Protein 7Y1U (pdb70)

Sequence (723 aa):
MIIYTYTDEAPALATYSLYPIIKHFLEKASIDITTADISLAGRILANFPEYLNEDQKVKDYLQILGELTKKSDANIIKLPNISASLPQLLDCIKELQDKGFKVPNYPNEPKDEKERLIKERYAKILGSAVNPVLREGNSIRRAAGAVKEYAKANPHSNGVWNKNTKTKVCYMDGGDFYSNEKSKIFENSTNLEVEFIPKNGDKKLLKELNIQAGEVVDATFMSAKKLDEFIAKSIDLAKDESLLYSVHLKATMMKVSDPVIFGHFVKGFFDEVFTEFQGELKALGVNPNNGLGDLFIKIENSKLKDKILAKFDEIYASRPSLSMVNSDKGITNLHVPSDVIIDASMPAMLRNSGRLWDKDAKEVEALAVIPDKSYAVVYEAMIKDLKENGTLDPSQIGSVTNIGLMAKKAEEYGSHDKTFIIESDGQIIVNDSNGEEIFRFEVEKGDIFRMTQTKSEPIKNWVKLAFDRAKLTGEKAIFWLDEKRAHDRNLIMLVKDELKKYDLKGFDYEILDPFSATLKTNQTIREGKNIISVTGNVLRDYLTDLYPILELGTSAKMLSIVPLLNGGGMFETGAGGSAPKHVEQLVSENHLRWDSLGEFMALIVSLEHLGTQNAKILAKALDKAVSRRFLKEDKSPKRRAGEPDNRNSHFYLAMYFADELTKTELGNIYSDLALNLKNNEAKINDELLSVQGKSVDLGGYYKFDDEKASLVMRPSKTLNDIIN

Nearest PDB structures (foldseek):
  7y1u-assembly1_A  TM=1.001E+00  e=0.000E+00  Campylobacter corcagiensis
  6g3u-assembly1_A  TM=9.901E-01  e=8.345E-85  Pseudomonas aeruginosa
  1itw-assembly4_D  TM=9.621E-01  e=1.851E-86  Azotobacter vinelandii
  3mbc-assembly2_B  TM=8.848E-01  e=7.321E-87  Corynebacterium glutamicum ATCC 13032
  6g3u-assembly2_B  TM=9.089E-01  e=3.929E-76  Pseudomonas aeruginosa

Solvent-accessible surface area: 29243 Å² total; per-residue (Å²): 108,0,20,1,0,39,1,4,6,0,0,0,0,0,7,32,9,0,32,26,5,7,58,23,1,0,109,88,2,101,7,97,2,64,58,3,30,0,2,0,0,0,9,0,0,15,48,0,46,110,74,17,98,142,139,26,88,26,132,61,55,32,95,74,2,8,88,36,1,109,117,98,90,5,8,0,0,6,0,12,15,10,20,2,6,31,16,31,0,51,84,0,5,121,28,0,58,107,76,37,29,154,4,18,105,32,19,82,155,43,175,60,97,124,39,115,85,17,62,84,92,0,37,155,6,23,0,19,15,0,21,12,48,0,22,18,0,0,0,24,10,56,12,20,57,40,2,17,104,31,4,72,79,64,72,43,80,7,22,109,10,61,151,126,9,138,0,67,17,14,56,2,131,29,11,0,10,34,55,27,14,113,24,94,37,8,140,110,78,33,68,0,70,0,42,7,52,14,167,120,60,111,145,120,105,42,54,100,12,108,0,85,54,17,1,0,0,7,0,2,26,1,10,8,127,102,0,64,107,6,2,52,108,0,2,80,48,0,106,118,85,94,8,1,1,0,3,2,12,24,2,8,6,14,65,42,2,14,26,17,6,8,1,34,1,0,110,20,0,0,70,77,0,23,98,114,18,131,47,46,5,168,87,43,39,20,68,28,32,12,1,0,16,16,2,57,125,55,2,109,129,20,207,51,65,101,143,0,59,61,37,4,97,94,6,73,83,64,49,9,47,6,5,22,52,41,28,141,155,36,48,4,6,0,22,38,5,11,64,22,44,4,17,55,19,0,0,53,0,1,68,40,18,0,88,17,88,18,128,98,52,144,83,43,34,0,0,0,0,9,6,23,28,4,25,0,22,0,0,59,0,0,6,103,14,3,47,97,80,19,36,0,63,8,38,110,5,4,9,5,8,1,0,0,0,3,0,70,92,0,7,13,14,7,0,30,85,9,10,45,76,4,126,39,60,10,32,0,12,0,21,16,83,135,49,103,94,36,9,128,10,115,5,56,149,20,1,1,0,12,3,3,21,0,45,28,95,1,4,78,32,0,0,99,21,0,19,62,40,2,86,134,56,56,22,46,0,0,0,2,4,9,96,159,13,17,2,9,112,24,1,18,120,33,0,109,87,17,3,178,146,55,105,66,177,63,9,65,68,57,47,40,38,4,54,38,0,0,52,58,0,0,102,13,2,59,133,38,124,73,0,0,0,0,0,12,4,8,7,3,11,15,2,3,7,0,2,1,18,4,2,8,18,52,4,12,24,1,14,2,30,0,45,7,53,81,45,3,2,0,7,10,2,4,8,24,48,10,28,64,120,34,0,105,26,0,58,65,66,3,0,0,51,7,19,0,1,1,3,1,8,4,1,16,26,0,0,96,67,62,35,61,134,32,0,116,26,0,2,139,2,0,72,103,0,4,32,97,0,10,164,77,42,57,9,19,76,165,174,38,56,53,56,1,0,2,3,1,0,0,25,2,0,17,10,5,0,48,24,0,54,142,44,162,13,9,147,80,0,50,108,7,10,114,61,0,127,106,36,62,83,120,0,20,84,34,4,58,75,26,21,58,116,81,26,92,6,20,28,70,25,54,11,54,95,136,80,0,36,138,16,2,46,35,1,148,23,14,41,91,31,6,128

Secondary structure (DSSP, 8-state):
-EEEEE-SHHHHHHHHHHHHHHHHHHHTTT--EEEEE-SHHHHHHHH-GGGS-GGG----HHHHHHHHTTSS--EEEE-----B-HHHHHHHHHHHHHTT--PPP--SS-SSHHHHHHHHHHHHHSBS-SHHHH--B-EEEE--HHHHHHHHHSPPP-----TT---EEE--SSSSHHHH-EEEE-SS--EEEEEEEESSS--EEEEEEE--TT-EEEEEEE-HHHHHHHHHHHHHHHHHTT-EEEE-B-TTTSTTHHHHHHHHHHHHHTTTHHHHTHHHHHHTT--GGG-HHHHHHHTSS-TTHHHHHHHHHHHHHHSPPBPEEETTTTEETTT-TTSSBHHHHHHHHHHTTTEEE-TT--EEEEEEE-S-HHHHHHHHHHHHHHHHH-S--TTT---EEEEE--TTT-GGGG-GGGEEE-SSSEEEEEE-SS--EEEEEEE-TT-EEEEEEE-HHHHHHHHHHHHHHHHHH--EEEEE--TTSHHHHHHHHHHHHHHTTS--SS--EEEE-HHHHHHHHHHHHHHT--EEEEE-HHHHHHHHHHHHHHHHSSGGGSEEEEEBTTS-EEEES-S----HHHHHHHHHHS------HHHHHHHHHHHHHH--HHHHHHHHHHHHHHHHHHHTT-S--SSTTS--HHHHHHHHHHHHHHHHHTSTTHHHHHHHHHHHHTTHHHHHHHHHHTTTS----S-SSS--HHHHHHHH---HHHHHHH-

Organism: NCBI:txid1448857

Foldseek 3Di:
DEEEECAAFQVNLLCLQQVLLVVLQCVLLVHDYYYAYPYLLLCQQCLAVVQADPVSHHPNSLVVLLVQLQDLAYFYAAEFHFLDAPVRNQVSCVQCVVVVSPGDHQDPDDPDVVNVVSNVSVVCSHFPNRCLSNQLFWKKWWFDPLLLVLCLVPPDFLAKAALPQPFAEAAFDPQFQQNFKAKDFAQAWWKKWKWWFFPDDDIGGLDIDTDHHGKMKMKGWGALVSLLVSLLVLFVVCVVVLAAEAEAAACRLLVAPQLLSLLSNQCNLLVVLCVVCVPVCVVLVHRLSFFVQVSLVSLVPDPCNVVSVVSVVVSCVVTRFFFALDLVVQHGSGHGVRSHHNLQNLSVCSSNSCFGQGNNRDTGRHHYYYHHVQCSLLSNLVNVVCHVPNAQTLSFFAMEIELEQRRNCFDSSVWNSFKDFRQAFTKMFMAIPVGDGPDMDRGGGRMIMTMGIDGLCSLLSSLVVQQVVCLVPLAAEEEQADCSGNSRVSSVVSSVVNCVVDDCVSHRYDYHHSNRVSNVCSVQGNNVHYHYYRYYNVCSLNVLQNRCCSNNVGQLSMWMWGQNPSGYIYTYSGSDHSPNVLSVCCQAWVARLDFSNSVLQSQLVSLVSVVPPSSPLLNVQLVQLSSVLSVVVVRADDDQLGGHSSLSSLSSQLSSLVSSCVDPSNVSSVCLNVLSVVCVPVQSCQSNVPTGHGAQQVGRSDGPSVRSSCSSVVGVSVVVSSD

InterPro domains:
  IPR004436 Isocitrate dehydrogenase NADP-dependent, monomeric [PF03971] (2-723)
  IPR004436 Isocitrate dehydrogenase NADP-dependent, monomeric [PIRSF009407] (2-723)
  IPR004436 Isocitrate dehydrogenase NADP-dependent, monomeric [PTHR36999] (2-723)
  IPR004436 Isocitrate dehydrogenase NADP-dependent, monomeric [TIGR00178] (2-722)

B-factor: mean 49.24, std 14.27, range [20.42, 147.21]

Radius of gyration: 25.69 Å; Cα contacts (8 Å, |Δi|>4): 1522; chains: 1; bounding box: 58×77×68 Å

Structure (mmCIF, N/CA/C/O backbone):
data_7Y1U
#
_entry.id   7Y1U
#
_cell.length_a   62.501
_cell.length_b   92.694
_cell.length_c   147.321
_cell.angle_alpha   90.000
_cell.angle_beta   90.000
_cell.angle_gamma   90.000
#
_symmetry.space_group_name_H-M   'P 21 21 21'
#
loop_
_entity.id
_entity.type
_entity.pdbx_description
1 polymer 'Isocitrate dehydrogenase [NADP]'
2 non-polymer 'NADP NICOTINAMIDE-ADENINE-DINUCLEOTIDE PHOSPHATE'
3 non-polymer 'MANGANESE (II) ION'
4 non-polymer 'SULFATE ION'
5 non-polymer 'TETRAETHYLENE GLYCOL'
6 non-polymer 1,2-ETHANEDIOL
7 water water
#
loop_
_atom_site.group_PDB
_atom_site.id
_atom_site.type_symbol
_atom_site.label_atom_id
_atom_site.label_alt_id
_atom_site.label_comp_id
_atom_site.label_asym_id
_atom_site.label_entity_id
_atom_site.label_seq_id
_atom_site.pdbx_PDB_ins_code
_atom_site.Cartn_x
_atom_site.Cartn_y
_atom_site.Cartn_z
_atom_site.occupancy
_atom_site.B_iso_or_equiv
_atom_site.auth_seq_id
_atom_site.auth_comp_id
_atom_site.auth_asym_id
_atom_site.auth_atom_id
_atom_site.pdbx_PDB_model_num
ATOM 1 N N . MET A 1 1 ? -2.817 28.862 -8.887 1.00 43.99 1 MET A N 1
ATOM 2 C CA . MET A 1 1 ? -2.941 28.305 -10.275 1.00 44.43 1 MET A CA 1
ATOM 3 C C . MET A 1 1 ? -3.918 27.112 -10.340 1.00 42.01 1 MET A C 1
ATOM 4 O O . MET A 1 1 ? -3.611 26.048 -9.777 1.00 49.06 1 MET A O 1
ATOM 9 N N . ILE A 1 2 ? -5.003 27.263 -11.100 1.00 37.91 2 ILE A N 1
ATOM 10 C CA . ILE A 1 2 ? -5.972 26.176 -11.422 1.00 40.09 2 ILE A CA 1
ATOM 11 C C . ILE A 1 2 ? -5.505 25.482 -12.707 1.00 35.41 2 ILE A C 1
ATOM 12 O O . ILE A 1 2 ? -5.305 26.172 -13.740 1.00 32.87 2 ILE A O 1
ATOM 17 N N . ILE A 1 3 ? -5.359 24.163 -12.672 1.00 36.07 3 ILE A N 1
ATOM 18 C CA . ILE A 1 3 ? -5.090 23.372 -13.911 1.00 38.93 3 ILE A CA 1
ATOM 19 C C . ILE A 1 3 ? -6.384 22.707 -14.381 1.00 35.01 3 ILE A C 1
ATOM 20 O O . ILE A 1 3 ? -7.043 22.061 -13.564 1.00 31.02 3 ILE A O 1
ATOM 25 N N . TYR A 1 4 ? -6.745 22.939 -15.644 1.00 34.53 4 TYR A N 1
ATOM 26 C CA . TYR A 1 4 ? -7.905 22.339 -16.354 1.00 33.53 4 TYR A CA 1
ATOM 27 C C . TYR A 1 4 ? -7.338 21.241 -17.271 1.00 35.81 4 TYR A C 1
ATOM 28 O O . TYR A 1 4 ? -6.408 21.534 -18.101 1.00 33.82 4 TYR A O 1
ATOM 37 N N . THR A 1 5 ? -7.797 19.996 -17.116 1.00 34.11 5 THR A N 1
ATOM 38 C CA . THR A 1 5 ? -7.263 18.827 -17.884 1.00 33.31 5 THR A CA 1
ATOM 39 C C . THR A 1 5 ? -7.932 18.776 -19.249 1.00 31.69 5 THR A C 1
ATOM 40 O O . THR A 1 5 ? -9.159 18.689 -19.287 1.00 32.76 5 THR A O 1
ATOM 44 N N . TYR A 1 6 ? -7.145 18.868 -20.317 1.00 34.90 6 TYR A N 1
ATOM 45 C CA . TYR A 1 6 ? -7.573 18.503 -21.697 1.00 36.87 6 TYR A CA 1
ATOM 46 C C . TYR A 1 6 ? -7.431 16.989 -21.819 1.00 29.47 6 TYR A C 1
ATOM 47 O O . TYR A 1 6 ? -6.344 16.487 -21.578 1.00 31.79 6 TYR A O 1
ATOM 56 N N . THR A 1 7 ? -8.502 16.291 -22.146 1.00 29.68 7 THR A N 1
ATOM 57 C CA . THR A 1 7 ? -8.561 14.798 -22.086 1.00 31.93 7 THR A CA 1
ATOM 58 C C . THR A 1 7 ? -8.969 14.253 -23.458 1.00 30.72 7 THR A C 1
ATOM 59 O O . THR A 1 7 ? -8.314 14.641 -24.451 1.00 32.94 7 THR A O 1
ATOM 63 N N . ASP A 1 8 ? -10.024 13.437 -23.530 1.00 30.53 8 ASP A N 1
ATOM 64 C CA . ASP A 1 8 ? -10.368 12.662 -24.755 1.00 34.12 8 ASP A CA 1
ATOM 65 C C . ASP A 1 8 ? -11.856 12.790 -25.107 1.00 31.59 8 ASP A C 1
ATOM 66 O O . ASP A 1 8 ? -12.597 13.234 -24.266 1.00 32.25 8 ASP A O 1
ATOM 71 N N . GLU A 1 9 ? -12.209 12.508 -26.367 1.00 31.98 9 GLU A N 1
ATOM 72 C CA . GLU A 1 9 ? -13.593 12.264 -26.843 1.00 32.89 9 GLU A CA 1
ATOM 73 C C . GLU A 1 9 ? -14.522 13.386 -26.363 1.00 32.15 9 GLU A C 1
ATOM 74 O O . GLU A 1 9 ? -14.164 14.569 -26.555 1.00 32.10 9 GLU A O 1
ATOM 80 N N . ALA A 1 10 ? -15.689 13.062 -25.812 1.00 29.73 10 ALA A N 1
ATOM 81 C CA . ALA A 1 10 ? -16.740 14.061 -25.493 1.00 33.96 10 ALA A CA 1
ATOM 82 C C . ALA A 1 10 ? -16.191 15.246 -24.669 1.00 36.05 10 ALA A C 1
ATOM 83 O O . ALA A 1 10 ? -16.335 16.388 -25.080 1.00 38.57 10 ALA A O 1
ATOM 85 N N . PRO A 1 11 ? -15.589 15.087 -23.459 1.00 39.77 11 PRO A N 1
ATOM 86 C CA . PRO A 1 11 ? -15.143 16.253 -22.692 1.00 36.29 11 PRO A CA 1
ATOM 87 C C . PRO A 1 11 ? -14.075 17.059 -23.430 1.00 35.71 11 PRO A C 1
ATOM 88 O O . PRO A 1 11 ? -14.030 18.263 -23.258 1.00 37.97 11 PRO A O 1
ATOM 92 N N . ALA A 1 12 ? -13.221 16.402 -24.213 1.00 36.45 12 ALA A N 1
ATOM 93 C CA . ALA A 1 12 ? -12.201 17.124 -25.012 1.00 37.74 12 ALA A CA 1
ATOM 94 C C . ALA A 1 12 ? -12.927 18.120 -25.937 1.00 36.09 12 ALA A C 1
ATOM 95 O O . ALA A 1 12 ? -12.537 19.266 -25.994 1.00 35.12 12 ALA A O 1
ATOM 97 N N . LEU A 1 13 ? -13.984 17.685 -26.607 1.00 37.98 13 LEU A N 1
ATOM 98 C CA . LEU A 1 13 ? -14.710 18.529 -27.582 1.00 43.98 13 LEU A CA 1
ATOM 99 C C . LEU A 1 13 ? -15.432 19.663 -26.833 1.00 38.77 13 LEU A C 1
ATOM 100 O O . LEU A 1 13 ? -15.205 20.813 -27.193 1.00 37.37 13 LEU A O 1
ATOM 105 N N . ALA A 1 14 ? -16.224 19.366 -25.804 1.00 37.42 14 ALA A N 1
ATOM 106 C CA . ALA A 1 14 ? -16.810 20.371 -24.875 1.00 37.38 14 ALA A CA 1
ATOM 107 C C . ALA A 1 14 ? -15.783 21.438 -24.490 1.00 37.53 14 ALA A C 1
ATOM 108 O O . ALA A 1 14 ? -16.138 22.642 -24.458 1.00 45.32 14 ALA A O 1
ATOM 110 N N . THR A 1 15 ? -14.563 21.020 -24.174 1.00 36.74 15 THR A N 1
ATOM 111 C CA . THR A 1 15 ? -13.534 21.907 -23.583 1.00 38.18 15 THR A CA 1
ATOM 112 C C . THR A 1 15 ? -13.136 22.980 -24.599 1.00 39.26 15 THR A C 1
ATOM 113 O O . THR A 1 15 ? -12.828 24.113 -24.135 1.00 35.99 15 THR A O 1
ATOM 117 N N . TYR A 1 16 ? -13.164 22.646 -25.902 1.00 36.88 16 TYR A N 1
ATOM 118 C CA . TYR A 1 16 ? -12.866 23.565 -27.039 1.00 34.83 16 TYR A CA 1
ATOM 119 C C . TYR A 1 16 ? -13.832 24.757 -27.011 1.00 38.55 16 TYR A C 1
ATOM 120 O O . TYR A 1 16 ? -13.424 25.865 -27.404 1.00 39.15 16 TYR A O 1
ATOM 129 N N . SER A 1 17 ? -15.060 24.550 -26.509 1.00 42.18 17 SER A N 1
ATOM 130 C CA . SER A 1 17 ? -16.124 25.586 -26.373 1.00 39.70 17 SER A CA 1
ATOM 131 C C . SER A 1 17 ? -16.060 26.242 -24.992 1.00 39.20 17 SER A C 1
ATOM 132 O O . SER A 1 17 ? -16.214 27.478 -24.927 1.00 42.20 17 SER A O 1
ATOM 135 N N . LEU A 1 18 ? -15.888 25.445 -23.932 1.00 35.32 18 LEU A N 1
ATOM 136 C CA . LEU A 1 18 ? -16.101 25.917 -22.539 1.00 32.55 18 LEU A CA 1
ATOM 137 C C . LEU A 1 18 ? -14.846 26.583 -21.993 1.00 32.58 18 LEU A C 1
ATOM 138 O O . LEU A 1 18 ? -15.020 27.578 -21.244 1.00 35.12 18 LEU A O 1
ATOM 143 N N . TYR A 1 19 ? -13.644 26.086 -22.315 1.00 33.73 19 TYR A N 1
ATOM 144 C CA . TYR A 1 19 ? -12.388 26.633 -21.730 1.00 34.94 19 TYR A CA 1
ATOM 145 C C . TYR A 1 19 ? -12.261 28.117 -22.073 1.00 34.90 19 TYR A C 1
ATOM 146 O O . TYR A 1 19 ? -12.146 28.934 -21.159 1.00 36.16 19 TYR A O 1
ATOM 155 N N . PRO A 1 20 ? -12.336 28.548 -23.360 1.00 35.68 20 PRO A N 1
ATOM 156 C CA . PRO A 1 20 ? -12.232 29.971 -23.687 1.00 34.07 20 PRO A CA 1
ATOM 157 C C . PRO A 1 20 ? -13.172 30.815 -22.821 1.00 35.79 20 PRO A C 1
ATOM 158 O O . PRO A 1 20 ? -12.742 31.875 -22.412 1.00 42.58 20 PRO A O 1
ATOM 162 N N . ILE A 1 21 ? -14.396 30.319 -22.553 1.00 36.49 21 ILE A N 1
ATOM 163 C CA . ILE A 1 21 ? -15.400 30.956 -21.636 1.00 37.40 21 ILE A CA 1
ATOM 164 C C . ILE A 1 21 ? -14.862 30.999 -20.191 1.00 37.90 21 ILE A C 1
ATOM 165 O O . ILE A 1 21 ? -14.734 32.118 -19.685 1.00 34.28 21 ILE A O 1
ATOM 170 N N . ILE A 1 22 ? -14.607 29.852 -19.530 1.00 40.92 22 ILE A N 1
ATOM 171 C CA . ILE A 1 22 ? -13.975 29.811 -18.169 1.00 43.35 22 ILE A CA 1
ATOM 172 C C . ILE A 1 22 ? -12.882 30.895 -18.154 1.00 45.32 22 ILE A C 1
ATOM 173 O O . ILE A 1 22 ? -12.873 31.780 -17.229 1.00 41.09 22 ILE A O 1
ATOM 178 N N . LYS A 1 23 ? -11.982 30.806 -19.142 1.00 43.35 23 LYS A N 1
ATOM 179 C CA . LYS A 1 23 ? -10.773 31.666 -19.284 1.00 47.90 23 LYS A CA 1
ATOM 180 C C . LYS A 1 23 ? -11.188 33.149 -19.279 1.00 47.42 23 LYS A C 1
ATOM 181 O O . LYS A 1 23 ? -10.635 33.916 -18.453 1.00 45.26 23 LYS A O 1
ATOM 187 N N . HIS A 1 24 ? -12.128 33.550 -20.146 1.00 42.27 24 HIS A N 1
ATOM 188 C CA . HIS A 1 24 ? -12.601 34.959 -20.234 1.00 43.41 24 HIS A CA 1
ATOM 189 C C . HIS A 1 24 ? -12.960 35.479 -18.831 1.00 41.96 24 HIS A C 1
ATOM 190 O O . HIS A 1 24 ? -12.515 36.591 -18.503 1.00 42.35 24 HIS A O 1
ATOM 197 N N . PHE A 1 25 ? -13.694 34.682 -18.033 1.00 42.89 25 PHE A N 1
ATOM 198 C CA . PHE A 1 25 ? -14.262 35.067 -16.714 1.00 40.20 25 PHE A CA 1
ATOM 199 C C . PHE A 1 25 ? -13.166 35.107 -15.653 1.00 39.95 25 PHE A C 1
ATOM 200 O O . PHE A 1 25 ? -13.253 35.995 -14.784 1.00 45.92 25 PHE A O 1
ATOM 208 N N . LEU A 1 26 ? -12.235 34.145 -15.650 1.00 40.47 26 LEU A N 1
ATOM 209 C CA . LEU A 1 26 ? -11.202 34.068 -14.582 1.00 41.69 26 LEU A CA 1
ATOM 210 C C . LEU A 1 26 ? -10.152 35.167 -14.824 1.00 41.48 26 LEU A C 1
ATOM 211 O O . LEU A 1 26 ? -9.782 35.850 -13.847 1.00 38.51 26 LEU A O 1
ATOM 216 N N . GLU A 1 27 ? -9.720 35.363 -16.076 1.00 49.16 27 GLU A N 1
ATOM 217 C CA . GLU A 1 27 ? -8.742 36.417 -16.488 1.00 51.11 27 GLU A CA 1
ATOM 218 C C . GLU A 1 27 ? -9.264 37.769 -15.992 1.00 47.03 27 GLU A C 1
ATOM 219 O O . GLU A 1 27 ? -8.523 38.455 -15.311 1.00 48.25 27 GLU A O 1
ATOM 225 N N . LYS A 1 28 ? -10.530 38.093 -16.255 1.00 49.83 28 LYS A N 1
ATOM 226 C CA . LYS A 1 28 ? -11.162 39.388 -15.885 1.00 48.90 28 LYS A CA 1
ATOM 227 C C . LYS A 1 28 ? -11.185 39.553 -14.357 1.00 48.74 28 LYS A C 1
ATOM 228 O O . LYS A 1 28 ? -11.372 40.680 -13.902 1.00 51.21 28 LYS A O 1
ATOM 234 N N . ALA A 1 29 ? -11.049 38.474 -13.588 1.00 48.00 29 ALA A N 1
ATOM 235 C CA . ALA A 1 29 ? -11.007 38.506 -12.106 1.00 48.21 29 ALA A CA 1
ATOM 236 C C . ALA A 1 29 ? -9.577 38.248 -11.633 1.00 42.90 29 ALA A C 1
ATOM 237 O O . ALA A 1 29 ? -9.396 37.950 -10.465 1.00 40.84 29 ALA A O 1
ATOM 239 N N . SER A 1 30 ? -8.607 38.348 -12.531 1.00 46.43 30 SER A N 1
ATOM 240 C CA . SER A 1 30 ? -7.173 38.036 -12.277 1.00 51.08 30 SER A CA 1
ATOM 241 C C . SER A 1 30 ? -7.057 36.691 -11.539 1.00 50.80 30 SER A C 1
ATOM 242 O O . SER A 1 30 ? -6.430 36.647 -10.478 1.00 48.17 30 SER A O 1
ATOM 245 N N . ILE A 1 31 ? -7.678 35.632 -12.058 1.00 53.83 31 ILE A N 1
ATOM 246 C CA . ILE A 1 31 ? -7.519 34.255 -11.499 1.00 51.40 31 ILE A CA 1
ATOM 247 C C . ILE A 1 31 ? -6.788 33.437 -12.567 1.00 45.17 31 ILE A C 1
ATOM 248 O O . ILE A 1 31 ? -7.206 33.502 -13.742 1.00 43.47 31 ILE A O 1
ATOM 253 N N . ASP A 1 32 ? -5.707 32.749 -12.173 1.00 42.16 32 ASP A N 1
ATOM 254 C CA . ASP A 1 32 ? -4.787 32.059 -13.110 1.00 39.15 32 ASP A CA 1
ATOM 255 C C . ASP A 1 32 ? -5.350 30.674 -13.416 1.00 36.48 32 ASP A C 1
ATOM 256 O O . ASP A 1 32 ? -5.728 29.960 -12.453 1.00 40.93 32 ASP A O 1
ATOM 261 N N . ILE A 1 33 ? -5.369 30.281 -14.689 1.00 30.65 33 ILE A N 1
ATOM 262 C CA . ILE A 1 33 ? -5.791 28.909 -15.084 1.00 32.72 33 ILE A CA 1
ATOM 263 C C . ILE A 1 33 ? -5.064 28.549 -16.369 1.00 33.35 33 ILE A C 1
ATOM 264 O O . ILE A 1 33 ? -4.812 29.442 -17.152 1.00 35.63 33 ILE A O 1
ATOM 269 N N . THR A 1 34 ? -4.684 27.290 -16.523 1.00 36.30 34 THR A N 1
ATOM 270 C CA . THR A 1 34 ? -4.109 26.721 -17.763 1.00 40.22 34 THR A CA 1
ATOM 271 C C . THR A 1 34 ? -4.722 25.348 -17.959 1.00 37.50 34 THR A C 1
ATOM 272 O O . THR A 1 34 ? -5.475 24.928 -17.083 1.00 45.00 34 THR A O 1
ATOM 276 N N . THR A 1 35 ? -4.322 24.684 -19.029 1.00 36.66 35 THR A N 1
ATOM 277 C CA . THR A 1 35 ? -4.741 23.324 -19.422 1.00 40.75 35 THR A CA 1
ATOM 278 C C . THR A 1 35 ? -3.517 22.429 -19.298 1.00 40.77 35 THR A C 1
ATOM 279 O O . THR A 1 35 ? -2.414 22.969 -19.321 1.00 42.75 35 THR A O 1
ATOM 283 N N . ALA A 1 36 ? -3.717 21.119 -19.195 1.00 38.74 36 ALA A N 1
ATOM 284 C CA . ALA A 1 36 ? -2.642 20.111 -19.289 1.00 37.42 36 ALA A CA 1
ATOM 285 C C . ALA A 1 36 ? -3.129 18.977 -20.201 1.00 36.71 36 ALA A C 1
ATOM 286 O O . ALA A 1 36 ? -4.227 18.459 -19.965 1.00 42.49 36 ALA A O 1
ATOM 288 N N . ASP A 1 37 ? -2.364 18.612 -21.225 1.00 38.34 37 ASP A N 1
ATOM 289 C CA . ASP A 1 37 ? -2.791 17.604 -22.239 1.00 36.02 37 ASP A CA 1
ATOM 290 C C . ASP A 1 37 ? -2.438 16.213 -21.703 1.00 34.64 37 ASP A C 1
ATOM 291 O O . ASP A 1 37 ? -1.247 15.824 -21.811 1.00 38.38 37 ASP A O 1
ATOM 296 N N . ILE A 1 38 ? -3.415 15.524 -21.098 1.00 33.28 38 ILE A N 1
ATOM 297 C CA . ILE A 1 38 ? -3.265 14.117 -20.595 1.00 32.22 38 ILE A CA 1
ATOM 298 C C . ILE A 1 38 ? -4.163 13.229 -21.455 1.00 30.77 38 ILE A C 1
ATOM 299 O O . ILE A 1 38 ? -4.565 12.139 -20.999 1.00 26.22 38 ILE A O 1
ATOM 304 N N . SER A 1 39 ? -4.499 13.705 -22.662 1.00 34.84 39 SER A N 1
ATOM 305 C CA . SER A 1 39 ? -5.211 12.911 -23.698 1.00 32.23 39 SER A CA 1
ATOM 306 C C . SER A 1 39 ? -4.386 11.643 -23.941 1.00 30.23 39 SER A C 1
ATOM 307 O O . SER A 1 39 ? -3.162 11.695 -23.758 1.00 33.69 39 SER A O 1
ATOM 310 N N . LEU A 1 40 ? -5.001 10.542 -24.327 1.00 28.65 40 LEU A N 1
ATOM 311 C CA . LEU A 1 40 ? -4.238 9.347 -24.770 1.00 30.29 40 LEU A CA 1
ATOM 312 C C . LEU A 1 40 ? -3.209 9.712 -25.858 1.00 30.42 40 LEU A C 1
ATOM 313 O O . LEU A 1 40 ? -2.043 9.279 -25.731 1.00 33.83 40 LEU A O 1
ATOM 318 N N . ALA A 1 41 ? -3.578 10.460 -26.896 1.00 29.18 41 ALA A N 1
ATOM 319 C CA . ALA A 1 41 ? -2.613 10.915 -27.932 1.00 31.34 41 ALA A CA 1
ATOM 320 C C . ALA A 1 41 ? -1.445 11.700 -27.289 1.00 34.62 41 ALA A C 1
ATOM 321 O O . ALA A 1 41 ? -0.234 11.471 -27.612 1.00 29.79 41 ALA A O 1
ATOM 323 N N . GLY A 1 42 ? -1.774 12.637 -26.405 1.00 31.92 42 GLY A N 1
ATOM 324 C CA . GLY A 1 42 ? -0.770 13.516 -25.813 1.00 28.85 42 GLY A CA 1
ATOM 325 C C . GLY A 1 42 ? 0.160 12.738 -24.935 1.00 30.94 42 GLY A C 1
ATOM 326 O O . GLY A 1 42 ? 1.372 13.053 -24.933 1.00 38.54 42 GLY A O 1
ATOM 327 N N . ARG A 1 43 ? -0.369 11.759 -24.194 1.00 31.55 43 ARG A N 1
ATOM 328 C CA . ARG A 1 43 ? 0.470 10.916 -23.301 1.00 34.74 43 ARG A CA 1
ATOM 329 C C . ARG A 1 43 ? 1.464 10.133 -24.165 1.00 37.21 43 ARG A C 1
ATOM 330 O O . ARG A 1 43 ? 2.648 10.046 -23.782 1.00 38.35 43 ARG A O 1
ATOM 338 N N . ILE A 1 44 ? 0.982 9.589 -25.287 1.00 32.83 44 ILE A N 1
ATOM 339 C CA . ILE A 1 44 ? 1.825 8.820 -26.243 1.00 34.79 44 ILE A CA 1
ATOM 340 C C . ILE A 1 44 ? 2.915 9.746 -26.812 1.00 35.28 44 ILE A C 1
ATOM 341 O O . ILE A 1 44 ? 4.109 9.398 -26.757 1.00 37.00 44 ILE A O 1
ATOM 346 N N . LEU A 1 45 ? 2.545 10.909 -27.319 1.00 35.52 45 LEU A N 1
ATOM 347 C CA . LEU A 1 45 ? 3.540 11.864 -27.855 1.00 37.76 45 LEU A CA 1
ATOM 348 C C . LEU A 1 45 ? 4.573 12.179 -26.762 1.00 41.32 45 LEU A C 1
ATOM 349 O O . LEU A 1 45 ? 5.853 12.020 -27.037 1.00 35.56 45 LEU A O 1
ATOM 354 N N . ALA A 1 46 ? 4.091 12.519 -25.559 1.00 37.01 46 ALA A N 1
ATOM 355 C CA . ALA A 1 46 ? 4.974 12.945 -24.453 1.00 39.02 46 ALA A CA 1
ATOM 356 C C . ALA A 1 46 ? 5.986 11.826 -24.151 1.00 39.18 46 ALA A C 1
ATOM 357 O O . ALA A 1 46 ? 7.079 12.142 -23.636 1.00 43.21 46 ALA A O 1
ATOM 359 N N . ASN A 1 47 ? 5.670 10.576 -24.483 1.00 33.48 47 ASN A N 1
ATOM 360 C CA . ASN A 1 47 ? 6.479 9.400 -24.069 1.00 36.61 47 ASN A CA 1
ATOM 361 C C . ASN A 1 47 ? 7.477 8.994 -25.161 1.00 38.56 47 ASN A C 1
ATOM 362 O O . ASN A 1 47 ? 8.434 8.297 -24.801 1.00 34.87 47 ASN A O 1
ATOM 367 N N . PHE A 1 48 ? 7.289 9.436 -26.421 1.00 37.79 48 PHE A N 1
ATOM 368 C CA . PHE A 1 48 ? 8.180 9.119 -27.567 1.00 36.45 48 PHE A CA 1
ATOM 369 C C . PHE A 1 48 ? 8.709 10.383 -28.230 1.00 40.21 48 PHE A C 1
ATOM 370 O O . PHE A 1 48 ? 8.644 10.479 -29.460 1.00 42.02 48 PHE A O 1
ATOM 378 N N . PRO A 1 49 ? 9.316 11.332 -27.466 1.00 43.23 49 PRO A N 1
ATOM 379 C CA . PRO A 1 49 ? 9.775 12.605 -28.031 1.00 46.25 49 PRO A CA 1
ATOM 380 C C . PRO A 1 49 ? 10.879 12.435 -29.090 1.00 53.52 49 PRO A C 1
ATOM 381 O O . PRO A 1 49 ? 10.909 13.194 -30.040 1.00 55.99 49 PRO A O 1
ATOM 385 N N . GLU A 1 50 ? 11.704 11.394 -28.939 1.00 60.18 50 GLU A N 1
ATOM 386 C CA . GLU A 1 50 ? 12.929 11.146 -29.745 1.00 58.94 50 GLU A CA 1
ATOM 387 C C . GLU A 1 50 ? 12.548 10.753 -31.174 1.00 54.58 50 GLU A C 1
ATOM 388 O O . GLU A 1 50 ? 13.464 10.762 -32.021 1.00 49.83 50 GLU A O 1
ATOM 394 N N . TYR A 1 51 ? 11.258 10.480 -31.426 1.00 55.22 51 TYR A N 1
ATOM 395 C CA . TYR A 1 51 ? 10.676 10.143 -32.760 1.00 54.30 51 TYR A CA 1
ATOM 396 C C . TYR A 1 51 ? 10.052 11.379 -33.431 1.00 53.11 51 TYR A C 1
ATOM 397 O O . TYR A 1 51 ? 9.548 11.229 -34.578 1.00 49.01 51 TYR A O 1
ATOM 406 N N . LEU A 1 52 ? 10.061 12.552 -32.771 1.00 53.53 52 LEU A N 1
ATOM 407 C CA . LEU A 1 52 ? 9.146 13.684 -33.119 1.00 54.06 52 LEU A CA 1
ATOM 408 C C . LEU A 1 52 ? 9.917 14.944 -33.531 1.00 45.62 52 LEU A C 1
ATOM 409 O O . LEU A 1 52 ? 10.907 15.272 -32.885 1.00 43.66 52 LEU A O 1
ATOM 414 N N . ASN A 1 53 ? 9.390 15.699 -34.493 1.00 42.08 53 ASN A N 1
ATOM 415 C CA . ASN A 1 53 ? 9.825 17.110 -34.728 1.00 45.81 53 ASN A CA 1
ATOM 416 C C . ASN A 1 53 ? 9.564 17.919 -33.448 1.00 42.97 53 ASN A C 1
ATOM 417 O O . ASN A 1 53 ? 8.696 17.518 -32.696 1.00 45.31 53 ASN A O 1
ATOM 422 N N . GLU A 1 54 ? 10.236 19.054 -33.242 1.00 47.54 54 GLU A N 1
ATOM 423 C CA . GLU A 1 54 ? 10.149 19.857 -31.986 1.00 52.15 54 GLU A CA 1
ATOM 424 C C . GLU A 1 54 ? 8.717 20.348 -31.753 1.00 53.59 54 GLU A C 1
ATOM 425 O O . GLU A 1 54 ? 8.233 20.223 -30.597 1.00 57.12 54 GLU A O 1
ATOM 431 N N . ASP A 1 55 ? 8.059 20.869 -32.792 1.00 51.03 55 ASP A N 1
ATOM 432 C CA . ASP A 1 55 ? 6.676 21.408 -32.684 1.00 55.57 55 ASP A CA 1
ATOM 433 C C . ASP A 1 55 ? 5.665 20.257 -32.466 1.00 53.72 55 ASP A C 1
ATOM 434 O O . ASP A 1 55 ? 4.484 20.554 -32.280 1.00 52.16 55 ASP A O 1
ATOM 439 N N . GLN A 1 56 ? 6.085 18.988 -32.467 1.00 47.42 56 GLN A N 1
ATOM 440 C CA . GLN A 1 56 ? 5.158 17.842 -32.284 1.00 44.54 56 GLN A CA 1
ATOM 441 C C . GLN A 1 56 ? 5.186 17.391 -30.818 1.00 48.84 56 GLN A C 1
ATOM 442 O O . GLN A 1 56 ? 4.176 16.782 -30.373 1.00 43.68 56 GLN A O 1
ATOM 448 N N . LYS A 1 57 ? 6.276 17.716 -30.105 1.00 49.11 57 LYS A N 1
ATOM 449 C CA . LYS A 1 57 ? 6.579 17.228 -28.732 1.00 51.44 57 LYS A CA 1
ATOM 450 C C . LYS A 1 57 ? 5.537 17.739 -27.730 1.00 50.41 57 LYS A C 1
ATOM 451 O O . LYS A 1 57 ? 4.936 18.827 -27.933 1.00 42.97 57 LYS A O 1
ATOM 457 N N . VAL A 1 58 ? 5.291 16.931 -26.704 1.00 45.68 58 VAL A N 1
ATOM 458 C CA . VAL A 1 58 ? 4.307 17.242 -25.639 1.00 45.91 58 VAL A CA 1
ATOM 459 C C . VAL A 1 58 ? 5.015 17.023 -24.301 1.00 45.85 58 VAL A C 1
ATOM 460 O O . VAL A 1 58 ? 5.733 16.006 -24.156 1.00 47.67 58 VAL A O 1
ATOM 464 N N . LYS A 1 59 ? 4.860 17.978 -23.383 1.00 48.76 59 LYS A N 1
ATOM 465 C CA . LYS A 1 59 ? 5.363 17.888 -21.977 1.00 49.93 59 LYS A CA 1
ATOM 466 C C . LYS A 1 59 ? 4.683 16.702 -21.277 1.00 44.87 59 LYS A C 1
ATOM 467 O O . LYS A 1 59 ? 3.514 16.430 -21.588 1.00 45.91 59 LYS A O 1
ATOM 473 N N . ASP A 1 60 ? 5.408 15.974 -20.434 1.00 40.21 60 ASP A N 1
ATOM 474 C CA . ASP A 1 60 ? 4.859 14.847 -19.639 1.00 41.80 60 ASP A CA 1
ATOM 475 C C . ASP A 1 60 ? 3.972 15.487 -18.572 1.00 42.89 60 ASP A C 1
ATOM 476 O O . ASP A 1 60 ? 4.435 15.644 -17.425 1.00 43.01 60 ASP A O 1
ATOM 481 N N . TYR A 1 61 ? 2.742 15.858 -18.942 1.00 43.07 61 TYR A N 1
ATOM 482 C CA . TYR A 1 61 ? 1.760 16.523 -18.042 1.00 37.11 61 TYR A CA 1
ATOM 483 C C . TYR A 1 61 ? 1.303 15.533 -16.953 1.00 36.08 61 TYR A C 1
ATOM 484 O O . TYR A 1 61 ? 0.950 15.973 -15.868 1.00 37.06 61 TYR A O 1
ATOM 493 N N . LEU A 1 62 ? 1.388 14.224 -17.188 1.00 36.65 62 LEU A N 1
ATOM 494 C CA . LEU A 1 62 ? 1.030 13.215 -16.160 1.00 37.50 62 LEU A CA 1
ATOM 495 C C . LEU A 1 62 ? 2.030 13.300 -15.019 1.00 40.80 62 LEU A C 1
ATOM 496 O O . LEU A 1 62 ? 1.614 13.136 -13.876 1.00 43.36 62 LEU A O 1
ATOM 501 N N . GLN A 1 63 ? 3.299 13.548 -15.353 1.00 43.59 63 GLN A N 1
ATOM 502 C CA . GLN A 1 63 ? 4.434 13.626 -14.395 1.00 42.77 63 GLN A CA 1
ATOM 503 C C . GLN A 1 63 ? 4.333 14.944 -13.624 1.00 41.22 63 GLN A C 1
ATOM 504 O O . GLN A 1 63 ? 4.516 14.988 -12.387 1.00 43.01 63 GLN A O 1
ATOM 510 N N . ILE A 1 64 ? 4.017 15.999 -14.350 1.00 38.95 64 ILE A N 1
ATOM 511 C CA . ILE A 1 64 ? 3.883 17.368 -13.800 1.00 39.88 64 ILE A CA 1
ATOM 512 C C . ILE A 1 64 ? 2.735 17.384 -12.793 1.00 39.63 64 ILE A C 1
ATOM 513 O O . ILE A 1 64 ? 2.968 17.849 -11.668 1.00 40.56 64 ILE A O 1
ATOM 518 N N . LEU A 1 65 ? 1.566 16.847 -13.154 1.00 38.05 65 LEU A N 1
ATOM 519 C CA . LEU A 1 65 ? 0.367 16.869 -12.264 1.00 39.35 65 LEU A CA 1
ATOM 520 C C . LEU A 1 65 ? 0.530 15.851 -11.120 1.00 40.32 65 LEU A C 1
ATOM 521 O O . LEU A 1 65 ? 0.065 16.135 -10.000 1.00 37.01 65 LEU A O 1
ATOM 526 N N . GLY A 1 66 ? 1.137 14.699 -11.385 1.00 40.19 66 GLY A N 1
ATOM 527 C CA . GLY A 1 66 ? 1.537 13.741 -10.332 1.00 43.08 66 GLY A CA 1
ATOM 528 C C . GLY A 1 66 ? 2.375 14.417 -9.253 1.00 42.75 66 GLY A C 1
ATOM 529 O O . GLY A 1 66 ? 2.065 14.226 -8.075 1.00 41.27 66 GLY A O 1
ATOM 530 N N . GLU A 1 67 ? 3.386 15.196 -9.646 1.00 40.85 67 GLU A N 1
ATOM 531 C CA . GLU A 1 67 ? 4.212 15.987 -8.707 1.00 43.70 67 GLU A CA 1
ATOM 532 C C . GLU A 1 67 ? 3.301 16.959 -7.964 1.00 40.57 67 GLU A C 1
ATOM 533 O O . GLU A 1 67 ? 3.399 17.040 -6.737 1.00 40.28 67 GLU A O 1
ATOM 539 N N . LEU A 1 68 ? 2.439 17.656 -8.700 1.00 39.82 68 LEU A N 1
ATOM 540 C CA . LEU A 1 68 ? 1.624 18.759 -8.154 1.00 37.69 68 LEU A CA 1
ATOM 541 C C . LEU A 1 68 ? 0.726 18.212 -7.036 1.00 34.55 68 LEU A C 1
ATOM 542 O O . LEU A 1 68 ? 0.634 18.865 -6.020 1.00 39.29 68 LEU A O 1
ATOM 547 N N . THR A 1 69 ? 0.186 17.005 -7.156 1.00 36.65 69 THR A N 1
ATOM 548 C CA . THR A 1 69 ? -0.756 16.407 -6.168 1.00 36.39 69 THR A CA 1
ATOM 549 C C . THR A 1 69 ? -0.077 16.228 -4.813 1.00 39.86 69 THR A C 1
ATOM 550 O O . THR A 1 69 ? -0.803 16.155 -3.816 1.00 41.38 69 THR A O 1
ATOM 554 N N . LYS A 1 70 ? 1.252 16.114 -4.776 1.00 47.80 70 LYS A N 1
ATOM 555 C CA . LYS A 1 70 ? 2.032 15.949 -3.515 1.00 49.87 70 LYS A CA 1
ATOM 556 C C . LYS A 1 70 ? 2.428 17.313 -2.926 1.00 50.22 70 LYS A C 1
ATOM 557 O O . LYS A 1 70 ? 2.841 17.335 -1.760 1.00 49.71 70 LYS A O 1
ATOM 563 N N . LYS A 1 71 ? 2.248 18.416 -3.657 1.00 47.45 71 LYS A N 1
ATOM 564 C CA . LYS A 1 71 ? 2.680 19.758 -3.192 1.00 49.33 71 LYS A CA 1
ATOM 565 C C . LYS A 1 71 ? 1.658 20.286 -2.180 1.00 51.89 71 LYS A C 1
ATOM 566 O O . LYS A 1 71 ? 0.444 19.915 -2.256 1.00 53.00 71 LYS A O 1
ATOM 572 N N . SER A 1 72 ? 2.129 21.169 -1.298 1.00 54.79 72 SER A N 1
ATOM 573 C CA . SER A 1 72 ? 1.385 21.614 -0.091 1.00 62.83 72 SER A CA 1
ATOM 574 C C . SER A 1 72 ? 0.016 22.126 -0.552 1.00 53.14 72 SER A C 1
ATOM 575 O O . SER A 1 72 ? -0.933 21.877 0.150 1.00 61.74 72 SER A O 1
ATOM 578 N N . ASP A 1 73 ? -0.075 22.697 -1.753 1.00 53.06 73 ASP A N 1
ATOM 579 C CA . ASP A 1 73 ? -1.352 23.122 -2.370 1.00 52.62 73 ASP A CA 1
ATOM 580 C C . ASP A 1 73 ? -1.299 22.967 -3.900 1.00 55.35 73 ASP A C 1
ATOM 581 O O . ASP A 1 73 ? -0.304 23.382 -4.551 1.00 55.53 73 ASP A O 1
ATOM 586 N N . ALA A 1 74 ? -2.396 22.425 -4.427 1.00 46.24 74 ALA A N 1
ATOM 587 C CA . ALA A 1 74 ? -2.662 22.090 -5.831 1.00 40.46 74 ALA A CA 1
ATOM 588 C C . ALA A 1 74 ? -4.162 22.251 -6.058 1.00 41.40 74 ALA A C 1
ATOM 589 O O . ALA A 1 74 ? -4.965 22.006 -5.115 1.00 46.11 74 ALA A O 1
ATOM 591 N N . ASN A 1 75 ? -4.530 22.645 -7.260 1.00 37.47 75 ASN A N 1
ATOM 592 C CA . ASN A 1 75 ? -5.938 22.908 -7.636 1.00 37.77 75 ASN A CA 1
ATOM 593 C C . ASN A 1 75 ? -6.106 22.335 -9.041 1.00 36.20 75 ASN A C 1
ATOM 594 O O . ASN A 1 75 ? -5.682 23.020 -9.994 1.00 33.79 75 ASN A O 1
ATOM 599 N N . ILE A 1 76 ? -6.592 21.094 -9.132 1.00 33.82 76 ILE A N 1
ATOM 600 C CA . ILE A 1 76 ? -6.783 20.365 -10.423 1.00 33.45 76 ILE A CA 1
ATOM 601 C C . ILE A 1 76 ? -8.294 20.119 -10.663 1.00 33.61 76 ILE A C 1
ATOM 602 O O . ILE A 1 76 ? -8.957 19.404 -9.852 1.00 34.58 76 ILE A O 1
ATOM 607 N N . ILE A 1 77 ? -8.807 20.652 -11.768 1.00 28.66 77 ILE A N 1
ATOM 608 C CA . ILE A 1 77 ? -10.100 20.216 -12.353 1.00 33.10 77 ILE A CA 1
ATOM 609 C C . ILE A 1 77 ? -9.828 19.060 -13.331 1.00 32.53 77 ILE A C 1
ATOM 610 O O . ILE A 1 77 ? -9.237 19.283 -14.382 1.00 26.57 77 ILE A O 1
ATOM 615 N N . LYS A 1 78 ? -10.240 17.850 -12.949 1.00 32.13 78 LYS A N 1
ATOM 616 C CA . LYS A 1 78 ? -9.924 16.586 -13.654 1.00 29.51 78 LYS A CA 1
ATOM 617 C C . LYS A 1 78 ? -11.186 16.128 -14.375 1.00 30.16 78 LYS A C 1
ATOM 618 O O . LYS A 1 78 ? -12.196 15.795 -13.694 1.00 24.70 78 LYS A O 1
ATOM 624 N N . LEU A 1 79 ? -11.105 16.165 -15.703 1.00 33.09 79 LEU A N 1
ATOM 625 C CA . LEU A 1 79 ? -12.158 15.696 -16.632 1.00 33.79 79 LEU A CA 1
ATOM 626 C C . LEU A 1 79 ? -11.907 14.236 -16.967 1.00 29.92 79 LEU A C 1
ATOM 627 O O . LEU A 1 79 ? -10.788 13.765 -16.846 1.00 31.49 79 LEU A O 1
ATOM 632 N N . PRO A 1 80 ? -12.951 13.476 -17.343 1.00 32.26 80 PRO A N 1
ATOM 633 C CA . PRO A 1 80 ? -12.803 12.059 -17.650 1.00 30.77 80 PRO A CA 1
ATOM 634 C C . PRO A 1 80 ? -11.800 11.866 -18.786 1.00 28.66 80 PRO A C 1
ATOM 635 O O . PRO A 1 80 ? -11.785 12.696 -19.663 1.00 27.70 80 PRO A O 1
ATOM 639 N N . ASN A 1 81 ? -10.980 10.817 -18.689 1.00 27.88 81 ASN A N 1
ATOM 640 C CA . ASN A 1 81 ? -9.962 10.478 -19.710 1.00 31.91 81 ASN A CA 1
ATOM 641 C C . ASN A 1 81 ? -9.892 8.973 -19.922 1.00 30.76 81 ASN A C 1
ATOM 642 O O . ASN A 1 81 ? -10.253 8.230 -19.026 1.00 30.89 81 ASN A O 1
ATOM 647 N N . ILE A 1 82 ? -9.443 8.575 -21.109 1.00 32.22 82 ILE A N 1
ATOM 648 C CA . ILE A 1 82 ? -9.473 7.169 -21.594 1.00 28.83 82 ILE A CA 1
ATOM 649 C C . ILE A 1 82 ? -8.489 6.349 -20.778 1.00 30.43 82 ILE A C 1
ATOM 650 O O . ILE A 1 82 ? -7.298 6.755 -20.684 1.00 28.90 82 ILE A O 1
ATOM 655 N N . SER A 1 83 ? -8.981 5.222 -20.259 1.00 31.70 83 SER A N 1
ATOM 656 C CA . SER A 1 83 ? -8.142 4.089 -19.817 1.00 34.98 83 SER A CA 1
ATOM 657 C C . SER A 1 83 ? -8.045 3.071 -20.970 1.00 34.62 83 SER A C 1
ATOM 658 O O . SER A 1 83 ? -8.939 2.262 -21.171 1.00 35.60 83 SER A O 1
ATOM 661 N N . ALA A 1 84 ? -6.998 3.182 -21.769 1.00 37.41 84 ALA A N 1
ATOM 662 C CA . ALA A 1 84 ? -6.932 2.564 -23.110 1.00 37.56 84 ALA A CA 1
ATOM 663 C C . ALA A 1 84 ? -6.845 1.040 -22.975 1.00 34.35 84 ALA A C 1
ATOM 664 O O . ALA A 1 84 ? -6.052 0.541 -22.153 1.00 36.38 84 ALA A O 1
ATOM 666 N N . SER A 1 85 ? -7.692 0.334 -23.715 1.00 35.66 85 SER A N 1
ATOM 667 C CA . SER A 1 85 ? -7.437 -1.054 -24.172 1.00 38.15 85 SER A CA 1
ATOM 668 C C . SER A 1 85 ? -6.390 -1.027 -25.304 1.00 39.04 85 SER A C 1
ATOM 669 O O . SER A 1 85 ? -6.246 0.026 -25.970 1.00 39.75 85 SER A O 1
ATOM 672 N N . LEU A 1 86 ? -5.722 -2.156 -25.548 1.00 41.89 86 LEU A N 1
ATOM 673 C CA . LEU A 1 86 ? -4.707 -2.310 -26.626 1.00 43.24 86 LEU A CA 1
ATOM 674 C C . LEU A 1 86 ? -5.289 -1.854 -27.960 1.00 40.69 86 LEU A C 1
ATOM 675 O O . LEU A 1 86 ? -4.658 -1.080 -28.673 1.00 37.90 86 LEU A O 1
ATOM 680 N N . PRO A 1 87 ? -6.506 -2.293 -28.343 1.00 38.87 87 PRO A N 1
ATOM 681 C CA . PRO A 1 87 ? -7.096 -1.872 -29.615 1.00 39.04 87 PRO A CA 1
ATOM 682 C C . PRO A 1 87 ? -7.276 -0.359 -29.748 1.00 41.07 87 PRO A C 1
ATOM 683 O O . PRO A 1 87 ? -7.245 0.116 -30.849 1.00 47.29 87 PRO A O 1
ATOM 687 N N . GLN A 1 88 ? -7.452 0.352 -28.634 1.00 39.52 88 GLN A N 1
ATOM 688 C CA . GLN A 1 88 ? -7.527 1.832 -28.631 1.00 37.60 88 GLN A CA 1
ATOM 689 C C . GLN A 1 88 ? -6.105 2.388 -28.775 1.00 35.71 88 GLN A C 1
ATOM 690 O O . GLN A 1 88 ? -5.895 3.319 -29.586 1.00 37.98 88 GLN A O 1
ATOM 696 N N . LEU A 1 89 ? -5.139 1.829 -28.054 1.00 33.48 89 LEU A N 1
ATOM 697 C CA . LEU A 1 89 ? -3.731 2.271 -28.212 1.00 34.06 89 LEU A CA 1
ATOM 698 C C . LEU A 1 89 ? -3.301 2.045 -29.660 1.00 34.55 89 LEU A C 1
ATOM 699 O O . LEU A 1 89 ? -2.858 3.008 -30.275 1.00 35.09 89 LEU A O 1
ATOM 704 N N . LEU A 1 90 ? -3.498 0.841 -30.200 1.00 38.93 90 LEU A N 1
ATOM 705 C CA . LEU A 1 90 ? -3.186 0.521 -31.624 1.00 40.21 90 LEU A CA 1
ATOM 706 C C . LEU A 1 90 ? -3.877 1.519 -32.567 1.00 39.88 90 LEU A C 1
ATOM 707 O O . LEU A 1 90 ? -3.204 1.936 -33.525 1.00 36.44 90 LEU A O 1
ATOM 712 N N . ASP A 1 91 ? -5.135 1.899 -32.312 1.00 38.81 91 ASP A N 1
ATOM 713 C CA . ASP A 1 91 ? -5.885 2.857 -33.174 1.00 41.75 91 ASP A CA 1
ATOM 714 C C . ASP A 1 91 ? -5.330 4.273 -33.034 1.00 41.98 91 ASP A C 1
ATOM 715 O O . ASP A 1 91 ? -5.316 4.996 -34.055 1.00 39.75 91 ASP A O 1
ATOM 720 N N . CYS A 1 92 ? -4.922 4.666 -31.827 1.00 41.93 92 CYS A N 1
ATOM 721 C CA . CYS A 1 92 ? -4.302 5.996 -31.571 1.00 39.68 92 CYS A CA 1
ATOM 722 C C . CYS A 1 92 ? -2.937 6.092 -32.250 1.00 35.38 92 CYS A C 1
ATOM 723 O O . CYS A 1 92 ? -2.702 7.105 -32.886 1.00 40.29 92 CYS A O 1
ATOM 726 N N . ILE A 1 93 ? -2.073 5.090 -32.088 1.00 39.49 93 ILE A N 1
ATOM 727 C CA . ILE A 1 93 ? -0.743 4.987 -32.765 1.00 42.78 93 ILE A CA 1
ATOM 728 C C . ILE A 1 93 ? -0.928 5.215 -34.269 1.00 46.54 93 ILE A C 1
ATOM 729 O O . ILE A 1 93 ? -0.278 6.125 -34.799 1.00 47.08 93 ILE A O 1
ATOM 734 N N . LYS A 1 94 ? -1.782 4.406 -34.911 1.00 50.49 94 LYS A N 1
ATOM 735 C CA . LYS A 1 94 ? -2.140 4.485 -36.352 1.00 52.96 94 LYS A CA 1
ATOM 736 C C . LYS A 1 94 ? -2.398 5.954 -36.727 1.00 54.21 94 LYS A C 1
ATOM 737 O O . LYS A 1 94 ? -1.579 6.514 -37.510 1.00 41.14 94 LYS A O 1
ATOM 743 N N . GLU A 1 95 ? -3.445 6.552 -36.122 1.00 58.67 95 GLU A N 1
ATOM 744 C CA . GLU A 1 95 ? -3.943 7.946 -36.353 1.00 50.60 95 GLU A CA 1
ATOM 745 C C . GLU A 1 95 ? -2.780 8.939 -36.257 1.00 48.18 95 GLU A C 1
ATOM 746 O O . GLU A 1 95 ? -2.699 9.851 -37.098 1.00 56.59 95 GLU A O 1
ATOM 752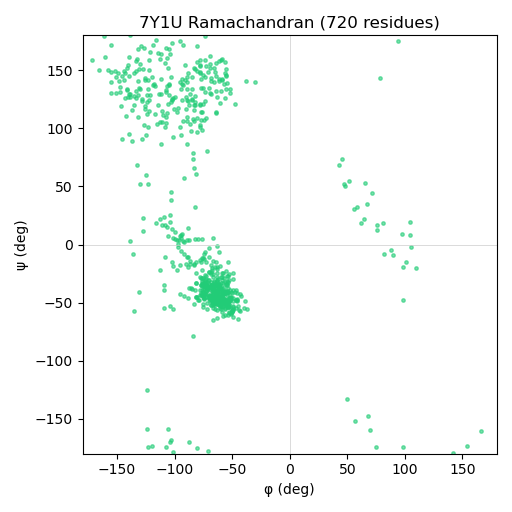 N N . LEU A 1 96 ? -1.889 8.759 -35.295 1.00 44.93 96 LEU A N 1
ATOM 753 C CA . LEU A 1 96 ? -0.692 9.629 -35.178 1.00 48.97 96 LEU A CA 1
ATOM 754 C C . LEU A 1 96 ? 0.231 9.385 -36.403 1.00 51.22 96 LEU A C 1
ATOM 755 O O . LEU A 1 96 ? 0.619 10.384 -37.076 1.00 46.38 96 LEU A O 1
ATOM 760 N N . GLN A 1 97 ? 0.583 8.128 -36.707 1.00 49.13 97 GLN A N 1
ATOM 761 C CA . GLN A 1 97 ? 1.542 7.802 -37.805 1.00 52.43 97 GLN A CA 1
ATOM 762 C C . GLN A 1 97 ? 1.023 8.458 -39.094 1.00 48.17 97 GLN A C 1
ATOM 763 O O . GLN A 1 97 ? 1.778 9.260 -39.680 1.00 46.16 97 GLN A O 1
ATOM 769 N N . ASP A 1 98 ? -0.249 8.213 -39.414 1.00 47.89 98 ASP A N 1
ATOM 770 C CA . ASP A 1 98 ? -0.970 8.714 -40.615 1.00 52.73 98 ASP A CA 1
ATOM 771 C C . ASP A 1 98 ? -0.847 10.250 -40.684 1.00 53.93 98 ASP A C 1
ATOM 772 O O . ASP A 1 98 ? -0.871 10.803 -41.806 1.00 52.40 98 ASP A O 1
ATOM 777 N N . LYS A 1 99 ? -0.684 10.933 -39.552 1.00 55.63 99 LYS A N 1
ATOM 778 C CA . LYS A 1 99 ? -0.586 12.416 -39.523 1.00 55.06 99 LYS A CA 1
ATOM 779 C C . LYS A 1 99 ? 0.874 12.865 -39.414 1.00 52.72 99 LYS A C 1
ATOM 780 O O . LYS A 1 99 ? 1.102 14.058 -39.189 1.00 62.03 99 LYS A O 1
ATOM 786 N N . GLY A 1 100 ? 1.843 11.967 -39.581 1.00 59.09 100 GLY A N 1
ATOM 787 C CA . GLY A 1 100 ? 3.278 12.328 -39.593 1.00 56.21 100 GLY A CA 1
ATOM 788 C C . GLY A 1 100 ? 3.827 12.622 -38.206 1.00 52.43 100 GLY A C 1
ATOM 789 O O . GLY A 1 100 ? 4.906 13.208 -38.104 1.00 57.12 100 GLY A O 1
ATOM 790 N N . PHE A 1 101 ? 3.126 12.207 -37.160 1.00 54.77 101 PHE A N 1
ATOM 791 C CA . PHE A 1 101 ? 3.726 11.924 -35.833 1.00 54.83 101 PHE A CA 1
ATOM 792 C C . PHE A 1 101 ? 4.289 10.492 -35.904 1.00 51.52 101 PHE A C 1
ATOM 793 O O . PHE A 1 101 ? 3.513 9.524 -35.931 1.00 51.58 101 PHE A O 1
ATOM 801 N N . LYS A 1 102 ? 5.614 10.366 -35.989 1.00 51.78 102 LYS A N 1
ATOM 802 C CA . LYS A 1 102 ? 6.309 9.125 -36.413 1.00 56.40 102 LYS A CA 1
ATOM 803 C C . LYS A 1 102 ? 6.623 8.276 -35.177 1.00 56.67 102 LYS A C 1
ATOM 804 O O . LYS A 1 102 ? 7.810 7.949 -34.948 1.00 55.02 102 LYS A O 1
ATOM 810 N N . VAL A 1 103 ? 5.603 7.916 -34.401 1.00 52.99 103 VAL A N 1
ATOM 811 C CA . VAL A 1 103 ? 5.803 7.095 -33.167 1.00 50.22 103 VAL A CA 1
ATOM 812 C C . VAL A 1 103 ? 5.892 5.629 -33.574 1.00 52.40 103 VAL A C 1
ATOM 813 O O . VAL A 1 103 ? 5.324 5.223 -34.601 1.00 51.54 103 VAL A O 1
ATOM 817 N N . PRO A 1 104 ? 6.627 4.811 -32.784 1.00 47.02 104 PRO A N 1
ATOM 818 C CA . PRO A 1 104 ? 6.883 3.411 -33.134 1.00 48.09 104 PRO A CA 1
ATOM 819 C C . PRO A 1 104 ? 5.625 2.539 -32.996 1.00 49.28 104 PRO A C 1
ATOM 820 O O . PRO A 1 104 ? 4.786 2.822 -32.158 1.00 50.20 104 PRO A O 1
ATOM 824 N N . ASN A 1 105 ? 5.523 1.509 -33.830 1.00 47.11 105 ASN A N 1
ATOM 825 C CA . ASN A 1 105 ? 4.525 0.419 -33.699 1.00 48.69 105 ASN A CA 1
ATOM 826 C C . ASN A 1 105 ? 4.681 -0.191 -32.295 1.00 46.33 105 ASN A C 1
ATOM 827 O O . ASN A 1 105 ? 5.808 -0.177 -31.749 1.00 36.30 105 ASN A O 1
ATOM 832 N N . TYR A 1 106 ? 3.560 -0.630 -31.711 1.00 47.91 106 TYR A N 1
ATOM 833 C CA . TYR A 1 106 ? 3.499 -1.611 -30.598 1.00 45.69 106 TYR A CA 1
ATOM 834 C C . TYR A 1 106 ? 4.049 -2.938 -31.106 1.00 46.23 106 TYR A C 1
ATOM 835 O O . TYR A 1 106 ? 3.472 -3.548 -32.001 1.00 42.76 106 TYR A O 1
ATOM 844 N N . PRO A 1 107 ? 5.194 -3.415 -30.578 1.00 46.13 107 PRO A N 1
ATOM 845 C CA . PRO A 1 107 ? 5.624 -4.788 -30.826 1.00 50.28 107 PRO A CA 1
ATOM 846 C C . PRO A 1 107 ? 4.967 -5.783 -29.847 1.00 54.75 107 PRO A C 1
ATOM 847 O O . PRO A 1 107 ? 5.328 -5.755 -28.658 1.00 47.80 107 PRO A O 1
ATOM 851 N N . ASN A 1 108 ? 4.014 -6.597 -30.339 1.00 59.44 108 ASN A N 1
ATOM 852 C CA . ASN A 1 108 ? 3.327 -7.660 -29.554 1.00 63.66 108 ASN A CA 1
ATOM 853 C C . ASN A 1 108 ? 4.395 -8.600 -29.004 1.00 64.08 108 ASN A C 1
ATOM 854 O O . ASN A 1 108 ? 4.244 -9.006 -27.835 1.00 55.99 108 ASN A O 1
ATOM 859 N N . GLU A 1 109 ? 5.385 -8.941 -29.850 1.00 63.58 109 GLU A N 1
ATOM 860 C CA . GLU A 1 109 ? 6.547 -9.815 -29.518 1.00 69.13 109 GLU A CA 1
ATOM 861 C C . GLU A 1 109 ? 7.842 -9.117 -29.920 1.00 60.42 109 GLU A C 1
ATOM 862 O O . GLU A 1 109 ? 8.317 -9.276 -31.043 1.00 58.66 109 GLU A O 1
ATOM 868 N N . PRO A 1 110 ? 8.458 -8.344 -29.003 1.00 54.98 110 PRO A N 1
ATOM 869 C CA . PRO A 1 110 ? 9.743 -7.697 -29.267 1.00 59.97 110 PRO A CA 1
ATOM 870 C C . PRO A 1 110 ? 10.849 -8.631 -29.792 1.00 62.23 110 PRO A C 1
ATOM 871 O O . PRO A 1 110 ? 11.065 -9.632 -29.159 1.00 59.62 110 PRO A O 1
ATOM 875 N N . LYS A 1 111 ? 11.539 -8.271 -30.884 1.00 65.18 111 LYS A N 1
ATOM 876 C CA . LYS A 1 111 ? 12.713 -9.021 -31.428 1.00 72.87 111 LYS A CA 1
ATOM 877 C C . LYS A 1 111 ? 13.995 -8.711 -30.632 1.00 76.11 111 LYS A C 1
ATOM 878 O O . LYS A 1 111 ? 14.708 -9.664 -30.277 1.00 76.76 111 LYS A O 1
ATOM 884 N N . ASP A 1 112 ? 14.282 -7.427 -30.385 1.00 75.94 112 ASP A N 1
ATOM 885 C CA . ASP A 1 112 ? 15.505 -6.911 -29.701 1.00 69.82 112 ASP A CA 1
ATOM 886 C C . ASP A 1 112 ? 15.091 -6.231 -28.381 1.00 63.19 112 ASP A C 1
ATOM 887 O O . ASP A 1 112 ? 13.886 -6.154 -28.102 1.00 62.38 112 ASP A O 1
ATOM 892 N N . GLU A 1 113 ? 16.064 -5.784 -27.586 1.00 61.16 113 GLU A N 1
ATOM 893 C CA . GLU A 1 113 ? 15.886 -4.995 -26.332 1.00 67.38 113 GLU A CA 1
ATOM 894 C C . GLU A 1 113 ? 15.319 -3.606 -26.662 1.00 70.56 113 GLU A C 1
ATOM 895 O O . GLU A 1 113 ? 14.711 -3.007 -25.753 1.00 70.87 113 GLU A O 1
ATOM 901 N N . LYS A 1 114 ? 15.536 -3.095 -27.886 1.00 71.46 114 LYS A N 1
ATOM 902 C CA . LYS A 1 114 ? 14.964 -1.807 -28.380 1.00 70.22 114 LYS A CA 1
ATOM 903 C C . LYS A 1 114 ? 13.432 -1.923 -28.402 1.00 67.89 114 LYS A C 1
ATOM 904 O O . LYS A 1 114 ? 12.755 -1.037 -27.820 1.00 58.71 114 LYS A O 1
ATOM 910 N N . GLU A 1 115 ? 12.919 -2.986 -29.032 1.00 57.69 115 GLU A N 1
ATOM 911 C CA . GLU A 1 115 ? 11.475 -3.321 -29.108 1.00 56.40 115 GLU A CA 1
ATOM 912 C C . GLU A 1 115 ? 10.966 -3.764 -27.728 1.00 57.55 115 GLU A C 1
ATOM 913 O O . GLU A 1 115 ? 9.760 -3.683 -27.521 1.00 69.49 115 GLU A O 1
ATOM 919 N N . ARG A 1 116 ? 11.821 -4.246 -26.823 1.00 53.72 116 ARG A N 1
ATOM 920 C CA . ARG A 1 116 ? 11.390 -4.637 -25.452 1.00 57.52 116 ARG A CA 1
ATOM 921 C C . ARG A 1 116 ? 11.017 -3.361 -24.697 1.00 56.84 116 ARG A C 1
ATOM 922 O O . ARG A 1 116 ? 9.933 -3.307 -24.103 1.00 60.13 116 ARG A O 1
ATOM 930 N N . LEU A 1 117 ? 11.883 -2.356 -24.754 1.00 55.33 117 LEU A N 1
ATOM 931 C CA . LEU A 1 117 ? 11.713 -1.096 -23.993 1.00 63.44 117 LEU A CA 1
ATOM 932 C C . LEU A 1 117 ? 10.477 -0.349 -24.514 1.00 62.86 117 LEU A C 1
ATOM 933 O O . LEU A 1 117 ? 9.758 0.250 -23.669 1.00 55.04 117 LEU A O 1
ATOM 938 N N . ILE A 1 118 ? 10.242 -0.386 -25.836 1.00 55.02 118 ILE A N 1
ATOM 939 C CA . ILE A 1 118 ? 9.087 0.307 -26.487 1.00 54.22 118 ILE A CA 1
ATOM 940 C C . ILE A 1 118 ? 7.778 -0.361 -26.043 1.00 46.32 118 ILE A C 1
ATOM 941 O O . ILE A 1 118 ? 6.791 0.358 -25.907 1.00 53.66 118 ILE A O 1
ATOM 946 N N . LYS A 1 119 ? 7.755 -1.671 -25.826 1.00 45.08 119 LYS A N 1
ATOM 947 C CA . LYS A 1 119 ? 6.508 -2.391 -25.454 1.00 45.56 119 LYS A CA 1
ATOM 948 C C . LYS A 1 119 ? 6.200 -2.036 -24.000 1.00 44.54 119 LYS A C 1
ATOM 949 O O . LYS A 1 119 ? 5.039 -1.890 -23.654 1.00 56.88 119 LYS A O 1
ATOM 955 N N . GLU A 1 120 ? 7.232 -1.831 -23.206 1.00 44.66 120 GLU A N 1
ATOM 956 C CA . GLU A 1 120 ? 7.119 -1.527 -21.766 1.00 48.24 120 GLU A CA 1
ATOM 957 C C . GLU A 1 120 ? 6.666 -0.069 -21.576 1.00 46.47 120 GLU A C 1
ATOM 958 O O . GLU A 1 120 ? 5.944 0.206 -20.592 1.00 43.03 120 GLU A O 1
ATOM 964 N N . ARG A 1 121 ? 7.073 0.840 -22.467 1.00 44.80 121 ARG A N 1
ATOM 965 C CA . ARG A 1 121 ? 6.630 2.265 -22.438 1.00 48.44 121 ARG A CA 1
ATOM 966 C C . ARG A 1 121 ? 5.120 2.368 -22.739 1.00 44.06 121 ARG A C 1
ATOM 967 O O . ARG A 1 121 ? 4.374 3.075 -21.981 1.00 40.47 121 ARG A O 1
ATOM 975 N N . TYR A 1 122 ? 4.680 1.691 -23.798 1.00 35.77 122 TYR A N 1
ATOM 976 C CA . TYR A 1 122 ? 3.259 1.586 -24.187 1.00 37.16 122 TYR A CA 1
ATOM 977 C C . TYR A 1 122 ? 2.458 0.854 -23.106 1.00 34.65 122 TYR A C 1
ATOM 978 O O . TYR A 1 122 ? 1.339 1.237 -22.858 1.00 36.65 122 TYR A O 1
ATOM 987 N N . ALA A 1 123 ? 3.010 -0.161 -22.454 1.00 38.81 123 ALA A N 1
ATOM 988 C CA . ALA A 1 123 ? 2.317 -0.924 -21.379 1.00 41.43 123 ALA A CA 1
ATOM 989 C C . ALA A 1 123 ? 1.950 -0.025 -20.186 1.00 41.53 123 ALA A C 1
ATOM 990 O O . ALA A 1 123 ? 0.903 -0.303 -19.556 1.00 44.22 123 ALA A O 1
ATOM 992 N N . LYS A 1 124 ? 2.783 0.978 -19.874 1.00 44.95 124 LYS A N 1
ATOM 993 C CA . LYS A 1 124 ? 2.574 1.976 -18.784 1.00 45.10 124 LYS A CA 1
ATOM 994 C C . LYS A 1 124 ? 1.486 2.957 -19.220 1.00 43.42 124 LYS A C 1
ATOM 995 O O . LYS A 1 124 ? 0.878 3.558 -18.336 1.00 42.09 124 LYS A O 1
ATOM 1001 N N . ILE A 1 125 ? 1.306 3.146 -20.537 1.00 38.21 125 ILE A N 1
ATOM 1002 C CA . ILE A 1 125 ? 0.297 4.073 -21.128 1.00 35.89 125 ILE A CA 1
ATOM 1003 C C . ILE A 1 125 ? -1.060 3.379 -21.151 1.00 35.10 125 ILE A C 1
ATOM 1004 O O . ILE A 1 125 ? -2.057 4.068 -20.954 1.00 39.01 125 ILE A O 1
ATOM 1009 N N . LEU A 1 126 ? -1.110 2.059 -21.340 1.00 39.19 126 LEU A N 1
ATOM 1010 C CA . LEU A 1 126 ? -2.393 1.290 -21.375 1.00 39.90 126 LEU A CA 1
ATOM 1011 C C . LEU A 1 126 ? -3.073 1.368 -20.015 1.00 37.85 126 LEU A C 1
ATOM 1012 O O . LEU A 1 126 ? -2.359 1.460 -19.001 1.00 32.96 126 LEU A O 1
ATOM 1017 N N . GLY A 1 127 ? -4.398 1.178 -20.012 1.00 41.66 127 GLY A N 1
ATOM 1018 C CA . GLY A 1 127 ? -5.202 1.078 -18.782 1.00 39.34 127 GLY A CA 1
ATOM 1019 C C . GLY A 1 127 ? -5.275 2.411 -18.070 1.00 35.45 127 GLY A C 1
ATOM 1020 O O . GLY A 1 127 ? -5.077 3.434 -18.711 1.00 36.74 127 GLY A O 1
ATOM 1021 N N . SER A 1 128 ? -5.589 2.391 -16.785 1.00 36.12 128 SER A N 1
ATOM 1022 C CA . SER A 1 128 ? -5.897 3.591 -15.981 1.00 34.55 128 SER A CA 1
ATOM 1023 C C . SER A 1 128 ? -4.554 4.150 -15.521 1.00 35.51 128 SER A C 1
ATOM 1024 O O . SER A 1 128 ? -4.124 3.870 -14.395 1.00 36.82 128 SER A O 1
ATOM 1027 N N . ALA A 1 129 ? -3.884 4.853 -16.438 1.00 35.50 129 ALA A N 1
ATOM 1028 C CA . ALA A 1 129 ? -2.516 5.390 -16.264 1.00 32.78 129 ALA A CA 1
ATOM 1029 C C . ALA A 1 129 ? -2.548 6.657 -15.407 1.00 31.91 129 ALA A C 1
ATOM 1030 O O . ALA A 1 129 ? -1.524 6.945 -14.801 1.00 36.41 129 ALA A O 1
ATOM 1032 N N . VAL A 1 130 ? -3.658 7.407 -15.418 1.00 30.18 130 VAL A N 1
ATOM 1033 C CA . VAL A 1 130 ? -3.709 8.804 -14.928 1.00 31.25 130 VAL A CA 1
ATOM 1034 C C . VAL A 1 130 ? -4.322 8.850 -13.529 1.00 31.67 130 VAL A C 1
ATOM 1035 O O . VAL A 1 130 ? -3.680 9.433 -12.624 1.00 30.09 130 VAL A O 1
ATOM 1039 N N . ASN A 1 131 ? -5.532 8.305 -13.399 1.00 31.26 131 ASN A N 1
ATOM 1040 C CA . ASN A 1 131 ? -6.348 8.409 -12.174 1.00 31.91 131 ASN A CA 1
ATOM 1041 C C . ASN A 1 131 ? -5.533 7.842 -11.003 1.00 36.54 131 ASN A C 1
ATOM 1042 O O . ASN A 1 131 ? -5.373 8.543 -10.012 1.00 32.31 131 ASN A O 1
ATOM 1047 N N . PRO A 1 132 ? -4.915 6.632 -11.047 1.00 37.22 132 PRO A N 1
ATOM 1048 C CA . PRO A 1 132 ? -4.214 6.109 -9.872 1.00 39.36 132 PRO A CA 1
ATOM 1049 C C . PRO A 1 132 ? -3.019 6.978 -9.446 1.00 39.15 132 PRO A C 1
ATOM 1050 O O . PRO A 1 132 ? -2.714 6.929 -8.279 1.00 40.86 132 PRO A O 1
ATOM 1054 N N . VAL A 1 133 ? -2.465 7.811 -10.338 1.00 35.61 133 VAL A N 1
ATOM 1055 C CA . VAL A 1 133 ? -1.295 8.684 -10.035 1.00 34.01 133 VAL A CA 1
ATOM 1056 C C . VAL A 1 133 ? -1.803 10.008 -9.456 1.00 36.69 133 VAL A C 1
ATOM 1057 O O . VAL A 1 133 ? -1.138 10.548 -8.552 1.00 34.84 133 VAL A O 1
ATOM 1061 N N . LEU A 1 134 ? -2.935 10.521 -9.971 1.00 38.67 134 LEU A N 1
ATOM 1062 C CA . LEU A 1 134 ? -3.559 11.799 -9.524 1.00 33.52 134 LEU A CA 1
ATOM 1063 C C . LEU A 1 134 ? -4.270 11.619 -8.169 1.00 30.21 134 LEU A C 1
ATOM 1064 O O . LEU A 1 134 ? -4.232 12.574 -7.375 1.00 30.37 134 LEU A O 1
ATOM 1069 N N . ARG A 1 135 ? -4.758 10.415 -7.859 1.00 27.64 135 ARG A N 1
ATOM 1070 C CA . ARG A 1 135 ? -5.581 10.094 -6.674 1.00 28.12 135 ARG A CA 1
ATOM 1071 C C . ARG A 1 135 ? -4.667 9.836 -5.458 1.00 30.72 135 ARG A C 1
ATOM 1072 O O . ARG A 1 135 ? -4.517 8.697 -4.941 1.00 27.19 135 ARG A O 1
ATOM 1080 N N . GLU A 1 136 ? -4.129 10.943 -4.976 1.00 34.27 136 GLU A N 1
ATOM 1081 C CA . GLU A 1 136 ? -3.167 11.040 -3.861 1.00 38.84 136 GLU A CA 1
ATOM 1082 C C . GLU A 1 136 ? -4.008 11.531 -2.665 1.00 35.57 136 GLU A C 1
ATOM 1083 O O . GLU A 1 136 ? -3.540 12.369 -1.888 1.00 40.25 136 GLU A O 1
ATOM 1089 N N . GLY A 1 137 ? -5.239 11.026 -2.586 1.00 32.82 137 GLY A N 1
ATOM 1090 C CA . GLY A 1 137 ? -6.350 11.483 -1.719 1.00 31.03 137 GLY A CA 1
ATOM 1091 C C . GLY A 1 137 ? -7.517 10.500 -1.801 1.00 31.05 137 GLY A C 1
ATOM 1092 O O . GLY A 1 137 ? -7.587 9.725 -2.774 1.00 28.35 137 GLY A O 1
ATOM 1093 N N . ASN A 1 138 ? -8.411 10.464 -0.822 1.00 32.11 138 ASN A N 1
ATOM 1094 C CA . ASN A 1 138 ? -9.650 9.652 -0.958 1.00 32.78 138 ASN A CA 1
ATOM 1095 C C . ASN A 1 138 ? -10.728 10.505 -1.650 1.00 33.40 138 ASN A C 1
ATOM 1096 O O . ASN A 1 138 ? -10.395 11.525 -2.236 1.00 37.74 138 ASN A O 1
ATOM 1101 N N . SER A 1 139 ? -11.972 10.049 -1.687 1.00 35.41 139 SER A N 1
ATOM 1102 C CA . SER A 1 139 ? -13.005 10.513 -2.652 1.00 36.17 139 SER A CA 1
ATOM 1103 C C . SER A 1 139 ? -14.325 10.798 -1.933 1.00 36.42 139 SER A C 1
ATOM 1104 O O . SER A 1 139 ? -14.819 9.894 -1.220 1.00 39.13 139 SER A O 1
ATOM 1107 N N . ILE A 1 140 ? -14.862 12.006 -2.107 1.00 34.48 140 ILE A N 1
ATOM 1108 C CA . ILE A 1 140 ? -16.258 12.362 -1.719 1.00 32.49 140 ILE A CA 1
ATOM 1109 C C . ILE A 1 140 ? -17.050 12.589 -3.007 1.00 31.90 140 ILE A C 1
ATOM 1110 O O . ILE A 1 140 ? -16.716 13.557 -3.719 1.00 32.13 140 ILE A O 1
ATOM 1115 N N . ARG A 1 141 ? -18.041 11.742 -3.281 1.00 30.46 141 ARG A N 1
ATOM 1116 C CA . ARG A 1 141 ? -18.938 11.854 -4.462 1.00 31.93 141 ARG A CA 1
ATOM 1117 C C . ARG A 1 141 ? -20.378 11.952 -3.962 1.00 31.70 141 ARG A C 1
ATOM 1118 O O . ARG A 1 141 ? -20.774 11.138 -3.145 1.00 34.63 141 ARG A O 1
ATOM 1126 N N . ARG A 1 142 ? -21.093 12.997 -4.349 1.00 35.52 142 ARG A N 1
ATOM 1127 C CA . ARG A 1 142 ? -22.473 13.259 -3.864 1.00 36.29 142 ARG A CA 1
ATOM 1128 C C . ARG A 1 142 ? -23.132 14.211 -4.857 1.00 35.97 142 ARG A C 1
ATOM 1129 O O . ARG A 1 142 ? -22.413 14.830 -5.652 1.00 40.57 142 ARG A O 1
ATOM 1137 N N . ALA A 1 143 ? -24.453 14.273 -4.838 1.00 34.78 143 ALA A N 1
ATOM 1138 C CA . ALA A 1 143 ? -25.251 15.180 -5.685 1.00 35.09 143 ALA A CA 1
ATOM 1139 C C . ALA A 1 143 ? -25.518 16.446 -4.874 1.00 33.47 143 ALA A C 1
ATOM 1140 O O . ALA A 1 143 ? -26.029 16.354 -3.754 1.00 27.66 143 ALA A O 1
ATOM 1142 N N . ALA A 1 144 ? -25.143 17.588 -5.424 1.00 36.45 144 ALA A N 1
ATOM 1143 C CA . ALA A 1 144 ? -25.423 18.898 -4.817 1.00 40.27 144 ALA A CA 1
ATOM 1144 C C . ALA A 1 144 ? -26.956 19.029 -4.745 1.00 42.89 144 ALA A C 1
ATOM 1145 O O . ALA A 1 144 ? -27.649 18.498 -5.677 1.00 36.86 144 ALA A O 1
ATOM 1147 N N . GLY A 1 145 ? -27.473 19.600 -3.641 1.00 39.55 145 GLY A N 1
ATOM 1148 C CA . GLY A 1 145 ? -28.910 19.873 -3.456 1.00 38.00 145 GLY A CA 1
ATOM 1149 C C . GLY A 1 145 ? -29.543 20.307 -4.778 1.00 38.16 145 GLY A C 1
ATOM 1150 O O . GLY A 1 145 ? -30.459 19.616 -5.233 1.00 35.76 145 GLY A O 1
ATOM 1151 N N . ALA A 1 146 ? -29.023 21.352 -5.436 1.00 33.37 146 ALA A N 1
ATOM 1152 C CA . ALA A 1 146 ? -29.683 21.984 -6.607 1.00 33.43 146 ALA A CA 1
ATOM 1153 C C . ALA A 1 146 ? -29.830 20.968 -7.753 1.00 37.95 146 ALA A C 1
ATOM 1154 O O . ALA A 1 146 ? -30.903 20.959 -8.396 1.00 41.42 146 ALA A O 1
ATOM 1156 N N . VAL A 1 147 ? -28.837 20.101 -7.950 1.00 32.79 147 VAL A N 1
ATOM 1157 C CA . VAL A 1 147 ? -28.833 19.030 -8.986 1.00 34.93 147 VAL A CA 1
ATOM 1158 C C . VAL A 1 147 ? -29.863 17.940 -8.632 1.00 35.67 147 VAL A C 1
ATOM 1159 O O . VAL A 1 147 ? -30.541 17.435 -9.536 1.00 39.23 147 VAL A O 1
ATOM 1163 N N . LYS A 1 148 ? -29.951 17.515 -7.380 1.00 36.04 148 LYS A N 1
ATOM 1164 C CA . LYS A 1 148 ? -30.971 16.515 -6.955 1.00 39.86 148 LYS A CA 1
ATOM 1165 C C . LYS A 1 148 ? -32.378 17.092 -7.209 1.00 39.94 148 LYS A C 1
ATOM 1166 O O . LYS A 1 148 ? -33.181 16.434 -7.911 1.00 44.10 148 LYS A O 1
ATOM 1172 N N . GLU A 1 149 ? -32.643 18.305 -6.719 1.00 39.05 149 GLU A N 1
ATOM 1173 C CA . GLU A 1 149 ? -33.918 19.059 -6.909 1.00 44.09 149 GLU A CA 1
ATOM 1174 C C . GLU A 1 149 ? -34.261 19.158 -8.408 1.00 42.05 149 GLU A C 1
ATOM 1175 O O . GLU A 1 149 ? -35.478 19.075 -8.720 1.00 45.81 149 GLU A O 1
ATOM 1181 N N . TYR A 1 150 ? -33.275 19.324 -9.307 1.00 37.07 150 TYR A N 1
ATOM 1182 C CA . TYR A 1 150 ? -33.476 19.245 -10.787 1.00 41.65 150 TYR A CA 1
ATOM 1183 C C . TYR A 1 150 ? -33.996 17.855 -11.210 1.00 46.81 150 TYR A C 1
ATOM 1184 O O . TYR A 1 150 ? -35.045 17.742 -11.879 1.00 58.19 150 TYR A O 1
ATOM 1193 N N . ALA A 1 151 ? -33.291 16.792 -10.837 1.00 52.93 151 ALA A N 1
ATOM 1194 C CA . ALA A 1 151 ? -33.732 15.398 -11.077 1.00 49.05 151 ALA A CA 1
ATOM 1195 C C . ALA A 1 151 ? -35.181 15.249 -10.599 1.00 44.98 151 ALA A C 1
ATOM 1196 O O . ALA A 1 151 ? -36.024 14.734 -11.377 1.00 48.91 151 ALA A O 1
ATOM 1198 N N . LYS A 1 152 ? -35.483 15.708 -9.389 1.00 40.72 152 LYS A N 1
ATOM 1199 C CA . LYS A 1 152 ? -36.837 15.504 -8.802 1.00 42.11 152 LYS A CA 1
ATOM 1200 C C . LYS A 1 152 ? -37.861 16.294 -9.621 1.00 38.57 152 LYS A C 1
ATOM 1201 O O . LYS A 1 152 ? -38.920 15.759 -9.891 1.00 41.78 152 LYS A O 1
ATOM 1207 N N . ALA A 1 153 ? -37.524 17.502 -10.052 1.00 43.00 153 ALA A N 1
ATOM 1208 C CA . ALA A 1 153 ? -38.429 18.407 -10.794 1.00 42.59 153 ALA A CA 1
ATOM 1209 C C . ALA A 1 153 ? -38.531 17.934 -12.240 1.00 41.70 153 ALA A C 1
ATOM 1210 O O . ALA A 1 153 ? -39.563 18.216 -12.875 1.00 43.00 153 ALA A O 1
ATOM 1212 N N . ASN A 1 154 ? -37.486 17.292 -12.764 1.00 43.33 154 ASN A N 1
ATOM 1213 C CA . ASN A 1 154 ? -37.429 16.937 -14.206 1.00 45.31 154 ASN A CA 1
ATOM 1214 C C . ASN A 1 154 ? -37.002 15.488 -14.343 1.00 44.69 154 ASN A C 1
ATOM 1215 O O . ASN A 1 154 ? -35.926 15.220 -14.872 1.00 46.84 154 ASN A O 1
ATOM 1220 N N . PRO A 1 155 ? -37.873 14.533 -13.931 1.00 48.18 155 PRO A N 1
ATOM 1221 C CA . PRO A 1 155 ? -37.523 13.116 -13.802 1.00 47.80 155 PRO A CA 1
ATOM 1222 C C . PRO A 1 155 ? -37.364 12.356 -15.123 1.00 47.09 155 PRO A C 1
ATOM 1223 O O . PRO A 1 155 ? -38.227 12.423 -15.947 1.00 52.87 155 PRO A O 1
ATOM 1227 N N . HIS A 1 156 ? -36.263 11.628 -15.247 1.00 41.29 156 HIS A N 1
ATOM 1228 C CA . HIS A 1 156 ? -35.973 10.683 -16.349 1.00 40.13 156 HIS A CA 1
ATOM 1229 C C . HIS A 1 156 ? -36.713 9.363 -16.073 1.00 40.10 156 HIS A C 1
ATOM 1230 O O . HIS A 1 156 ? -37.246 9.193 -14.962 1.00 44.82 156 HIS A O 1
ATOM 1237 N N . SER A 1 157 ? -36.732 8.443 -17.039 1.00 42.32 157 SER A N 1
ATOM 1238 C CA . SER A 1 157 ? -37.346 7.097 -16.914 1.00 40.82 157 SER A CA 1
ATOM 1239 C C . SER A 1 157 ? -36.313 6.148 -16.311 1.00 41.04 157 SER A C 1
ATOM 1240 O O . SER A 1 157 ? -35.196 6.108 -16.834 1.00 36.02 157 SER A O 1
ATOM 1243 N N . ASN A 1 158 ? -36.667 5.404 -15.274 1.00 40.22 158 ASN A N 1
ATOM 1244 C CA . ASN A 1 158 ? -35.840 4.257 -14.828 1.00 42.96 158 ASN A CA 1
ATOM 1245 C C . ASN A 1 158 ? -36.528 2.973 -15.298 1.00 43.27 158 ASN A C 1
ATOM 1246 O O . ASN A 1 158 ? -36.300 1.945 -14.677 1.00 43.01 158 ASN A O 1
ATOM 1251 N N . GLY A 1 159 ? -37.331 3.045 -16.365 1.00 44.29 159 GLY A N 1
ATOM 1252 C CA . GLY A 1 159 ? -37.980 1.880 -16.997 1.00 46.95 159 GLY A CA 1
ATOM 1253 C C . GLY A 1 159 ? -39.034 1.257 -16.102 1.00 47.48 159 GLY A C 1
ATOM 1254 O O . GLY A 1 159 ? -39.629 2.003 -15.330 1.00 46.29 159 GLY A O 1
ATOM 1255 N N . VAL A 1 160 ? -39.219 -0.070 -16.195 1.00 50.35 160 VAL A N 1
ATOM 1256 C CA . VAL A 1 160 ? -40.311 -0.838 -15.524 1.00 50.51 160 VAL A CA 1
ATOM 1257 C C . VAL A 1 160 ? -39.738 -2.169 -15.043 1.00 51.14 160 VAL A C 1
ATOM 1258 O O . VAL A 1 160 ? -39.059 -2.811 -15.861 1.00 51.26 160 VAL A O 1
ATOM 1262 N N . TRP A 1 161 ? -40.026 -2.543 -13.786 1.00 48.59 161 TRP A N 1
ATOM 1263 C CA . TRP A 1 161 ? -39.433 -3.689 -13.054 1.00 51.10 161 TRP A CA 1
ATOM 1264 C C . TRP A 1 161 ? -40.531 -4.427 -12.261 1.00 57.61 161 TRP A C 1
ATOM 1265 O O . TRP A 1 161 ? -41.218 -3.749 -11.504 1.00 53.80 161 TRP A O 1
ATOM 1276 N N . ASN A 1 162 ? -40.625 -5.756 -12.408 1.00 62.28 162 ASN A N 1
ATOM 1277 C CA . ASN A 1 162 ? -41.638 -6.573 -11.684 1.00 64.30 162 ASN A CA 1
ATOM 1278 C C . ASN A 1 162 ? -41.143 -8.021 -11.549 1.00 64.33 162 ASN A C 1
ATOM 1279 O O . ASN A 1 162 ? -40.106 -8.348 -12.159 1.00 55.45 162 ASN A O 1
ATOM 1284 N N . LYS A 1 163 ? -41.863 -8.846 -10.777 1.00 59.72 163 LYS A N 1
ATOM 1285 C CA . LYS A 1 163 ? -41.504 -10.270 -10.560 1.00 67.62 163 LYS A CA 1
ATOM 1286 C C . LYS A 1 163 ? -41.358 -10.974 -11.925 1.00 59.89 163 LYS A C 1
ATOM 1287 O O . LYS A 1 163 ? -40.583 -11.938 -12.014 1.00 57.76 163 LYS A O 1
ATOM 1293 N N . ASN A 1 164 ? -42.054 -10.497 -12.956 1.00 55.10 164 ASN A N 1
ATOM 1294 C CA . ASN A 1 164 ? -41.982 -11.024 -14.349 1.00 56.57 164 ASN A CA 1
ATOM 1295 C C . ASN A 1 164 ? -40.684 -10.609 -15.065 1.00 54.08 164 ASN A C 1
ATOM 1296 O O . ASN A 1 164 ? -40.423 -11.135 -16.164 1.00 53.74 164 ASN A O 1
ATOM 1301 N N . THR A 1 165 ? -39.901 -9.675 -14.537 1.00 55.71 165 THR A N 1
ATOM 1302 C CA . THR A 1 165 ? -38.656 -9.249 -15.226 1.00 62.03 165 THR A CA 1
ATOM 1303 C C . THR A 1 165 ? -37.642 -10.378 -15.008 1.00 60.73 165 THR A C 1
ATOM 1304 O O . THR A 1 165 ? -37.371 -10.731 -13.831 1.00 56.44 165 THR A O 1
ATOM 1308 N N . LYS A 1 166 ? -37.138 -10.969 -16.095 1.00 58.26 166 LYS A N 1
ATOM 1309 C CA . LYS A 1 166 ? -36.354 -12.227 -16.003 1.00 62.11 166 LYS A CA 1
ATOM 1310 C C . LYS A 1 166 ? -34.857 -11.920 -16.009 1.00 59.36 166 LYS A C 1
ATOM 1311 O O . LYS A 1 166 ? -34.099 -12.878 -15.883 1.00 71.54 166 LYS A O 1
ATOM 1317 N N . THR A 1 167 ? -34.464 -10.641 -16.088 1.00 55.18 167 THR A N 1
ATOM 1318 C CA . THR A 1 167 ? -33.060 -10.155 -16.008 1.00 48.22 167 THR A CA 1
ATOM 1319 C C . THR A 1 167 ? -32.424 -10.677 -14.720 1.00 46.59 167 THR A C 1
ATOM 1320 O O . THR A 1 167 ? -33.108 -10.706 -13.702 1.00 44.05 167 THR A O 1
ATOM 1324 N N . LYS A 1 168 ? -31.161 -11.098 -14.798 1.00 50.12 168 LYS A N 1
ATOM 1325 C CA . LYS A 1 168 ? -30.434 -11.842 -13.735 1.00 54.37 168 LYS A CA 1
ATOM 1326 C C . LYS A 1 168 ? -28.945 -11.607 -13.917 1.00 46.04 168 LYS A C 1
ATOM 1327 O O . LYS A 1 168 ? -28.524 -11.689 -15.058 1.00 45.63 168 LYS A O 1
ATOM 1333 N N . VAL A 1 169 ? -28.187 -11.426 -12.841 1.00 43.02 169 VAL A N 1
ATOM 1334 C CA . VAL A 1 169 ? -26.703 -11.526 -12.897 1.00 49.21 169 VAL A CA 1
ATOM 1335 C C . VAL A 1 169 ? -26.376 -13.024 -12.845 1.00 51.84 169 VAL A C 1
ATOM 1336 O O . VAL A 1 169 ? -27.242 -13.766 -12.358 1.00 45.06 169 VAL A O 1
ATOM 1340 N N . CYS A 1 170 ? -25.195 -13.419 -13.346 1.00 47.76 170 CYS A N 1
ATOM 1341 C CA . CYS A 1 170 ? -24.594 -14.773 -13.226 1.00 46.92 170 CYS A CA 1
ATOM 1342 C C . CYS A 1 170 ? -23.116 -14.597 -12.849 1.00 47.93 170 CYS A C 1
ATOM 1343 O O . CYS A 1 170 ? -22.412 -13.893 -13.605 1.00 54.48 170 CYS A O 1
ATOM 1346 N N . TYR A 1 171 ? -22.687 -15.142 -11.701 1.00 43.51 171 TYR A N 1
ATOM 1347 C CA . TYR A 1 171 ? -21.293 -15.096 -11.201 1.00 45.35 171 TYR A CA 1
ATOM 1348 C C . TYR A 1 171 ? -20.830 -16.497 -10.770 1.00 50.04 171 TYR A C 1
ATOM 1349 O O . TYR A 1 171 ? -21.629 -17.312 -10.301 1.00 46.62 171 TYR A O 1
ATOM 1358 N N . MET A 1 172 ? -19.528 -16.752 -10.875 1.00 56.06 172 MET A N 1
ATOM 1359 C CA . MET A 1 172 ? -18.906 -18.039 -10.465 1.00 61.64 172 MET A CA 1
ATOM 1360 C C . MET A 1 172 ? -19.224 -18.332 -8.991 1.00 65.35 172 MET A C 1
ATOM 1361 O O . MET A 1 172 ? -19.461 -17.384 -8.210 1.00 67.45 172 MET A O 1
ATOM 1366 N N . ASP A 1 173 ? -19.164 -19.613 -8.628 1.00 71.04 173 ASP A N 1
ATOM 1367 C CA . ASP A 1 173 ? -19.348 -20.143 -7.248 1.00 66.29 173 ASP A CA 1
ATOM 1368 C C . ASP A 1 173 ? -18.104 -20.974 -6.910 1.00 60.01 173 ASP A C 1
ATOM 1369 O O . ASP A 1 173 ? -18.048 -22.151 -7.271 1.00 66.84 173 ASP A O 1
ATOM 1374 N N . GLY A 1 174 ? -17.116 -20.376 -6.261 1.00 59.95 174 GLY A N 1
ATOM 1375 C CA . GLY A 1 174 ? -15.800 -21.013 -6.104 1.00 59.49 174 GLY A CA 1
ATOM 1376 C C . GLY A 1 174 ? -15.007 -20.873 -7.387 1.00 57.39 174 GLY A C 1
ATOM 1377 O O . GLY A 1 174 ? -15.630 -20.895 -8.470 1.00 57.05 174 GLY A O 1
ATOM 1378 N N . GLY A 1 175 ? -13.694 -20.681 -7.264 1.00 51.68 175 GLY A N 1
ATOM 1379 C CA . GLY A 1 175 ? -12.787 -20.546 -8.413 1.00 58.22 175 GLY A CA 1
ATOM 1380 C C . GLY A 1 175 ? -12.427 -19.097 -8.683 1.00 58.73 175 GLY A C 1
ATOM 1381 O O . GLY A 1 175 ? -11.443 -18.872 -9.408 1.00 53.51 175 GLY A O 1
ATOM 1382 N N . ASP A 1 176 ? -13.162 -18.144 -8.104 1.00 52.51 176 ASP A N 1
ATOM 1383 C CA . ASP A 1 176 ? -13.002 -16.710 -8.440 1.00 52.73 176 ASP A CA 1
ATOM 1384 C C . ASP A 1 176 ? -12.063 -16.077 -7.418 1.00 50.31 176 ASP A C 1
ATOM 1385 O O . ASP A 1 176 ? -11.687 -16.781 -6.487 1.00 56.14 176 ASP A O 1
ATOM 1390 N N . PHE A 1 177 ? -11.712 -14.801 -7.597 1.00 43.09 177 PHE A N 1
ATOM 1391 C CA . PHE A 1 177 ? -10.796 -14.043 -6.712 1.00 43.95 177 PHE A CA 1
ATOM 1392 C C . PHE A 1 177 ? -11.312 -14.023 -5.261 1.00 46.49 177 PHE A C 1
ATOM 1393 O O . PHE A 1 177 ? -10.483 -14.103 -4.338 1.00 48.21 177 PHE A O 1
ATOM 1401 N N . TYR A 1 178 ? -12.628 -13.872 -5.083 1.00 45.63 178 TYR A N 1
ATOM 1402 C CA . TYR A 1 178 ? -13.369 -13.825 -3.791 1.00 54.81 178 TYR A CA 1
ATOM 1403 C C . TYR A 1 178 ? -13.126 -15.104 -2.968 1.00 55.12 178 TYR A C 1
ATOM 1404 O O . TYR A 1 178 ? -12.747 -15.023 -1.784 1.00 49.65 178 TYR A O 1
ATOM 1413 N N . SER A 1 179 ? -13.355 -16.261 -3.590 1.00 52.63 179 SER A N 1
ATOM 1414 C CA . SER A 1 179 ? -13.144 -17.606 -3.008 1.00 52.74 179 SER A CA 1
ATOM 1415 C C . SER A 1 179 ? -11.680 -17.790 -2.557 1.00 55.76 179 SER A C 1
ATOM 1416 O O . SER A 1 179 ? -11.476 -18.306 -1.439 1.00 59.22 179 SER A O 1
ATOM 1419 N N . ASN A 1 180 ? -10.688 -17.353 -3.345 1.00 56.25 180 ASN A N 1
ATOM 1420 C CA . ASN A 1 180 ? -9.264 -17.767 -3.156 1.00 55.55 180 ASN A CA 1
ATOM 1421 C C . ASN A 1 180 ? -8.488 -16.680 -2.409 1.00 57.27 180 ASN A C 1
ATOM 1422 O O . ASN A 1 180 ? -7.266 -16.850 -2.212 1.00 62.44 180 ASN A O 1
ATOM 1427 N N . GLU A 1 181 ? -9.164 -15.627 -1.961 1.00 55.33 181 GLU A N 1
ATOM 1428 C CA . GLU A 1 181 ? -8.484 -14.439 -1.393 1.00 56.68 181 GLU A CA 1
ATOM 1429 C C . GLU A 1 181 ? -7.976 -14.769 0.019 1.00 55.14 181 GLU A C 1
ATOM 1430 O O . GLU A 1 181 ? -8.748 -15.346 0.802 1.00 50.67 181 GLU A O 1
ATOM 1436 N N . LYS A 1 182 ? -6.726 -14.393 0.317 1.00 53.15 182 LYS A N 1
ATOM 1437 C CA . LYS A 1 182 ? -6.107 -14.355 1.670 1.00 52.28 182 LYS A CA 1
ATOM 1438 C C . LYS A 1 182 ? -5.633 -12.918 1.939 1.00 52.43 182 LYS A C 1
ATOM 1439 O O . LYS A 1 182 ? -5.247 -12.253 0.947 1.00 52.20 182 LYS A O 1
ATOM 1445 N N . SER A 1 183 ? -5.599 -12.447 3.193 1.00 50.19 183 SER A N 1
ATOM 1446 C CA . SER A 1 183 ? -5.071 -11.089 3.530 1.00 58.57 183 SER A CA 1
ATOM 1447 C C . SER A 1 183 ? -4.245 -11.084 4.819 1.00 52.67 183 SER A C 1
ATOM 1448 O O . SER A 1 183 ? -4.411 -11.970 5.622 1.00 53.32 183 SER A O 1
ATOM 1451 N N . LYS A 1 184 ? -3.431 -10.058 5.023 1.00 54.82 184 LYS A N 1
ATOM 1452 C CA . LYS A 1 184 ? -2.655 -9.886 6.273 1.00 63.19 184 LYS A CA 1
ATOM 1453 C C . LYS A 1 184 ? -2.415 -8.399 6.519 1.00 64.83 184 LYS A C 1
ATOM 1454 O O . LYS A 1 184 ? -1.927 -7.723 5.597 1.00 56.91 184 LYS A O 1
ATOM 1460 N N . ILE A 1 185 ? -2.712 -7.935 7.733 1.00 61.39 185 ILE A N 1
ATOM 1461 C CA . ILE A 1 185 ? -2.221 -6.626 8.253 1.00 65.11 185 ILE A CA 1
ATOM 1462 C C . ILE A 1 185 ? -0.748 -6.824 8.649 1.00 66.11 185 ILE A C 1
ATOM 1463 O O . ILE A 1 185 ? -0.387 -7.917 9.118 1.00 67.93 185 ILE A O 1
ATOM 1468 N N . PHE A 1 186 ? 0.085 -5.819 8.416 1.00 62.71 186 PHE A N 1
ATOM 1469 C CA . PHE A 1 186 ? 1.534 -5.842 8.715 1.00 61.22 186 PHE A CA 1
ATOM 1470 C C . PHE A 1 186 ? 1.799 -4.755 9.758 1.00 68.67 186 PHE A C 1
ATOM 1471 O O . PHE A 1 186 ? 1.655 -3.559 9.421 1.00 61.95 186 PHE A O 1
ATOM 1479 N N . GLU A 1 187 ? 2.164 -5.157 10.980 1.00 69.07 187 GLU A N 1
ATOM 1480 C CA . GLU A 1 187 ? 2.443 -4.229 12.112 1.00 71.12 187 GLU A CA 1
ATOM 1481 C C . GLU A 1 187 ? 3.824 -3.584 11.904 1.00 69.70 187 GLU A C 1
ATOM 1482 O O . GLU A 1 187 ? 4.035 -2.464 12.421 1.00 69.69 187 GLU A O 1
ATOM 1488 N N . ASN A 1 188 ? 4.715 -4.301 11.225 1.00 69.53 188 ASN A N 1
ATOM 1489 C CA . ASN A 1 188 ? 6.107 -3.834 11.020 1.00 72.46 188 ASN A CA 1
ATOM 1490 C C . ASN A 1 188 ? 6.447 -3.883 9.535 1.00 67.70 188 ASN A C 1
ATOM 1491 O O . ASN A 1 188 ? 5.921 -4.748 8.844 1.00 65.97 188 ASN A O 1
ATOM 1496 N N . SER A 1 189 ? 7.347 -3.003 9.114 1.00 61.22 189 SER A N 1
ATOM 1497 C CA . SER A 1 189 ? 7.808 -2.904 7.709 1.00 69.63 189 SER A CA 1
ATOM 1498 C C . SER A 1 189 ? 8.756 -4.045 7.333 1.00 75.52 189 SER A C 1
ATOM 1499 O O . SER A 1 189 ? 9.909 -4.004 7.750 1.00 64.22 189 SER A O 1
ATOM 1502 N N . THR A 1 190 ? 8.276 -4.997 6.531 1.00 79.92 190 THR A N 1
ATOM 1503 C CA . THR A 1 190 ? 9.114 -6.109 6.016 1.00 74.92 190 THR A CA 1
ATOM 1504 C C . THR A 1 190 ? 9.090 -6.082 4.488 1.00 78.40 190 THR A C 1
ATOM 1505 O O . THR A 1 190 ? 8.254 -5.396 3.929 1.00 76.87 190 THR A O 1
ATOM 1509 N N . ASN A 1 191 ? 10.006 -6.802 3.850 1.00 86.59 191 ASN A N 1
ATOM 1510 C CA . ASN A 1 191 ? 10.075 -6.872 2.362 1.00 77.14 191 ASN A CA 1
ATOM 1511 C C . ASN A 1 191 ? 9.569 -8.248 1.932 1.00 73.38 191 ASN A C 1
ATOM 1512 O O . ASN A 1 191 ? 9.930 -9.220 2.584 1.00 82.08 191 ASN A O 1
ATOM 1517 N N . LEU A 1 192 ? 8.739 -8.317 0.894 1.00 72.33 192 LEU A N 1
ATOM 1518 C CA . LEU A 1 192 ? 8.061 -9.570 0.491 1.00 68.68 192 LEU A CA 1
ATOM 1519 C C . LEU A 1 192 ? 8.734 -10.081 -0.775 1.00 69.82 192 LEU A C 1
ATOM 1520 O O . LEU A 1 192 ? 9.389 -9.280 -1.465 1.00 66.75 192 LEU A O 1
ATOM 1525 N N . GLU A 1 193 ? 8.543 -11.371 -1.044 1.00 70.97 193 GLU A N 1
ATOM 1526 C CA . GLU A 1 193 ? 9.074 -12.095 -2.219 1.00 70.10 193 GLU A CA 1
ATOM 1527 C C . GLU A 1 193 ? 7.974 -13.014 -2.733 1.00 66.63 193 GLU A C 1
ATOM 1528 O O . GLU A 1 193 ? 7.473 -13.808 -1.927 1.00 63.58 193 GLU A O 1
ATOM 1534 N N . VAL A 1 194 ? 7.650 -12.924 -4.023 1.00 65.47 194 VAL A N 1
ATOM 1535 C CA . VAL A 1 194 ? 6.629 -13.783 -4.693 1.00 66.96 194 VAL A CA 1
ATOM 1536 C C . VAL A 1 194 ? 7.365 -14.731 -5.646 1.00 65.75 194 VAL A C 1
ATOM 1537 O O . VAL A 1 194 ? 7.929 -14.248 -6.640 1.00 65.41 194 VAL A O 1
ATOM 1541 N N . GLU A 1 195 ? 7.372 -16.026 -5.339 1.00 70.14 195 GLU A N 1
ATOM 1542 C CA . GLU A 1 195 ? 8.110 -17.041 -6.133 1.00 79.85 195 GLU A CA 1
ATOM 1543 C C . GLU A 1 195 ? 7.127 -18.122 -6.600 1.00 73.18 195 GLU A C 1
ATOM 1544 O O . GLU A 1 195 ? 6.290 -18.573 -5.803 1.00 74.44 195 GLU A O 1
ATOM 1550 N N . PHE A 1 196 ? 7.221 -18.472 -7.880 1.00 68.35 196 PHE A N 1
ATOM 1551 C CA . PHE A 1 196 ? 6.485 -19.572 -8.551 1.00 70.78 196 PHE A CA 1
ATOM 1552 C C . PHE A 1 196 ? 7.326 -20.853 -8.412 1.00 76.86 196 PHE A C 1
ATOM 1553 O O . PHE A 1 196 ? 8.571 -20.751 -8.421 1.00 73.81 196 PHE A O 1
ATOM 1561 N N . ILE A 1 197 ? 6.674 -22.013 -8.246 1.00 77.74 197 ILE A N 1
ATOM 1562 C CA . ILE A 1 197 ? 7.325 -23.348 -8.075 1.00 72.71 197 ILE A CA 1
ATOM 1563 C C . ILE A 1 197 ? 6.578 -24.378 -8.923 1.00 72.40 197 ILE A C 1
ATOM 1564 O O . ILE A 1 197 ? 5.658 -25.026 -8.438 1.00 78.75 197 ILE A O 1
ATOM 1569 N N . PRO A 1 198 ? 6.956 -24.583 -10.211 1.00 75.23 198 PRO A N 1
ATOM 1570 C CA . PRO A 1 198 ? 6.230 -25.498 -11.095 1.00 74.11 198 PRO A CA 1
ATOM 1571 C C . PRO A 1 198 ? 6.567 -26.958 -10.793 1.00 79.63 198 PRO A C 1
ATOM 1572 O O . PRO A 1 198 ? 7.735 -27.247 -10.663 1.00 76.69 198 PRO A O 1
ATOM 1576 N N . LYS A 1 199 ? 5.544 -27.821 -10.733 1.00 99.98 199 LYS A N 1
ATOM 1577 C CA . LYS A 1 199 ? 5.656 -29.235 -10.269 1.00 108.92 199 LYS A CA 1
ATOM 1578 C C . LYS A 1 199 ? 6.740 -29.954 -11.095 1.00 110.27 199 LYS A C 1
ATOM 1579 O O . LYS A 1 199 ? 7.294 -30.952 -10.585 1.00 114.05 199 LYS A O 1
ATOM 1585 N N . ASN A 1 200 ? 7.051 -29.461 -12.303 1.00 104.18 200 ASN A N 1
ATOM 1586 C CA . ASN A 1 200 ? 8.354 -29.703 -12.988 1.00 95.91 200 ASN A CA 1
ATOM 1587 C C . ASN A 1 200 ? 8.808 -28.408 -13.684 1.00 92.30 200 ASN A C 1
ATOM 1588 O O . ASN A 1 200 ? 8.036 -27.825 -14.457 1.00 94.54 200 ASN A O 1
ATOM 1593 N N . GLY A 1 201 ? 10.037 -27.981 -13.391 1.00 95.23 201 GLY A N 1
ATOM 1594 C CA . GLY A 1 201 ? 10.667 -26.742 -13.889 1.00 91.79 201 GLY A CA 1
ATOM 1595 C C . GLY A 1 201 ? 11.504 -26.107 -12.793 1.00 92.44 201 GLY A C 1
ATOM 1596 O O . GLY A 1 201 ? 11.534 -26.673 -11.678 1.00 89.05 201 GLY A O 1
ATOM 1597 N N . ASP A 1 202 ? 12.132 -24.964 -13.074 1.00 87.84 202 ASP A N 1
ATOM 1598 C CA . ASP A 1 202 ? 12.827 -24.139 -12.050 1.00 94.68 202 ASP A CA 1
ATOM 1599 C C . ASP A 1 202 ? 11.832 -23.228 -11.311 1.00 98.06 202 ASP A C 1
ATOM 1600 O O . ASP A 1 202 ? 10.805 -22.828 -11.912 1.00 86.67 202 ASP A O 1
ATOM 1605 N N . LYS A 1 203 ? 12.158 -22.896 -10.056 1.00 95.78 203 LYS A N 1
ATOM 1606 C CA . LYS A 1 203 ? 11.516 -21.827 -9.244 1.00 90.90 203 LYS A CA 1
ATOM 1607 C C . LYS A 1 203 ? 11.753 -20.500 -9.971 1.00 92.57 203 LYS A C 1
ATOM 1608 O O . LYS A 1 203 ? 12.706 -20.468 -10.776 1.00 87.89 203 LYS A O 1
ATOM 1614 N N . LYS A 1 204 ? 10.926 -19.469 -9.722 1.00 97.08 204 LYS A N 1
ATOM 1615 C CA . LYS A 1 204 ? 11.059 -18.106 -10.328 1.00 88.58 204 LYS A CA 1
ATOM 1616 C C . LYS A 1 204 ? 10.575 -17.020 -9.361 1.00 81.83 204 LYS A C 1
ATOM 1617 O O . LYS A 1 204 ? 9.474 -17.154 -8.813 1.00 78.77 204 LYS A O 1
ATOM 1623 N N . LEU A 1 205 ? 11.380 -15.975 -9.186 1.00 79.38 205 LEU A N 1
ATOM 1624 C CA . LEU A 1 205 ? 11.053 -14.762 -8.390 1.00 82.68 205 LEU A CA 1
ATOM 1625 C C . LEU A 1 205 ? 10.179 -13.824 -9.248 1.00 83.78 205 LEU A C 1
ATOM 1626 O O . LEU A 1 205 ? 10.745 -13.040 -10.043 1.00 78.42 205 LEU A O 1
ATOM 1631 N N . LEU A 1 206 ? 8.850 -13.887 -9.079 1.00 76.10 206 LEU A N 1
ATOM 1632 C CA . LEU A 1 206 ? 7.852 -13.136 -9.891 1.00 65.23 206 LEU A CA 1
ATOM 1633 C C . LEU A 1 206 ?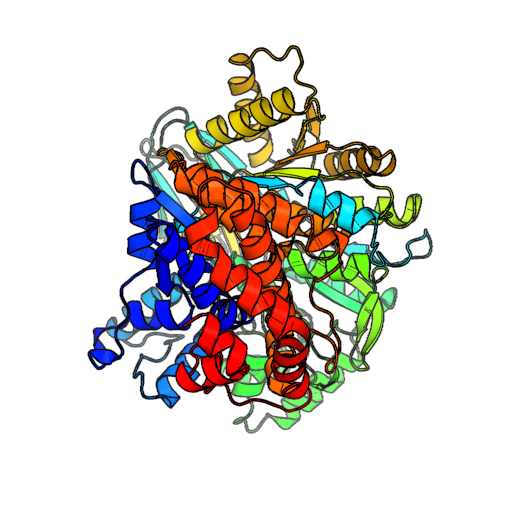 7.863 -11.651 -9.515 1.00 63.23 206 LEU A C 1
ATOM 1634 O O . LEU A 1 206 ? 7.789 -10.825 -10.441 1.00 66.32 206 LEU A O 1
ATOM 1639 N N . LYS A 1 207 ? 7.943 -11.332 -8.217 1.00 64.45 207 LYS A N 1
ATOM 1640 C CA . LYS A 1 207 ? 7.836 -9.945 -7.685 1.00 61.91 207 LYS A CA 1
ATOM 1641 C C . LYS A 1 207 ? 8.540 -9.802 -6.332 1.00 62.16 207 LYS A C 1
ATOM 1642 O O . LYS A 1 207 ? 8.533 -10.771 -5.531 1.00 58.83 207 LYS A O 1
ATOM 1648 N N . GLU A 1 208 ? 9.072 -8.600 -6.096 1.00 70.04 208 GLU A N 1
ATOM 1649 C CA . GLU A 1 208 ? 9.586 -8.079 -4.798 1.00 81.07 208 GLU A CA 1
ATOM 1650 C C . GLU A 1 208 ? 8.730 -6.859 -4.434 1.00 76.27 208 GLU A C 1
ATOM 1651 O O . GLU A 1 208 ? 8.455 -6.061 -5.343 1.00 85.18 208 GLU A O 1
ATOM 1657 N N . LEU A 1 209 ? 8.338 -6.706 -3.170 1.00 65.60 209 LEU A N 1
ATOM 1658 C CA . LEU A 1 209 ? 7.505 -5.569 -2.709 1.00 61.28 209 LEU A CA 1
ATOM 1659 C C . LEU A 1 209 ? 8.098 -4.998 -1.428 1.00 59.86 209 LEU A C 1
ATOM 1660 O O . LEU A 1 209 ? 8.376 -5.811 -0.546 1.00 58.28 209 LEU A O 1
ATOM 1665 N N . ASN A 1 210 ? 8.266 -3.673 -1.326 1.00 59.53 210 ASN A N 1
ATOM 1666 C CA . ASN A 1 210 ? 8.417 -2.967 -0.024 1.00 60.35 210 ASN A CA 1
ATOM 1667 C C . ASN A 1 210 ? 7.022 -2.833 0.603 1.00 67.33 210 ASN A C 1
ATOM 1668 O O . ASN A 1 210 ? 6.148 -2.208 -0.033 1.00 67.66 210 ASN A O 1
ATOM 1673 N N . ILE A 1 211 ? 6.829 -3.411 1.795 1.00 66.18 211 ILE A N 1
ATOM 1674 C CA . ILE A 1 211 ? 5.621 -3.232 2.653 1.00 59.64 211 ILE A CA 1
ATOM 1675 C C . ILE A 1 211 ? 5.968 -2.314 3.829 1.00 63.66 211 ILE A C 1
ATOM 1676 O O . ILE A 1 211 ? 7.085 -2.460 4.378 1.00 71.96 211 ILE A O 1
ATOM 1681 N N . GLN A 1 212 ? 5.081 -1.372 4.172 1.00 61.89 212 GLN A N 1
ATOM 1682 C CA . GLN A 1 212 ? 5.329 -0.421 5.289 1.00 68.45 212 GLN A CA 1
ATOM 1683 C C . GLN A 1 212 ? 4.483 -0.852 6.482 1.00 68.75 212 GLN A C 1
ATOM 1684 O O . GLN A 1 212 ? 3.628 -1.759 6.313 1.00 63.96 212 GLN A O 1
ATOM 1690 N N . ALA A 1 213 ? 4.757 -0.258 7.645 1.00 65.14 213 ALA A N 1
ATOM 1691 C CA . ALA A 1 213 ? 4.010 -0.522 8.894 1.00 65.87 213 ALA A CA 1
ATOM 1692 C C . ALA A 1 213 ? 2.546 -0.140 8.642 1.00 62.61 213 ALA A C 1
ATOM 1693 O O . ALA A 1 213 ? 2.321 1.008 8.237 1.00 73.55 213 ALA A O 1
ATOM 1695 N N . GLY A 1 214 ? 1.615 -1.083 8.807 1.00 59.47 214 GLY A N 1
ATOM 1696 C CA . GLY A 1 214 ? 0.162 -0.842 8.767 1.00 59.17 214 GLY A CA 1
ATOM 1697 C C . GLY A 1 214 ? -0.490 -1.424 7.526 1.00 63.72 214 GLY A C 1
ATOM 1698 O O . GLY A 1 214 ? -1.719 -1.634 7.571 1.00 71.58 214 GLY A O 1
ATOM 1699 N N . GLU A 1 215 ? 0.282 -1.694 6.465 1.00 59.74 215 GLU A N 1
ATOM 1700 C CA . GLU A 1 215 ? -0.267 -2.041 5.122 1.00 60.49 215 GLU A CA 1
ATOM 1701 C C . GLU A 1 215 ? -1.053 -3.357 5.158 1.00 59.66 215 GLU A C 1
ATOM 1702 O O . GLU A 1 215 ? -0.530 -4.358 5.662 1.00 58.70 215 GLU A O 1
ATOM 1708 N N . VAL A 1 216 ? -2.251 -3.363 4.575 1.00 54.07 216 VAL A N 1
ATOM 1709 C CA . VAL A 1 216 ? -2.980 -4.614 4.240 1.00 51.37 216 VAL A CA 1
ATOM 1710 C C . VAL A 1 216 ? -2.528 -5.064 2.855 1.00 50.38 216 VAL A C 1
ATOM 1711 O O . VAL A 1 216 ? -2.734 -4.286 1.892 1.00 55.43 216 VAL A O 1
ATOM 1715 N N . VAL A 1 217 ? -1.960 -6.272 2.777 1.00 47.57 217 VAL A N 1
ATOM 1716 C CA . VAL A 1 217 ? -1.635 -7.001 1.519 1.00 45.51 217 VAL A CA 1
ATOM 1717 C C . VAL A 1 217 ? -2.570 -8.206 1.444 1.00 49.09 217 VAL A C 1
ATOM 1718 O O . VAL A 1 217 ? -2.669 -8.910 2.465 1.00 54.51 217 VAL A O 1
ATOM 1722 N N . ASP A 1 218 ? -3.251 -8.396 0.304 1.00 49.22 218 ASP A N 1
ATOM 1723 C CA . ASP A 1 218 ? -4.039 -9.613 -0.029 1.00 41.64 218 ASP A CA 1
ATOM 1724 C C . ASP A 1 218 ? -3.343 -10.341 -1.168 1.00 41.35 218 ASP A C 1
ATOM 1725 O O . ASP A 1 218 ? -2.519 -9.723 -1.879 1.00 39.31 218 ASP A O 1
ATOM 1730 N N . ALA A 1 219 ? -3.709 -11.596 -1.369 1.00 42.37 219 ALA A N 1
ATOM 1731 C CA . ALA A 1 219 ? -3.278 -12.386 -2.542 1.00 45.50 219 ALA A CA 1
ATOM 1732 C C . ALA A 1 219 ? -4.418 -13.307 -2.918 1.00 41.06 219 ALA A C 1
ATOM 1733 O O . ALA A 1 219 ? -5.101 -13.759 -2.002 1.00 47.45 219 ALA A O 1
ATOM 1735 N N . THR A 1 220 ? -4.610 -13.555 -4.207 1.00 43.93 220 THR A N 1
ATOM 1736 C CA . THR A 1 220 ? -5.684 -14.445 -4.718 1.00 45.46 220 THR A CA 1
ATOM 1737 C C . THR A 1 220 ? -5.365 -14.893 -6.144 1.00 43.51 220 THR A C 1
ATOM 1738 O O . THR A 1 220 ? -4.352 -14.448 -6.700 1.00 46.58 220 THR A O 1
ATOM 1742 N N . PHE A 1 221 ? -6.244 -15.703 -6.719 1.00 42.65 221 PHE A N 1
ATOM 1743 C CA . PHE A 1 221 ? -6.141 -16.213 -8.106 1.00 46.70 221 PHE A CA 1
ATOM 1744 C C . PHE A 1 221 ? -7.554 -16.619 -8.550 1.00 52.48 221 PHE A C 1
ATOM 1745 O O . PHE A 1 221 ? -8.382 -16.976 -7.687 1.00 52.53 221 PHE A O 1
ATOM 1753 N N . MET A 1 222 ? -7.829 -16.525 -9.853 1.00 51.01 222 MET A N 1
ATOM 1754 C CA . MET A 1 222 ? -9.025 -17.121 -10.487 1.00 52.90 222 MET A CA 1
ATOM 1755 C C . MET A 1 222 ? -8.568 -18.361 -11.264 1.00 54.40 222 MET A C 1
ATOM 1756 O O . MET A 1 222 ? -7.500 -18.281 -11.893 1.00 58.20 222 MET A O 1
ATOM 1761 N N . SER A 1 223 ? -9.328 -19.463 -11.190 1.00 55.71 223 SER A N 1
ATOM 1762 C CA . SER A 1 223 ? -9.032 -20.755 -11.866 1.00 54.59 223 SER A CA 1
ATOM 1763 C C . SER A 1 223 ? -9.535 -20.703 -13.311 1.00 48.00 223 SER A C 1
ATOM 1764 O O . SER A 1 223 ? -10.742 -20.500 -13.519 1.00 45.85 223 SER A O 1
ATOM 1767 N N . ALA A 1 224 ? -8.631 -20.877 -14.269 1.00 44.20 224 ALA A N 1
ATOM 1768 C CA . ALA A 1 224 ? -8.942 -20.799 -15.712 1.00 46.89 224 ALA A CA 1
ATOM 1769 C C . ALA A 1 224 ? -9.985 -21.855 -16.036 1.00 51.38 224 ALA A C 1
ATOM 1770 O O . ALA A 1 224 ? -10.813 -21.608 -16.929 1.00 53.26 224 ALA A O 1
ATOM 1772 N N . LYS A 1 225 ? -9.932 -22.988 -15.329 1.00 56.59 225 LYS A N 1
ATOM 1773 C CA . LYS A 1 225 ? -10.822 -24.151 -15.584 1.00 57.83 225 LYS A CA 1
ATOM 1774 C C . LYS A 1 225 ? -12.221 -23.861 -15.026 1.00 51.91 225 LYS A C 1
ATOM 1775 O O . LYS A 1 225 ? -13.212 -24.198 -15.719 1.00 51.40 225 LYS A O 1
ATOM 1781 N N . LYS A 1 226 ? -12.306 -23.296 -13.813 1.00 48.71 226 LYS A N 1
ATOM 1782 C CA . LYS A 1 226 ? -13.602 -22.925 -13.195 1.00 49.02 226 LYS A CA 1
ATOM 1783 C C . LYS A 1 226 ? -14.225 -21.825 -14.061 1.00 47.74 226 LYS A C 1
ATOM 1784 O O . LYS A 1 226 ? -15.406 -21.981 -14.454 1.00 47.85 226 LYS A O 1
ATOM 1790 N N . LEU A 1 227 ? -13.437 -20.797 -14.413 1.00 47.99 227 LEU A N 1
ATOM 1791 C CA . LEU A 1 227 ? -13.832 -19.712 -15.354 1.00 42.95 227 LEU A CA 1
ATOM 1792 C C . LEU A 1 227 ? -14.391 -20.320 -16.640 1.00 38.09 227 LEU A C 1
ATOM 1793 O O . LEU A 1 227 ? -15.457 -19.880 -17.062 1.00 36.50 227 LEU A O 1
ATOM 1798 N N . ASP A 1 228 ? -13.724 -21.328 -17.207 1.00 43.33 228 ASP A N 1
ATOM 1799 C CA . ASP A 1 228 ? -14.038 -21.892 -18.549 1.00 43.32 228 ASP A CA 1
ATOM 1800 C C . ASP A 1 228 ? -15.314 -22.707 -18.451 1.00 44.57 228 ASP A C 1
ATOM 1801 O O . ASP A 1 228 ? -16.150 -22.578 -19.372 1.00 48.30 228 ASP A O 1
ATOM 1806 N N . GLU A 1 229 ? -15.456 -23.487 -17.374 1.00 54.15 229 GLU A N 1
ATOM 1807 C CA . GLU A 1 229 ? -16.693 -24.261 -17.075 1.00 55.92 229 GLU A CA 1
ATOM 1808 C C . GLU A 1 229 ? -17.841 -23.275 -16.827 1.00 51.05 229 GLU A C 1
ATOM 1809 O O . GLU A 1 229 ? -18.897 -23.480 -17.423 1.00 52.30 229 GLU A O 1
ATOM 1815 N N . PHE A 1 230 ? -17.628 -22.225 -16.020 1.00 56.80 230 PHE A N 1
ATOM 1816 C CA . PHE A 1 230 ? -18.636 -21.171 -15.688 1.00 51.87 230 PHE A CA 1
ATOM 1817 C C . PHE A 1 230 ? -19.132 -20.469 -16.957 1.00 49.40 230 PHE A C 1
ATOM 1818 O O . PHE A 1 230 ? -20.350 -20.229 -17.061 1.00 51.62 230 PHE A O 1
ATOM 1826 N N . ILE A 1 231 ? -18.219 -20.136 -17.877 1.00 44.80 231 ILE A N 1
ATOM 1827 C CA . ILE A 1 231 ? -18.541 -19.481 -19.185 1.00 45.52 231 ILE A CA 1
ATOM 1828 C C . ILE A 1 231 ? -19.457 -20.404 -19.995 1.00 45.66 231 ILE A C 1
ATOM 1829 O O . ILE A 1 231 ? -20.438 -19.890 -20.566 1.00 54.56 231 ILE A O 1
ATOM 1834 N N . ALA A 1 232 ? -19.163 -21.708 -20.064 1.00 47.95 232 ALA A N 1
ATOM 1835 C CA . ALA A 1 232 ? -19.996 -22.701 -20.800 1.00 49.07 232 ALA A CA 1
ATOM 1836 C C . ALA A 1 232 ? -21.367 -22.786 -20.125 1.00 42.94 232 ALA A C 1
ATOM 1837 O O . ALA A 1 232 ? -22.373 -22.658 -20.825 1.00 41.90 232 ALA A O 1
ATOM 1839 N N . LYS A 1 233 ? -21.386 -22.964 -18.801 1.00 51.15 233 LYS A N 1
ATOM 1840 C CA . LYS A 1 233 ? -22.620 -23.012 -17.952 1.00 55.62 233 LYS A CA 1
ATOM 1841 C C . LYS A 1 233 ? -23.419 -21.725 -18.206 1.00 52.37 233 LYS A C 1
ATOM 1842 O O . LYS A 1 233 ? -24.623 -21.808 -18.467 1.00 53.17 233 LYS A O 1
ATOM 1848 N N . SER A 1 234 ? -22.763 -20.562 -18.178 1.00 55.27 234 SER A N 1
ATOM 1849 C CA . SER A 1 234 ? -23.464 -19.262 -18.290 1.00 51.98 234 SER A CA 1
ATOM 1850 C C . SER A 1 234 ? -24.014 -19.159 -19.705 1.00 50.11 234 SER A C 1
ATOM 1851 O O . SER A 1 234 ? -25.147 -18.648 -19.834 1.00 50.97 234 SER A O 1
ATOM 1854 N N . ILE A 1 235 ? -23.301 -19.703 -20.707 1.00 50.22 235 ILE A N 1
ATOM 1855 C CA . ILE A 1 235 ? -23.785 -19.683 -22.126 1.00 52.47 235 ILE A CA 1
ATOM 1856 C C . ILE A 1 235 ? -25.040 -20.570 -22.258 1.00 49.57 235 ILE A C 1
ATOM 1857 O O . ILE A 1 235 ? -26.008 -20.131 -22.916 1.00 45.56 235 ILE A O 1
ATOM 1862 N N . ASP A 1 236 ? -25.054 -21.769 -21.670 1.00 48.25 236 ASP A N 1
ATOM 1863 C CA . ASP A 1 236 ? -26.191 -22.712 -21.855 1.00 57.51 236 ASP A CA 1
ATOM 1864 C C . ASP A 1 236 ? -27.404 -22.222 -21.050 1.00 54.04 236 ASP A C 1
ATOM 1865 O O . ASP A 1 236 ? -28.530 -22.338 -21.570 1.00 55.14 236 ASP A O 1
ATOM 1870 N N . LEU A 1 237 ? -27.213 -21.607 -19.885 1.00 52.32 237 LEU A N 1
ATOM 1871 C CA . LEU A 1 237 ? -28.347 -20.978 -19.146 1.00 54.50 237 LEU A CA 1
ATOM 1872 C C . LEU A 1 237 ? -28.991 -19.838 -19.955 1.00 57.32 237 LEU A C 1
ATOM 1873 O O . LEU A 1 237 ? -30.225 -19.751 -19.940 1.00 61.50 237 LEU A O 1
ATOM 1878 N N . ALA A 1 238 ? -28.214 -19.005 -20.658 1.00 59.63 238 ALA A N 1
ATOM 1879 C CA . ALA A 1 238 ? -28.748 -17.957 -21.568 1.00 55.91 238 ALA A CA 1
ATOM 1880 C C . ALA A 1 238 ? -29.661 -18.584 -22.617 1.00 54.28 238 ALA A C 1
ATOM 1881 O O . ALA A 1 238 ? -30.796 -18.116 -22.743 1.00 56.04 238 ALA A O 1
ATOM 1883 N N . LYS A 1 239 ? -29.165 -19.576 -23.361 1.00 60.51 239 LYS A N 1
ATOM 1884 C CA . LYS A 1 239 ? -29.912 -20.233 -24.476 1.00 59.11 239 LYS A CA 1
ATOM 1885 C C . LYS A 1 239 ? -31.196 -20.867 -23.925 1.00 53.30 239 LYS A C 1
ATOM 1886 O O . LYS A 1 239 ? -32.248 -20.660 -24.526 1.00 47.74 239 LYS A O 1
ATOM 1892 N N . ASP A 1 240 ? -31.110 -21.606 -22.817 1.00 58.67 240 ASP A N 1
ATOM 1893 C CA . ASP A 1 240 ? -32.274 -22.297 -22.183 1.00 68.88 240 ASP A CA 1
ATOM 1894 C C . ASP A 1 240 ? -33.396 -21.287 -21.930 1.00 64.92 240 ASP A C 1
ATOM 1895 O O . ASP A 1 240 ? -34.511 -21.539 -22.413 1.00 66.60 240 ASP A O 1
ATOM 1900 N N . GLU A 1 241 ? -33.084 -20.186 -21.238 1.00 59.34 241 GLU A N 1
ATOM 1901 C CA . GLU A 1 241 ? -34.070 -19.232 -20.674 1.00 52.90 241 GLU A CA 1
ATOM 1902 C C . GLU A 1 241 ? -34.293 -18.079 -21.656 1.00 49.04 241 GLU A C 1
ATOM 1903 O O . GLU A 1 241 ? -34.978 -17.114 -21.292 1.00 52.33 241 GLU A O 1
ATOM 1909 N N . SER A 1 242 ? -33.751 -18.169 -22.870 1.00 50.35 242 SER A N 1
ATOM 1910 C CA . SER A 1 242 ? -33.954 -17.174 -23.964 1.00 53.00 242 SER A CA 1
ATOM 1911 C C . SER A 1 242 ? -33.510 -15.759 -23.542 1.00 55.88 242 SER A C 1
ATOM 1912 O O . SER A 1 242 ? -34.109 -14.777 -24.023 1.00 57.79 242 SER A O 1
ATOM 1915 N N . LEU A 1 243 ? -32.489 -15.647 -22.686 1.00 54.47 243 LEU A N 1
ATOM 1916 C CA . LEU A 1 243 ? -31.862 -14.351 -22.301 1.00 51.74 243 LEU A CA 1
ATOM 1917 C C . LEU A 1 243 ? -30.727 -14.008 -23.262 1.00 47.70 243 LEU A C 1
ATOM 1918 O O . LEU A 1 243 ? -29.977 -14.909 -23.631 1.00 56.09 243 LEU A O 1
ATOM 1923 N N . LEU A 1 244 ? -30.632 -12.734 -23.618 1.00 45.90 244 LEU A N 1
ATOM 1924 C CA . LEU A 1 244 ? -29.515 -12.115 -24.366 1.00 48.93 244 LEU A CA 1
ATOM 1925 C C . LEU A 1 244 ? -28.242 -12.230 -23.528 1.00 49.78 244 LEU A C 1
ATOM 1926 O O . LEU A 1 244 ? -28.293 -11.784 -22.347 1.00 56.52 244 LEU A O 1
ATOM 1931 N N . TYR A 1 245 ? -27.167 -12.787 -24.112 1.00 43.77 245 TYR A N 1
ATOM 1932 C CA . TYR A 1 245 ? -25.843 -12.995 -23.465 1.00 41.11 245 TYR A CA 1
ATOM 1933 C C . TYR A 1 245 ? -25.073 -11.656 -23.421 1.00 44.11 245 TYR A C 1
ATOM 1934 O O . TYR A 1 245 ? -24.756 -11.083 -24.476 1.00 40.17 245 TYR A O 1
ATOM 1943 N N . SER A 1 246 ? -24.840 -11.131 -22.211 1.00 42.83 246 SER A N 1
ATOM 1944 C CA . SER A 1 246 ? -24.091 -9.880 -21.932 1.00 38.08 246 SER A CA 1
ATOM 1945 C C . SER A 1 246 ? -22.972 -10.204 -20.940 1.00 41.24 246 SER A C 1
ATOM 1946 O O . SER A 1 246 ? -23.192 -11.043 -20.034 1.00 43.13 246 SER A O 1
ATOM 1949 N N . VAL A 1 247 ? -21.805 -9.586 -21.137 1.00 40.82 247 VAL A N 1
ATOM 1950 C CA . VAL A 1 247 ? -20.574 -9.810 -20.333 1.00 36.50 247 VAL A CA 1
ATOM 1951 C C . VAL A 1 247 ? -20.069 -8.444 -19.883 1.00 33.99 247 VAL A C 1
ATOM 1952 O O . VAL A 1 247 ? -19.882 -7.579 -20.744 1.00 35.01 247 VAL A O 1
ATOM 1956 N N . HIS A 1 248 ? -19.889 -8.258 -18.577 1.00 36.78 248 HIS A N 1
ATOM 1957 C CA . HIS A 1 248 ? -19.574 -6.943 -17.944 1.00 32.59 248 HIS A CA 1
ATOM 1958 C C . HIS A 1 248 ? -18.277 -7.082 -17.158 1.00 33.84 248 HIS A C 1
ATOM 1959 O O . HIS A 1 248 ? -18.311 -7.673 -16.064 1.00 36.50 248 HIS A O 1
ATOM 1966 N N . LEU A 1 249 ? -17.170 -6.611 -17.742 1.00 35.17 249 LEU A N 1
ATOM 1967 C CA . LEU A 1 249 ? -15.827 -6.672 -17.117 1.00 37.67 249 LEU A CA 1
ATOM 1968 C C . LEU A 1 249 ? -15.299 -5.248 -16.944 1.00 37.28 249 LEU A C 1
ATOM 1969 O O . LEU A 1 249 ? -16.046 -4.281 -17.245 1.00 34.97 249 LEU A O 1
ATOM 1974 N N . LYS A 1 250 ? -14.036 -5.152 -16.521 1.00 36.43 250 LYS A N 1
ATOM 1975 C CA . LYS A 1 250 ? -13.290 -3.891 -16.368 1.00 38.00 250 LYS A CA 1
ATOM 1976 C C . LYS A 1 250 ? -11.945 -4.057 -17.074 1.00 35.86 250 LYS A C 1
ATOM 1977 O O . LYS A 1 250 ? -10.931 -3.737 -16.470 1.00 37.43 250 LYS A O 1
ATOM 1983 N N . ALA A 1 251 ? -11.972 -4.487 -18.333 1.00 36.47 251 ALA A N 1
ATOM 1984 C CA . ALA A 1 251 ? -10.811 -4.682 -19.244 1.00 41.24 251 ALA A CA 1
ATOM 1985 C C . ALA A 1 251 ? -10.080 -3.364 -19.551 1.00 43.44 251 ALA A C 1
ATOM 1986 O O . ALA A 1 251 ? -9.097 -3.420 -20.326 1.00 64.61 251 ALA A O 1
ATOM 1988 N N . THR A 1 252 ? -10.538 -2.226 -19.020 1.00 41.80 252 THR A N 1
ATOM 1989 C CA . THR A 1 252 ? -9.800 -0.928 -19.022 1.00 37.48 252 THR A CA 1
ATOM 1990 C C . THR A 1 252 ? -8.812 -0.861 -17.853 1.00 37.68 252 THR A C 1
ATOM 1991 O O . THR A 1 252 ? -7.609 -1.032 -18.108 1.00 36.47 252 THR A O 1
ATOM 1995 N N . MET A 1 253 ? -9.279 -0.571 -16.634 1.00 39.59 253 MET A N 1
ATOM 1996 C CA . MET A 1 253 ? -8.397 -0.325 -15.460 1.00 37.01 253 MET A CA 1
ATOM 1997 C C . MET A 1 253 ? -7.698 -1.639 -15.085 1.00 34.76 253 MET A C 1
ATOM 1998 O O . MET A 1 253 ? -6.499 -1.633 -14.773 1.00 39.57 253 MET A O 1
ATOM 2003 N N . MET A 1 254 ? -8.411 -2.741 -15.149 1.00 31.15 254 MET A N 1
ATOM 2004 C CA . MET A 1 254 ? -7.852 -4.060 -14.788 1.00 33.60 254 MET A CA 1
ATOM 2005 C C . MET A 1 254 ? -7.093 -4.604 -16.008 1.00 34.53 254 MET A C 1
ATOM 2006 O O . MET A 1 254 ? -7.509 -5.626 -16.572 1.00 30.58 254 MET A O 1
ATOM 2011 N N . LYS A 1 255 ? -6.004 -3.931 -16.386 1.00 38.26 255 LYS A N 1
ATOM 2012 C CA . LYS A 1 255 ? -5.393 -4.051 -17.736 1.00 42.08 255 LYS A CA 1
ATOM 2013 C C . LYS A 1 255 ? -4.624 -5.384 -17.906 1.00 44.30 255 LYS A C 1
ATOM 2014 O O . LYS A 1 255 ? -4.210 -5.666 -19.044 1.00 44.36 255 LYS A O 1
ATOM 2020 N N . VAL A 1 256 ? -4.431 -6.186 -16.850 1.00 46.92 256 VAL A N 1
ATOM 2021 C CA . VAL A 1 256 ? -3.759 -7.521 -16.962 1.00 41.61 256 VAL A CA 1
ATOM 2022 C C . VAL A 1 256 ? -4.826 -8.621 -16.890 1.00 38.87 256 VAL A C 1
ATOM 2023 O O . VAL A 1 256 ? -4.871 -9.439 -17.818 1.00 39.12 256 VAL A O 1
ATOM 2027 N N . SER A 1 257 ? -5.674 -8.615 -15.854 1.00 43.62 257 SER A N 1
ATOM 2028 C CA . SER A 1 257 ? -6.694 -9.666 -15.543 1.00 40.65 257 SER A CA 1
ATOM 2029 C C . SER A 1 257 ? -7.786 -9.700 -16.622 1.00 39.67 257 SER A C 1
ATOM 2030 O O . SER A 1 257 ? -8.046 -10.764 -17.224 1.00 39.33 257 SER A O 1
ATOM 2033 N N . ASP A 1 258 ? -8.411 -8.558 -16.876 1.00 39.12 258 ASP A N 1
ATOM 2034 C CA . ASP A 1 258 ? -9.748 -8.514 -17.514 1.00 41.16 258 ASP A CA 1
ATOM 2035 C C . ASP A 1 258 ? -9.650 -8.761 -19.020 1.00 42.88 258 ASP A C 1
ATOM 2036 O O . ASP A 1 258 ? -10.557 -9.381 -19.571 1.00 54.15 258 ASP A O 1
ATOM 2041 N N . PRO A 1 259 ? -8.610 -8.328 -19.765 1.00 38.70 259 PRO A N 1
ATOM 2042 C CA . PRO A 1 259 ? -8.445 -8.789 -21.145 1.00 45.30 259 PRO A CA 1
ATOM 2043 C C . PRO A 1 259 ? -8.262 -10.317 -21.200 1.00 48.16 259 PRO A C 1
ATOM 2044 O O . PRO A 1 259 ? -8.769 -10.961 -22.143 1.00 47.38 259 PRO A O 1
ATOM 2048 N N . VAL A 1 260 ? -7.556 -10.879 -20.215 1.00 43.85 260 VAL A N 1
ATOM 2049 C CA . VAL A 1 260 ? -7.353 -12.351 -20.131 1.00 45.47 260 VAL A CA 1
ATOM 2050 C C . VAL A 1 260 ? -8.727 -12.986 -19.895 1.00 43.72 260 VAL A C 1
ATOM 2051 O O . VAL A 1 260 ? -9.162 -13.774 -20.759 1.00 45.89 260 VAL A O 1
ATOM 2055 N N . ILE A 1 261 ? -9.443 -12.569 -18.846 1.00 42.65 261 ILE A N 1
ATOM 2056 C CA . ILE A 1 261 ? -10.847 -13.022 -18.613 1.00 39.28 261 ILE A CA 1
ATOM 2057 C C . ILE A 1 261 ? -11.637 -12.805 -19.901 1.00 38.40 261 ILE A C 1
ATOM 2058 O O . ILE A 1 261 ? -12.358 -13.715 -20.297 1.00 40.91 261 ILE A O 1
ATOM 2063 N N . PHE A 1 262 ? -11.499 -11.648 -20.544 1.00 39.09 262 PHE A N 1
ATOM 2064 C CA . PHE A 1 262 ? -12.270 -11.294 -21.764 1.00 37.76 262 PHE A CA 1
ATOM 2065 C C . PHE A 1 262 ? -11.978 -12.295 -22.887 1.00 39.60 262 PHE A C 1
ATOM 2066 O O . PHE A 1 262 ? -12.905 -12.607 -23.628 1.00 39.21 262 PHE A O 1
ATOM 2074 N N . GLY A 1 263 ? -10.730 -12.759 -23.013 1.00 43.70 263 GLY A N 1
ATOM 2075 C CA . GLY A 1 263 ? -10.285 -13.706 -24.058 1.00 46.90 263 GLY A CA 1
ATOM 2076 C C . GLY A 1 263 ? -10.911 -15.076 -23.875 1.00 47.40 263 GLY A C 1
ATOM 2077 O O . GLY A 1 263 ? -11.349 -15.654 -24.883 1.00 43.66 263 GLY A O 1
ATOM 2078 N N . HIS A 1 264 ? -11.029 -15.539 -22.626 1.00 42.20 264 HIS A N 1
ATOM 2079 C CA . HIS A 1 264 ? -11.746 -16.796 -22.285 1.00 42.89 264 HIS A CA 1
ATOM 2080 C C . HIS A 1 264 ? -13.197 -16.718 -22.769 1.00 42.44 264 HIS A C 1
ATOM 2081 O O . HIS A 1 264 ? -13.687 -17.687 -23.345 1.00 52.58 264 HIS A O 1
ATOM 2088 N N . PHE A 1 265 ? -13.891 -15.619 -22.511 1.00 44.03 265 PHE A N 1
ATOM 2089 C CA . PHE A 1 265 ? -15.260 -15.383 -23.043 1.00 42.00 265 PHE A CA 1
ATOM 2090 C C . PHE A 1 265 ? -15.257 -15.481 -24.583 1.00 39.33 265 PHE A C 1
ATOM 2091 O O . PHE A 1 265 ? -16.233 -16.016 -25.167 1.00 41.27 265 PHE A O 1
ATOM 2099 N N . VAL A 1 266 ? -14.234 -14.964 -25.262 1.00 35.93 266 VAL A N 1
ATOM 2100 C CA . VAL A 1 266 ? -14.207 -14.978 -26.754 1.00 42.68 266 VAL A CA 1
ATOM 2101 C C . VAL A 1 266 ? -13.893 -16.412 -27.214 1.00 43.68 266 VAL A C 1
ATOM 2102 O O . VAL A 1 266 ? -14.544 -16.879 -28.136 1.00 42.23 266 VAL A O 1
ATOM 2106 N N . LYS A 1 267 ? -12.900 -17.062 -26.604 1.00 44.61 267 LYS A N 1
ATOM 2107 C CA . LYS A 1 267 ? -12.542 -18.466 -26.895 1.00 50.20 267 LYS A CA 1
ATOM 2108 C C . LYS A 1 267 ? -13.753 -19.343 -26.557 1.00 47.45 267 LYS A C 1
ATOM 2109 O O . LYS A 1 267 ? -14.044 -20.289 -27.320 1.00 51.26 267 LYS A O 1
ATOM 2115 N N . GLY A 1 268 ? -14.466 -19.017 -25.488 1.00 43.58 268 GLY A N 1
ATOM 2116 C CA . GLY A 1 268 ? -15.545 -19.869 -24.956 1.00 46.36 268 GLY A CA 1
ATOM 2117 C C . GLY A 1 268 ? -16.776 -19.807 -25.824 1.00 42.01 268 GLY A C 1
ATOM 2118 O O . GLY A 1 268 ? -17.398 -20.858 -26.077 1.00 45.86 268 GLY A O 1
ATOM 2119 N N . PHE A 1 269 ? -17.174 -18.604 -26.204 1.00 43.90 269 PHE A N 1
ATOM 2120 C CA . PHE A 1 269 ? -18.399 -18.373 -27.007 1.00 45.56 269 PHE A CA 1
ATOM 2121 C C . PHE A 1 269 ? -18.140 -18.972 -28.389 1.00 45.37 269 PHE A C 1
ATOM 2122 O O . PHE A 1 269 ? -18.955 -19.757 -28.856 1.00 49.16 269 PHE A O 1
ATOM 2130 N N . PHE A 1 270 ? -17.000 -18.653 -28.993 1.00 48.03 270 PHE A N 1
ATOM 2131 C CA . PHE A 1 270 ? -16.680 -19.021 -30.395 1.00 53.72 270 PHE A CA 1
ATOM 2132 C C . PHE A 1 270 ? -15.697 -20.202 -30.433 1.00 51.28 270 PHE A C 1
ATOM 2133 O O . PHE A 1 270 ? -14.768 -20.167 -31.244 1.00 53.10 270 PHE A O 1
ATOM 2141 N N . ASP A 1 271 ? -15.945 -21.235 -29.625 1.00 52.62 271 ASP A N 1
ATOM 2142 C CA . ASP A 1 271 ? -14.972 -22.328 -29.336 1.00 59.17 271 ASP A CA 1
ATOM 2143 C C . ASP A 1 271 ? -14.657 -23.110 -30.622 1.00 55.22 271 ASP A C 1
ATOM 2144 O O . ASP A 1 271 ? -13.509 -23.545 -30.738 1.00 49.10 271 ASP A O 1
ATOM 2149 N N . GLU A 1 272 ? -15.610 -23.225 -31.556 1.00 58.97 272 GLU A N 1
ATOM 2150 C CA . GLU A 1 272 ? -15.470 -24.009 -32.816 1.00 66.60 272 GLU A CA 1
ATOM 2151 C C . GLU A 1 272 ? -14.554 -23.273 -33.802 1.00 65.27 272 GLU A C 1
ATOM 2152 O O . GLU A 1 272 ? -13.918 -23.968 -34.625 1.00 64.45 272 GLU A O 1
ATOM 2158 N N . VAL A 1 273 ? -14.519 -21.935 -33.762 1.00 58.61 273 VAL A N 1
ATOM 2159 C CA . VAL A 1 273 ? -13.569 -21.138 -34.586 1.00 53.93 273 VAL A CA 1
ATOM 2160 C C . VAL A 1 273 ? -12.162 -21.375 -34.032 1.00 52.76 273 VAL A C 1
ATOM 2161 O O . VAL A 1 273 ? -11.265 -21.632 -34.832 1.00 56.07 273 VAL A O 1
ATOM 2165 N N . PHE A 1 274 ? -11.972 -21.343 -32.713 1.00 53.76 274 PHE A N 1
ATOM 2166 C CA . PHE A 1 274 ? -10.622 -21.458 -32.090 1.00 54.93 274 PHE A CA 1
ATOM 2167 C C . PHE A 1 274 ? -10.132 -22.922 -32.110 1.00 49.16 274 PHE A C 1
ATOM 2168 O O . PHE A 1 274 ? -9.045 -23.186 -31.592 1.00 54.43 274 PHE A O 1
ATOM 2176 N N . THR A 1 275 ? -10.888 -23.822 -32.737 1.00 44.98 275 THR A N 1
ATOM 2177 C CA . THR A 1 275 ? -10.633 -25.281 -32.871 1.00 48.10 275 THR A CA 1
ATOM 2178 C C . THR A 1 275 ? -10.253 -25.590 -34.329 1.00 48.77 275 THR A C 1
ATOM 2179 O O . THR A 1 275 ? -9.209 -26.237 -34.561 1.00 47.20 275 THR A O 1
ATOM 2183 N N . GLU A 1 276 ? -11.112 -25.180 -35.265 1.00 47.45 276 GLU A N 1
ATOM 2184 C CA . GLU A 1 276 ? -10.924 -25.345 -36.724 1.00 52.27 276 GLU A CA 1
ATOM 2185 C C . GLU A 1 276 ? -9.735 -24.483 -37.197 1.00 50.64 276 GLU A C 1
ATOM 2186 O O . GLU A 1 276 ? -9.079 -24.875 -38.180 1.00 52.47 276 GLU A O 1
ATOM 2192 N N . PHE A 1 277 ? -9.425 -23.375 -36.519 1.00 49.46 277 PHE A N 1
ATOM 2193 C CA . PHE A 1 277 ? -8.455 -22.355 -37.001 1.00 47.12 277 PHE A CA 1
ATOM 2194 C C . PHE A 1 277 ? -7.375 -22.043 -35.959 1.00 46.33 277 PHE A C 1
ATOM 2195 O O . PHE A 1 277 ? -6.730 -20.978 -36.037 1.00 45.93 277 PHE A O 1
ATOM 2203 N N . GLN A 1 278 ? -7.126 -22.964 -35.037 1.00 50.42 278 GLN A N 1
ATOM 2204 C CA . GLN A 1 278 ? -6.150 -22.730 -33.945 1.00 53.23 278 GLN A CA 1
ATOM 2205 C C . GLN A 1 278 ? -4.845 -22.209 -34.567 1.00 52.21 278 GLN A C 1
ATOM 2206 O O . GLN A 1 278 ? -4.404 -21.115 -34.161 1.00 49.63 278 GLN A O 1
ATOM 2212 N N . GLY A 1 279 ? -4.288 -22.964 -35.528 1.00 53.40 279 GLY A N 1
ATOM 2213 C CA . GLY A 1 279 ? -2.999 -22.700 -36.197 1.00 50.76 279 GLY A CA 1
ATOM 2214 C C . GLY A 1 279 ? -3.054 -21.487 -37.127 1.00 51.61 279 GLY A C 1
ATOM 2215 O O . GLY A 1 279 ? -2.101 -20.693 -37.110 1.00 47.23 279 GLY A O 1
ATOM 2216 N N . GLU A 1 280 ? -4.109 -21.335 -37.933 1.00 49.08 280 GLU A N 1
ATOM 2217 C CA . GLU A 1 280 ? -4.250 -20.170 -38.840 1.00 48.79 280 GLU A CA 1
ATOM 2218 C C . GLU A 1 280 ? -4.322 -18.883 -38.001 1.00 55.48 280 GLU A C 1
ATOM 2219 O O . GLU A 1 280 ? -3.621 -17.907 -38.321 1.00 56.38 280 GLU A O 1
ATOM 2225 N N . LEU A 1 281 ? -5.123 -18.882 -36.937 1.00 59.71 281 LEU A N 1
ATOM 2226 C CA . LEU A 1 281 ? -5.305 -17.693 -36.062 1.00 56.04 281 LEU A CA 1
ATOM 2227 C C . LEU A 1 281 ? -3.978 -17.384 -35.364 1.00 52.71 281 LEU A C 1
ATOM 2228 O O . LEU A 1 281 ? -3.614 -16.204 -35.324 1.00 54.04 281 LEU A O 1
ATOM 2233 N N . LYS A 1 282 ? -3.277 -18.390 -34.850 1.00 52.87 282 LYS A N 1
ATOM 2234 C CA . LYS A 1 282 ? -1.940 -18.193 -34.227 1.00 56.43 282 LYS A CA 1
ATOM 2235 C C . LYS A 1 282 ? -0.999 -17.526 -35.236 1.00 56.42 282 LYS A C 1
ATOM 2236 O O . LYS A 1 282 ? -0.392 -16.497 -34.888 1.00 56.37 282 LYS A O 1
ATOM 2242 N N . ALA A 1 283 ? -0.908 -18.086 -36.444 1.00 59.61 283 ALA A N 1
ATOM 2243 C CA . ALA A 1 283 ? 0.017 -17.645 -37.521 1.00 58.96 283 ALA A CA 1
ATOM 2244 C C . ALA A 1 283 ? -0.327 -16.205 -37.925 1.00 50.52 283 ALA A C 1
ATOM 2245 O O . ALA A 1 283 ? 0.606 -15.453 -38.176 1.00 60.31 283 ALA A O 1
ATOM 2247 N N . LEU A 1 284 ? -1.609 -15.842 -37.968 1.00 48.83 284 LEU A N 1
ATOM 2248 C CA . LEU A 1 284 ? -2.093 -14.464 -38.290 1.00 55.66 284 LEU A CA 1
ATOM 2249 C C . LEU A 1 284 ? -1.856 -13.492 -37.119 1.00 52.61 284 LEU A C 1
ATOM 2250 O O . LEU A 1 284 ? -2.095 -12.287 -37.320 1.00 54.05 284 LEU A O 1
ATOM 2255 N N . GLY A 1 285 ? -1.392 -13.992 -35.963 1.00 53.22 285 GLY A N 1
ATOM 2256 C CA . GLY A 1 285 ? -1.124 -13.214 -34.739 1.00 57.26 285 GLY A CA 1
ATOM 2257 C C . GLY A 1 285 ? -2.404 -12.742 -34.062 1.00 62.37 285 GLY A C 1
ATOM 2258 O O . GLY A 1 285 ? -2.468 -11.571 -33.683 1.00 63.98 285 GLY A O 1
ATOM 2259 N N . VAL A 1 286 ? -3.404 -13.620 -33.941 1.00 69.38 286 VAL A N 1
ATOM 2260 C CA . VAL A 1 286 ? -4.720 -13.327 -33.298 1.00 64.26 286 VAL A CA 1
ATOM 2261 C C . VAL A 1 286 ? -4.597 -13.677 -31.813 1.00 58.79 286 VAL A C 1
ATOM 2262 O O . VAL A 1 286 ? -4.279 -14.835 -31.514 1.00 49.23 286 VAL A O 1
ATOM 2266 N N . ASN A 1 287 ? -4.726 -12.665 -30.947 1.00 59.52 287 ASN A N 1
ATOM 2267 C CA . ASN A 1 287 ? -4.893 -12.793 -29.476 1.00 55.68 287 ASN A CA 1
ATOM 2268 C C . ASN A 1 287 ? -6.378 -12.606 -29.204 1.00 53.58 287 ASN A C 1
ATOM 2269 O O . ASN A 1 287 ? -6.917 -11.548 -29.516 1.00 55.32 287 ASN A O 1
ATOM 2274 N N . PRO A 1 288 ? -7.103 -13.622 -28.679 1.00 53.59 288 PRO A N 1
ATOM 2275 C CA . PRO A 1 288 ? -8.538 -13.474 -28.412 1.00 47.82 288 PRO A CA 1
ATOM 2276 C C . PRO A 1 288 ? -8.785 -12.320 -27.418 1.00 43.78 288 PRO A C 1
ATOM 2277 O O . PRO A 1 288 ? -9.799 -11.684 -27.486 1.00 44.11 288 PRO A O 1
ATOM 2281 N N . ASN A 1 289 ? -7.809 -12.051 -26.559 1.00 38.40 289 ASN A N 1
ATOM 2282 C CA . ASN A 1 289 ? -7.827 -10.950 -25.574 1.00 42.23 289 ASN A CA 1
ATOM 2283 C C . ASN A 1 289 ? -8.213 -9.611 -26.234 1.00 46.16 289 ASN A C 1
ATOM 2284 O O . ASN A 1 289 ? -8.733 -8.717 -25.500 1.00 47.29 289 ASN A O 1
ATOM 2289 N N . ASN A 1 290 ? -7.997 -9.439 -27.540 1.00 42.34 290 ASN A N 1
ATOM 2290 C CA . ASN A 1 290 ? -8.202 -8.120 -28.203 1.00 45.39 290 ASN A CA 1
ATOM 2291 C C . ASN A 1 290 ? -9.621 -7.970 -28.767 1.00 45.13 290 ASN A C 1
ATOM 2292 O O . ASN A 1 290 ? -9.937 -6.859 -29.225 1.00 47.20 290 ASN A O 1
ATOM 2297 N N . GLY A 1 291 ? -10.438 -9.026 -28.768 1.00 42.34 291 GLY A N 1
ATOM 2298 C CA . GLY A 1 291 ? -11.835 -8.962 -29.237 1.00 45.70 291 GLY A CA 1
ATOM 2299 C C . GLY A 1 291 ? -11.967 -9.359 -30.700 1.00 50.70 291 GLY A C 1
ATOM 2300 O O . GLY A 1 291 ? -10.928 -9.595 -31.363 1.00 54.05 291 GLY A O 1
ATOM 2301 N N . LEU A 1 292 ? -13.197 -9.429 -31.207 1.00 48.19 292 LEU A N 1
ATOM 2302 C CA . LEU A 1 292 ? -13.471 -9.888 -32.593 1.00 51.75 292 LEU A CA 1
ATOM 2303 C C . LEU A 1 292 ? -12.953 -8.877 -33.627 1.00 54.24 292 LEU A C 1
ATOM 2304 O O . LEU A 1 292 ? -12.641 -9.302 -34.766 1.00 62.14 292 LEU A O 1
ATOM 2309 N N . GLY A 1 293 ? -12.842 -7.608 -33.244 1.00 51.27 293 GLY A N 1
ATOM 2310 C CA . GLY A 1 293 ? -12.519 -6.504 -34.156 1.00 50.75 293 GLY A CA 1
ATOM 2311 C C . GLY A 1 293 ? -11.121 -6.673 -34.678 1.00 50.50 293 GLY A C 1
ATOM 2312 O O . GLY A 1 293 ? -10.945 -6.568 -35.899 1.00 54.45 293 GLY A O 1
ATOM 2313 N N . ASP A 1 294 ? -10.180 -6.949 -33.775 1.00 51.48 294 ASP A N 1
ATOM 2314 C CA . ASP A 1 294 ? -8.756 -7.215 -34.105 1.00 54.83 294 ASP A CA 1
ATOM 2315 C C . ASP A 1 294 ? -8.648 -8.520 -34.913 1.00 54.60 294 ASP A C 1
ATOM 2316 O O . ASP A 1 294 ? -7.840 -8.542 -35.817 1.00 62.24 294 ASP A O 1
ATOM 2321 N N . LEU A 1 295 ? -9.447 -9.543 -34.595 1.00 47.49 295 LEU A N 1
ATOM 2322 C CA . LEU A 1 295 ? -9.496 -10.849 -35.299 1.00 49.50 295 LEU A CA 1
ATOM 2323 C C . LEU A 1 295 ? -9.930 -10.627 -36.753 1.00 53.78 295 LEU A C 1
ATOM 2324 O O . LEU A 1 295 ? -9.277 -11.179 -37.672 1.00 54.39 295 LEU A O 1
ATOM 2329 N N . PHE A 1 296 ? -11.015 -9.882 -36.964 1.00 55.55 296 PHE A N 1
ATOM 2330 C CA . PHE A 1 296 ? -11.585 -9.656 -38.316 1.00 56.45 296 PHE A CA 1
ATOM 2331 C C . PHE A 1 296 ? -10.612 -8.789 -39.129 1.00 62.81 296 PHE A C 1
ATOM 2332 O O . PHE A 1 296 ? -10.499 -8.988 -40.355 1.00 64.26 296 PHE A O 1
ATOM 2340 N N . ILE A 1 297 ? -9.889 -7.880 -38.472 1.00 63.60 297 ILE A N 1
ATOM 2341 C CA . ILE A 1 297 ? -8.812 -7.082 -39.130 1.00 63.20 297 ILE A CA 1
ATOM 2342 C C . ILE A 1 297 ? -7.688 -8.027 -39.599 1.00 64.62 297 ILE A C 1
ATOM 2343 O O . ILE A 1 297 ? -7.203 -7.816 -40.723 1.00 65.99 297 ILE A O 1
ATOM 2348 N N . LYS A 1 298 ? -7.336 -9.047 -38.800 1.00 59.34 298 LYS A N 1
ATOM 2349 C CA . LYS A 1 298 ? -6.181 -9.953 -39.013 1.00 54.14 298 LYS A CA 1
ATOM 2350 C C . LYS A 1 298 ? -6.495 -11.069 -40.021 1.00 56.82 298 LYS A C 1
ATOM 2351 O O . LYS A 1 298 ? -5.526 -11.594 -40.612 1.00 59.08 298 LYS A O 1
ATOM 2357 N N . ILE A 1 299 ? -7.764 -11.444 -40.204 1.00 58.97 299 ILE A N 1
ATOM 2358 C CA . ILE A 1 299 ? -8.196 -12.478 -41.201 1.00 55.20 299 ILE A CA 1
ATOM 2359 C C . ILE A 1 299 ? -8.640 -11.803 -42.524 1.00 61.39 299 ILE A C 1
ATOM 2360 O O . ILE A 1 299 ? -9.152 -12.512 -43.414 1.00 59.42 299 ILE A O 1
ATOM 2365 N N . GLU A 1 300 ? -8.468 -10.489 -42.699 1.00 67.53 300 GLU A N 1
ATOM 2366 C CA . GLU A 1 300 ? -8.700 -9.853 -44.029 1.00 73.04 300 GLU A CA 1
ATOM 2367 C C . GLU A 1 300 ? -7.775 -10.509 -45.060 1.00 77.29 300 GLU A C 1
ATOM 2368 O O . GLU A 1 300 ? -8.206 -10.714 -46.214 1.00 70.24 300 GLU A O 1
ATOM 2374 N N . ASN A 1 301 ? -6.550 -10.834 -44.648 1.00 78.65 301 ASN A N 1
ATOM 2375 C CA . ASN A 1 301 ? -5.576 -11.560 -45.497 1.00 87.63 301 ASN A CA 1
ATOM 2376 C C . ASN A 1 301 ? -5.368 -12.948 -44.902 1.00 85.50 301 ASN A C 1
ATOM 2377 O O . ASN A 1 301 ? -4.456 -13.090 -44.082 1.00 88.69 301 ASN A O 1
ATOM 2382 N N . SER A 1 302 ? -6.234 -13.894 -45.284 1.00 84.08 302 SER A N 1
ATOM 2383 C CA . SER A 1 302 ? -6.155 -15.351 -44.988 1.00 71.95 302 SER A CA 1
ATOM 2384 C C . SER A 1 302 ? -6.927 -16.118 -46.069 1.00 69.37 302 SER A C 1
ATOM 2385 O O . SER A 1 302 ? -8.096 -15.746 -46.356 1.00 66.88 302 SER A O 1
ATOM 2388 N N . LYS A 1 303 ? -6.288 -17.145 -46.641 1.00 63.57 303 LYS A N 1
ATOM 2389 C CA . LYS A 1 303 ? -6.897 -18.103 -47.599 1.00 64.85 303 LYS A CA 1
ATOM 2390 C C . LYS A 1 303 ? -8.182 -18.680 -46.984 1.00 64.85 303 LYS A C 1
ATOM 2391 O O . LYS A 1 303 ? -9.046 -19.119 -47.763 1.00 60.27 303 LYS A O 1
ATOM 2397 N N . LEU A 1 304 ? -8.284 -18.711 -45.645 1.00 59.68 304 LEU A N 1
ATOM 2398 C CA . LEU A 1 304 ? -9.412 -19.329 -44.896 1.00 60.76 304 LEU A CA 1
ATOM 2399 C C . LEU A 1 304 ? -10.394 -18.277 -44.368 1.00 61.93 304 LEU A C 1
ATOM 2400 O O . LEU A 1 304 ? -11.265 -18.682 -43.564 1.00 65.79 304 LEU A O 1
ATOM 2405 N N . LYS A 1 305 ? -10.312 -17.021 -44.840 1.00 66.61 305 LYS A N 1
ATOM 2406 C CA . LYS A 1 305 ? -11.165 -15.877 -44.398 1.00 66.33 305 LYS A CA 1
ATOM 2407 C C . LYS A 1 305 ? -12.646 -16.261 -44.421 1.00 66.39 305 LYS A C 1
ATOM 2408 O O . LYS A 1 305 ? -13.272 -16.211 -43.346 1.00 74.92 305 LYS A O 1
ATOM 2414 N N . ASP A 1 306 ? -13.186 -16.586 -45.600 1.00 61.88 306 ASP A N 1
ATOM 2415 C CA . ASP A 1 306 ? -14.636 -16.861 -45.819 1.00 61.24 306 ASP A CA 1
ATOM 2416 C C . ASP A 1 306 ? -15.050 -18.133 -45.070 1.00 64.05 306 ASP A C 1
ATOM 2417 O O . ASP A 1 306 ? -16.206 -18.215 -44.596 1.00 60.62 306 ASP A O 1
ATOM 2422 N N . LYS A 1 307 ? -14.168 -19.128 -45.017 1.00 66.76 307 LYS A N 1
ATOM 2423 C CA . LYS A 1 307 ? -14.480 -20.385 -44.300 1.00 65.74 307 LYS A CA 1
ATOM 2424 C C . LYS A 1 307 ? -14.552 -20.025 -42.811 1.00 59.48 307 LYS A C 1
ATOM 2425 O O . LYS A 1 307 ? -15.486 -20.520 -42.149 1.00 54.51 307 LYS A O 1
ATOM 2431 N N . ILE A 1 308 ? -13.691 -19.112 -42.329 1.00 56.79 308 ILE A N 1
ATOM 2432 C CA . ILE A 1 308 ? -13.744 -18.609 -40.916 1.00 51.20 308 ILE A CA 1
ATOM 2433 C C . ILE A 1 308 ? -15.076 -17.883 -40.666 1.00 49.51 308 ILE A C 1
ATOM 2434 O O . ILE A 1 308 ? -15.653 -18.090 -39.591 1.00 45.74 308 ILE A O 1
ATOM 2439 N N . LEU A 1 309 ? -15.548 -17.069 -41.615 1.00 51.45 309 LEU A N 1
ATOM 2440 C CA . LEU A 1 309 ? -16.759 -16.218 -41.443 1.00 55.87 309 LEU A CA 1
ATOM 2441 C C . LEU A 1 309 ? -18.023 -17.087 -41.456 1.00 56.32 309 LEU A C 1
ATOM 2442 O O . LEU A 1 309 ? -18.937 -16.818 -40.651 1.00 64.55 309 LEU A O 1
ATOM 2447 N N . ALA A 1 310 ? -18.078 -18.100 -42.317 1.00 56.40 310 ALA A N 1
ATOM 2448 C CA . ALA A 1 310 ? -19.215 -19.044 -42.397 1.00 54.02 310 ALA A CA 1
ATOM 2449 C C . ALA A 1 310 ? -19.261 -19.851 -41.089 1.00 48.39 310 ALA A C 1
ATOM 2450 O O . ALA A 1 310 ? -20.372 -20.178 -40.637 1.00 50.41 310 ALA A O 1
ATOM 2452 N N . LYS A 1 311 ? -18.114 -20.103 -40.460 1.00 46.58 311 LYS A N 1
ATOM 2453 C CA . LYS A 1 311 ? -18.062 -20.832 -39.164 1.00 52.70 311 LYS A CA 1
ATOM 2454 C C . LYS A 1 311 ? -18.659 -19.945 -38.054 1.00 61.58 311 LYS A C 1
ATOM 2455 O O . LYS A 1 311 ? -19.440 -20.483 -37.250 1.00 67.43 311 LYS A O 1
ATOM 2461 N N . PHE A 1 312 ? -18.327 -18.647 -37.993 1.00 56.55 312 PHE A N 1
ATOM 2462 C CA . PHE A 1 312 ? -18.950 -17.702 -37.021 1.00 56.16 312 PHE A CA 1
ATOM 2463 C C . PHE A 1 312 ? -20.471 -17.855 -37.123 1.00 57.60 312 PHE A C 1
ATOM 2464 O O . PHE A 1 312 ? -21.110 -18.193 -36.101 1.00 57.78 312 PHE A O 1
ATOM 2472 N N . ASP A 1 313 ? -21.001 -17.676 -38.337 1.00 54.16 313 ASP A N 1
ATOM 2473 C CA . ASP A 1 313 ? -22.451 -17.690 -38.666 1.00 57.48 313 ASP A CA 1
ATOM 2474 C C . ASP A 1 313 ? -23.119 -18.962 -38.120 1.00 58.17 313 ASP A C 1
ATOM 2475 O O . ASP A 1 313 ? -24.284 -18.874 -37.643 1.00 62.01 313 ASP A O 1
ATOM 2480 N N . GLU A 1 314 ? -22.420 -20.095 -38.210 1.00 55.77 314 GLU A N 1
ATOM 2481 C CA . GLU A 1 314 ? -22.891 -21.435 -37.768 1.00 55.64 314 GLU A CA 1
ATOM 2482 C C . GLU A 1 314 ? -22.955 -21.471 -36.234 1.00 52.95 314 GLU A C 1
ATOM 2483 O O . GLU A 1 314 ? -23.860 -22.134 -35.700 1.00 62.54 314 GLU A O 1
ATOM 2489 N N . ILE A 1 315 ? -22.043 -20.762 -35.561 1.00 54.10 315 ILE A N 1
ATOM 2490 C CA . ILE A 1 315 ? -21.935 -20.648 -34.071 1.00 55.53 315 ILE A CA 1
ATOM 2491 C C . ILE A 1 315 ? -23.037 -19.723 -33.528 1.00 56.67 315 ILE A C 1
ATOM 2492 O O . ILE A 1 315 ? -23.772 -20.145 -32.600 1.00 51.57 315 ILE A O 1
ATOM 2497 N N . TYR A 1 316 ? -23.132 -18.503 -34.061 1.00 50.90 316 TYR A N 1
ATOM 2498 C CA . TYR A 1 316 ? -24.216 -17.541 -33.754 1.00 56.82 316 TYR A CA 1
ATOM 2499 C C . TYR A 1 316 ? -25.560 -18.293 -33.742 1.00 54.37 316 TYR A C 1
ATOM 2500 O O . TYR A 1 316 ? -26.384 -18.065 -32.809 1.00 50.94 316 TYR A O 1
ATOM 2509 N N . ALA A 1 317 ? -25.767 -19.191 -34.711 1.00 49.57 317 ALA A N 1
ATOM 2510 C CA . ALA A 1 317 ? -27.030 -19.948 -34.891 1.00 47.67 317 ALA A CA 1
ATOM 2511 C C . ALA A 1 317 ? -27.279 -20.898 -33.701 1.00 46.07 317 ALA A C 1
ATOM 2512 O O . ALA A 1 317 ? -28.394 -20.864 -33.187 1.00 48.62 317 ALA A O 1
ATOM 2514 N N . SER A 1 318 ? -26.294 -21.694 -33.258 1.00 45.05 318 SER A N 1
ATOM 2515 C CA . SER A 1 318 ? -26.421 -22.636 -32.111 1.00 51.73 318 SER A CA 1
ATOM 2516 C C . SER A 1 318 ? -26.396 -21.906 -30.751 1.00 54.56 318 SER A C 1
ATOM 2517 O O . SER A 1 318 ? -26.678 -22.572 -29.721 1.00 62.62 318 SER A O 1
ATOM 2520 N N . ARG A 1 319 ? -26.045 -20.617 -30.717 1.00 47.96 319 ARG A N 1
ATOM 2521 C CA . ARG A 1 319 ? -25.739 -19.885 -29.459 1.00 47.47 319 ARG A CA 1
ATOM 2522 C C . ARG A 1 319 ? -26.905 -18.978 -29.087 1.00 47.05 319 ARG A C 1
ATOM 2523 O O . ARG A 1 319 ? -27.795 -18.716 -29.908 1.00 48.99 319 ARG A O 1
ATOM 2531 N N . PRO A 1 320 ? -26.936 -18.493 -27.822 1.00 42.50 320 PRO A N 1
ATOM 2532 C CA . PRO A 1 320 ? -27.896 -17.466 -27.417 1.00 40.20 320 PRO A CA 1
ATOM 2533 C C . PRO A 1 320 ? -27.539 -16.135 -28.093 1.00 42.02 320 PRO A C 1
ATOM 2534 O O . PRO A 1 320 ? -26.369 -15.915 -28.389 1.00 51.90 320 PRO A O 1
ATOM 2538 N N . SER A 1 321 ? -28.523 -15.277 -28.336 1.00 40.88 321 SER A N 1
ATOM 2539 C CA . SER A 1 321 ? -28.314 -13.910 -28.885 1.00 42.40 321 SER A CA 1
ATOM 2540 C C . SER A 1 321 ? -27.260 -13.179 -28.046 1.00 42.42 321 SER A C 1
ATOM 2541 O O . SER A 1 321 ? -27.355 -13.220 -26.788 1.00 53.87 321 SER A O 1
ATOM 2544 N N . LEU A 1 322 ? -26.311 -12.535 -28.717 1.00 37.53 322 LEU A N 1
ATOM 2545 C CA . LEU A 1 322 ? -25.213 -11.773 -28.097 1.00 37.35 322 LEU A CA 1
ATOM 2546 C C . LEU A 1 322 ? -25.665 -10.310 -28.034 1.00 39.45 322 LEU A C 1
ATOM 2547 O O . LEU A 1 322 ? -26.267 -9.847 -29.020 1.00 34.29 322 LEU A O 1
ATOM 2552 N N . SER A 1 323 ? -25.461 -9.682 -26.860 1.00 38.04 323 SER A N 1
ATOM 2553 C CA . SER A 1 323 ? -25.627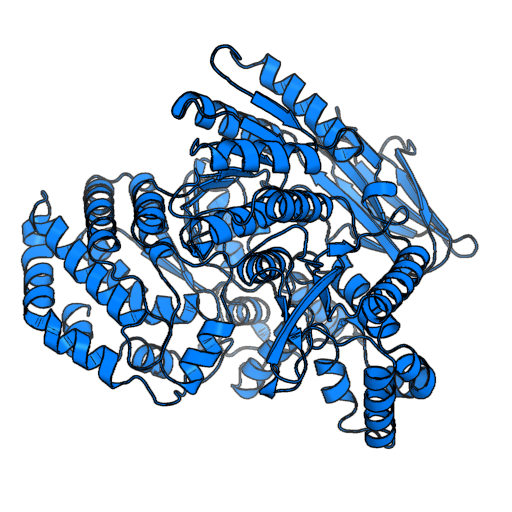 -8.242 -26.560 1.00 37.97 323 SER A CA 1
ATOM 2554 C C . SER A 1 323 ? -24.759 -7.432 -27.534 1.00 42.53 323 SER A C 1
ATOM 2555 O O . SER A 1 323 ? -23.556 -7.731 -27.632 1.00 43.26 323 SER A O 1
ATOM 2558 N N . MET A 1 324 ? -25.344 -6.463 -28.245 1.00 41.27 324 MET A N 1
ATOM 2559 C CA . MET A 1 324 ? -24.630 -5.607 -29.225 1.00 42.52 324 MET A CA 1
ATOM 2560 C C . MET A 1 324 ? -24.345 -4.214 -28.633 1.00 45.32 324 MET A C 1
ATOM 2561 O O . MET A 1 324 ? -25.157 -3.679 -27.841 1.00 46.26 324 MET A O 1
ATOM 2566 N N . VAL A 1 325 ? -23.189 -3.667 -29.000 1.00 44.08 325 VAL A N 1
ATOM 2567 C CA . VAL A 1 325 ? -22.771 -2.257 -28.765 1.00 41.48 325 VAL A CA 1
ATOM 2568 C C . VAL A 1 325 ? -23.446 -1.394 -29.837 1.00 39.43 325 VAL A C 1
ATOM 2569 O O . VAL A 1 325 ? -24.049 -0.364 -29.491 1.00 45.03 325 VAL A O 1
ATOM 2573 N N . ASN A 1 326 ? -23.364 -1.840 -31.090 1.00 38.75 326 ASN A N 1
ATOM 2574 C CA . ASN A 1 326 ? -23.915 -1.162 -32.288 1.00 37.05 326 ASN A CA 1
ATOM 2575 C C . ASN A 1 326 ? -24.475 -2.222 -33.260 1.00 40.74 326 ASN A C 1
ATOM 2576 O O . ASN A 1 326 ? -23.684 -3.022 -33.851 1.00 39.54 326 ASN A O 1
ATOM 2581 N N . SER A 1 327 ? -25.804 -2.255 -33.397 1.00 44.50 327 SER A N 1
ATOM 2582 C CA . SER A 1 327 ? -26.558 -3.280 -34.163 1.00 49.44 327 SER A CA 1
ATOM 2583 C C . SER A 1 327 ? -26.290 -3.061 -35.653 1.00 49.57 327 SER A C 1
ATOM 2584 O O . SER A 1 327 ? -25.935 -4.048 -36.339 1.00 52.51 327 SER A O 1
ATOM 2587 N N . ASP A 1 328 ? -26.352 -1.805 -36.100 1.00 53.52 328 ASP A N 1
ATOM 2588 C CA . ASP A 1 328 ? -26.100 -1.396 -37.509 1.00 58.43 328 ASP A CA 1
ATOM 2589 C C . ASP A 1 328 ? -24.739 -1.890 -37.988 1.00 58.43 328 ASP A C 1
ATOM 2590 O O . ASP A 1 328 ? -24.684 -2.295 -39.151 1.00 69.59 328 ASP A O 1
ATOM 2595 N N . LYS A 1 329 ? -23.688 -1.848 -37.157 1.00 56.64 329 LYS A N 1
ATOM 2596 C CA . LYS A 1 329 ? -22.301 -2.135 -37.629 1.00 54.43 329 LYS A CA 1
ATOM 2597 C C . LYS A 1 329 ? -21.891 -3.558 -37.241 1.00 50.59 329 LYS A C 1
ATOM 2598 O O . LYS A 1 329 ? -20.723 -3.890 -37.462 1.00 48.17 329 LYS A O 1
ATOM 2604 N N . GLY A 1 330 ? -22.786 -4.372 -36.668 1.00 47.77 330 GLY A N 1
ATOM 2605 C CA . GLY A 1 330 ? -22.445 -5.760 -36.270 1.00 50.66 330 GLY A CA 1
ATOM 2606 C C . GLY A 1 330 ? -21.392 -5.825 -35.161 1.00 53.43 330 GLY A C 1
ATOM 2607 O O . GLY A 1 330 ? -20.699 -6.904 -35.018 1.00 42.73 330 GLY A O 1
ATOM 2608 N N . ILE A 1 331 ? -21.259 -4.729 -34.390 1.00 46.45 331 ILE A N 1
ATOM 2609 C CA . ILE A 1 331 ? -20.281 -4.659 -33.268 1.00 48.61 331 ILE A CA 1
ATOM 2610 C C . ILE A 1 331 ? -20.955 -5.270 -32.038 1.00 41.10 331 ILE A C 1
ATOM 2611 O O . ILE A 1 331 ? -22.038 -4.801 -31.697 1.00 36.45 331 ILE A O 1
ATOM 2616 N N . THR A 1 332 ? -20.312 -6.273 -31.426 1.00 41.05 332 THR A N 1
ATOM 2617 C CA . THR A 1 332 ? -20.850 -7.127 -30.326 1.00 39.74 332 THR A CA 1
ATOM 2618 C C . THR A 1 332 ? -20.187 -6.794 -28.989 1.00 38.05 332 THR A C 1
ATOM 2619 O O . THR A 1 332 ? -19.098 -6.189 -28.979 1.00 39.86 332 THR A O 1
ATOM 2623 N N . ASN A 1 333 ? -20.744 -7.325 -27.900 1.00 39.02 333 ASN A N 1
ATOM 2624 C CA . ASN A 1 333 ? -20.117 -7.129 -26.568 1.00 38.54 333 ASN A CA 1
ATOM 2625 C C . ASN A 1 333 ? -18.772 -7.872 -26.549 1.00 37.80 333 ASN A C 1
ATOM 2626 O O . ASN A 1 333 ? -18.144 -7.909 -25.473 1.00 35.95 333 ASN A O 1
ATOM 2631 N N . LEU A 1 334 ? -18.349 -8.440 -27.689 1.00 34.74 334 LEU A N 1
ATOM 2632 C CA . LEU A 1 334 ? -17.052 -9.179 -27.734 1.00 34.19 334 LEU A CA 1
ATOM 2633 C C . LEU A 1 334 ? -16.132 -8.693 -28.866 1.00 34.59 334 LEU A C 1
ATOM 2634 O O . LEU A 1 334 ? -15.082 -9.288 -29.047 1.00 35.48 334 LEU A O 1
ATOM 2639 N N . HIS A 1 335 ? -16.445 -7.571 -29.505 1.00 35.68 335 HIS A N 1
ATOM 2640 C CA . HIS A 1 335 ? -15.630 -6.923 -30.566 1.00 38.67 335 HIS A CA 1
ATOM 2641 C C . HIS A 1 335 ? -14.391 -6.208 -29.994 1.00 40.66 335 HIS A C 1
ATOM 2642 O O . HIS A 1 335 ? -13.309 -6.375 -30.580 1.00 46.04 335 HIS A O 1
ATOM 2649 N N . VAL A 1 336 ? -14.523 -5.407 -28.929 1.00 36.96 336 VAL A N 1
ATOM 2650 C CA . VAL A 1 336 ? -13.416 -4.564 -28.378 1.00 36.37 336 VAL A CA 1
ATOM 2651 C C . VAL A 1 336 ? -13.552 -4.558 -26.860 1.00 33.20 336 VAL A C 1
ATOM 2652 O O . VAL A 1 336 ? -14.612 -4.254 -26.357 1.00 40.74 336 VAL A O 1
ATOM 2656 N N . PRO A 1 337 ? -12.515 -4.915 -26.088 1.00 32.82 337 PRO A N 1
ATOM 2657 C CA . PRO A 1 337 ? -12.633 -5.078 -24.630 1.00 39.51 337 PRO A CA 1
ATOM 2658 C C . PRO A 1 337 ? -13.105 -3.870 -23.782 1.00 39.52 337 PRO A C 1
ATOM 2659 O O . PRO A 1 337 ? -13.638 -4.076 -22.677 1.00 39.44 337 PRO A O 1
ATOM 2663 N N . SER A 1 338 ? -12.894 -2.653 -24.294 1.00 34.55 338 SER A N 1
ATOM 2664 C CA . SER A 1 338 ? -13.171 -1.364 -23.625 1.00 35.48 338 SER A CA 1
ATOM 2665 C C . SER A 1 338 ? -14.623 -0.910 -23.846 1.00 37.52 338 SER A C 1
ATOM 2666 O O . SER A 1 338 ? -15.028 0.031 -23.122 1.00 33.79 338 SER A O 1
ATOM 2669 N N . ASP A 1 339 ? -15.371 -1.498 -24.798 1.00 34.38 339 ASP A N 1
ATOM 2670 C CA . ASP A 1 339 ? -16.715 -0.993 -25.233 1.00 38.51 339 ASP A CA 1
ATOM 2671 C C . ASP A 1 339 ? -17.760 -1.191 -24.125 1.00 37.84 339 ASP A C 1
ATOM 2672 O O . ASP A 1 339 ? -18.574 -0.273 -23.898 1.00 36.77 339 ASP A O 1
ATOM 2677 N N . VAL A 1 340 ? -17.776 -2.375 -23.501 1.00 36.43 340 VAL A N 1
ATOM 2678 C CA . VAL A 1 340 ? -18.701 -2.675 -22.383 1.00 32.75 340 VAL A CA 1
ATOM 2679 C C . VAL A 1 340 ? -17.902 -2.709 -21.089 1.00 32.40 340 VAL A C 1
ATOM 2680 O O . VAL A 1 340 ? -17.110 -3.638 -20.898 1.00 35.54 340 VAL A O 1
ATOM 2684 N N . ILE A 1 341 ? -18.118 -1.706 -20.245 1.00 32.90 341 ILE A N 1
ATOM 2685 C CA . ILE A 1 341 ? -17.390 -1.520 -18.954 1.00 33.12 341 ILE A CA 1
ATOM 2686 C C . ILE A 1 341 ? -18.478 -1.493 -17.895 1.00 32.15 341 ILE A C 1
ATOM 2687 O O . ILE A 1 341 ? -19.346 -0.597 -18.003 1.00 33.31 341 ILE A O 1
ATOM 2692 N N . ILE A 1 342 ? -18.441 -2.513 -17.025 1.00 33.23 342 ILE A N 1
ATOM 2693 C CA . ILE A 1 342 ? -19.435 -2.910 -15.984 1.00 33.46 342 ILE A CA 1
ATOM 2694 C C . ILE A 1 342 ? -20.026 -1.675 -15.295 1.00 36.68 342 ILE A C 1
ATOM 2695 O O . ILE A 1 342 ? -21.295 -1.550 -15.232 1.00 39.70 342 ILE A O 1
ATOM 2700 N N . ASP A 1 343 ? -19.188 -0.740 -14.857 1.00 34.81 343 ASP A N 1
ATOM 2701 C CA . ASP A 1 343 ? -19.692 0.421 -14.081 1.00 35.15 343 ASP A CA 1
ATOM 2702 C C . ASP A 1 343 ? -20.722 1.169 -14.938 1.00 32.09 343 ASP A C 1
ATOM 2703 O O . ASP A 1 343 ? -21.781 1.496 -14.403 1.00 32.52 343 ASP A O 1
ATOM 2708 N N . ALA A 1 344 ? -20.473 1.377 -16.226 1.00 30.81 344 ALA A N 1
ATOM 2709 C CA . ALA A 1 344 ? -21.396 2.146 -17.089 1.00 34.63 344 ALA A CA 1
ATOM 2710 C C . ALA A 1 344 ? -22.507 1.235 -17.628 1.00 36.08 344 ALA A C 1
ATOM 2711 O O . ALA A 1 344 ? -23.675 1.707 -17.707 1.00 35.37 344 ALA A O 1
ATOM 2713 N N . SER A 1 345 ? -22.169 -0.010 -17.970 1.00 34.69 345 SER A N 1
ATOM 2714 C CA . SER A 1 345 ? -23.042 -0.926 -18.755 1.00 32.38 345 SER A CA 1
ATOM 2715 C C . SER A 1 345 ? -24.176 -1.508 -17.901 1.00 33.37 345 SER A C 1
ATOM 2716 O O . SER A 1 345 ? -25.292 -1.625 -18.416 1.00 42.41 345 SER A O 1
ATOM 2719 N N . MET A 1 346 ? -23.930 -1.855 -16.646 1.00 32.89 346 MET A N 1
ATOM 2720 C CA . MET A 1 346 ? -24.964 -2.493 -15.798 1.00 35.15 346 MET A CA 1
ATOM 2721 C C . MET A 1 346 ? -26.095 -1.519 -15.509 1.00 36.59 346 MET A C 1
ATOM 2722 O O . MET A 1 346 ? -27.247 -1.944 -15.500 1.00 39.36 346 MET A O 1
ATOM 2727 N N . PRO A 1 347 ? -25.829 -0.228 -15.180 1.00 38.05 347 PRO A N 1
ATOM 2728 C CA . PRO A 1 347 ? -26.916 0.715 -14.895 1.00 37.62 347 PRO A CA 1
ATOM 2729 C C . PRO A 1 347 ? -27.698 1.164 -16.140 1.00 39.42 347 PRO A C 1
ATOM 2730 O O . PRO A 1 347 ? -28.897 1.392 -16.019 1.00 39.37 347 PRO A O 1
ATOM 2734 N N . ALA A 1 348 ? -27.051 1.289 -17.299 1.00 35.02 348 ALA A N 1
ATOM 2735 C CA . ALA A 1 348 ? -27.798 1.540 -18.549 1.00 40.55 348 ALA A CA 1
ATOM 2736 C C . ALA A 1 348 ? -28.777 0.376 -18.743 1.00 41.57 348 ALA A C 1
ATOM 2737 O O . ALA A 1 348 ? -29.945 0.621 -19.083 1.00 44.27 348 ALA A O 1
ATOM 2739 N N . MET A 1 349 ? -28.326 -0.845 -18.463 1.00 44.05 349 MET A N 1
ATOM 2740 C CA . MET A 1 349 ? -29.173 -2.060 -18.552 1.00 49.28 349 MET A CA 1
ATOM 2741 C C . MET A 1 349 ? -30.340 -1.888 -17.567 1.00 45.12 349 MET A C 1
ATOM 2742 O O . MET A 1 349 ? -31.491 -1.965 -18.012 1.00 39.23 349 MET A O 1
ATOM 2747 N N . LEU A 1 350 ? -30.059 -1.573 -16.303 1.00 44.18 350 LEU A N 1
ATOM 2748 C CA . LEU A 1 350 ? -31.085 -1.511 -15.224 1.00 44.67 350 LEU A CA 1
ATOM 2749 C C . LEU A 1 350 ? -32.130 -0.444 -15.548 1.00 42.63 350 LEU A C 1
ATOM 2750 O O . LEU A 1 350 ? -33.323 -0.702 -15.333 1.00 43.59 350 LEU A O 1
ATOM 2755 N N . ARG A 1 351 ? -31.704 0.719 -16.040 1.00 48.44 351 ARG A N 1
ATOM 2756 C CA . ARG A 1 351 ? -32.617 1.840 -16.409 1.00 46.76 351 ARG A CA 1
ATOM 2757 C C . ARG A 1 351 ? -33.545 1.398 -17.542 1.00 46.79 351 ARG A C 1
ATOM 2758 O O . ARG A 1 351 ? -34.740 1.725 -17.488 1.00 51.83 351 ARG A O 1
ATOM 2766 N N . ASN A 1 352 ? -33.024 0.664 -18.524 1.00 47.45 352 ASN A N 1
ATOM 2767 C CA . ASN A 1 352 ? -33.795 0.227 -19.725 1.00 48.44 352 ASN A CA 1
ATOM 2768 C C . ASN A 1 352 ? -34.632 -1.037 -19.432 1.00 43.23 352 ASN A C 1
ATOM 2769 O O . ASN A 1 352 ? -34.803 -1.842 -20.357 1.00 42.27 352 ASN A O 1
ATOM 2774 N N . SER A 1 353 ? -35.132 -1.213 -18.202 1.00 42.50 353 SER A N 1
ATOM 2775 C CA . SER A 1 353 ? -36.054 -2.315 -17.793 1.00 49.15 353 SER A CA 1
ATOM 2776 C C . SER A 1 353 ? -35.335 -3.667 -17.853 1.00 48.67 353 SER A C 1
ATOM 2777 O O . SER A 1 353 ? -36.002 -4.666 -18.189 1.00 48.60 353 SER A O 1
ATOM 2780 N N . GLY A 1 354 ? -34.036 -3.691 -17.535 1.00 45.91 354 GLY A N 1
ATOM 2781 C CA . GLY A 1 354 ? -33.182 -4.891 -17.615 1.00 51.66 354 GLY A CA 1
ATOM 2782 C C . GLY A 1 354 ? -33.051 -5.451 -19.029 1.00 49.00 354 GLY A C 1
ATOM 2783 O O . GLY A 1 354 ? -32.634 -6.615 -19.154 1.00 45.92 354 GLY A O 1
ATOM 2784 N N . ARG A 1 355 ? -33.357 -4.638 -20.046 1.00 50.26 355 ARG A N 1
ATOM 2785 C CA . ARG A 1 355 ? -33.250 -4.970 -21.488 1.00 50.42 355 ARG A CA 1
ATOM 2786 C C . ARG A 1 355 ? -31.911 -4.463 -22.021 1.00 47.86 355 ARG A C 1
ATOM 2787 O O . ARG A 1 355 ? -31.516 -3.367 -21.637 1.00 50.73 355 ARG A O 1
ATOM 2795 N N . LEU A 1 356 ? -31.258 -5.246 -22.876 1.00 46.00 356 LEU A N 1
ATOM 2796 C CA . LEU A 1 356 ? -30.158 -4.802 -23.759 1.00 47.38 356 LEU A CA 1
ATOM 2797 C C . LEU A 1 356 ? -30.559 -5.124 -25.212 1.00 45.65 356 LEU A C 1
ATOM 2798 O O . LEU A 1 356 ? -31.729 -5.484 -25.425 1.00 48.62 356 LEU A O 1
ATOM 2803 N N . TRP A 1 357 ? -29.673 -4.917 -26.182 1.00 42.50 357 TRP A N 1
ATOM 2804 C CA . TRP A 1 357 ? -30.001 -4.918 -27.636 1.00 47.54 357 TRP A CA 1
ATOM 2805 C C . TRP A 1 357 ? -29.364 -6.127 -28.325 1.00 47.36 357 TRP A C 1
ATOM 2806 O O . TRP A 1 357 ? -28.214 -6.401 -27.995 1.00 47.15 357 TRP A O 1
ATOM 2817 N N . ASP A 1 358 ? -30.062 -6.751 -29.293 1.00 53.94 358 ASP A N 1
ATOM 2818 C CA . ASP A 1 358 ? -29.601 -7.909 -30.127 1.00 51.24 358 ASP A CA 1
ATOM 2819 C C . ASP A 1 358 ? -29.239 -7.419 -31.527 1.00 44.18 358 ASP A C 1
ATOM 2820 O O . ASP A 1 358 ? -29.234 -6.205 -31.715 1.00 43.93 358 ASP A O 1
ATOM 2825 N N . LYS A 1 359 ? -29.004 -8.344 -32.459 1.00 50.73 359 LYS A N 1
ATOM 2826 C CA . LYS A 1 359 ? -28.473 -8.083 -33.828 1.00 54.85 359 LYS A CA 1
ATOM 2827 C C . LYS A 1 359 ? -29.370 -7.078 -34.555 1.00 53.31 359 LYS A C 1
ATOM 2828 O O . LYS A 1 359 ? -28.866 -6.321 -35.441 1.00 51.87 359 LYS A O 1
ATOM 2834 N N . ASP A 1 360 ? -30.666 -7.121 -34.238 1.00 57.12 360 ASP A N 1
ATOM 2835 C CA . ASP A 1 360 ? -31.737 -6.360 -34.937 1.00 58.97 360 ASP A CA 1
ATOM 2836 C C . ASP A 1 360 ? -32.254 -5.244 -34.033 1.00 55.63 360 ASP A C 1
ATOM 2837 O O . ASP A 1 360 ? -33.358 -4.818 -34.255 1.00 58.64 360 ASP A O 1
ATOM 2842 N N . ALA A 1 361 ? -31.458 -4.781 -33.067 1.00 61.20 361 ALA A N 1
ATOM 2843 C CA . ALA A 1 361 ? -31.757 -3.621 -32.195 1.00 58.14 361 ALA A CA 1
ATOM 2844 C C . ALA A 1 361 ? -33.092 -3.846 -31.488 1.00 53.68 361 ALA A C 1
ATOM 2845 O O . ALA A 1 361 ? -33.786 -2.867 -31.258 1.00 54.55 361 ALA A O 1
ATOM 2847 N N . LYS A 1 362 ? -33.451 -5.096 -31.204 1.00 58.12 362 LYS A N 1
ATOM 2848 C CA . LYS A 1 362 ? -34.662 -5.418 -30.404 1.00 62.11 362 LYS A CA 1
ATOM 2849 C C . LYS A 1 362 ? -34.183 -5.436 -28.957 1.00 58.41 362 LYS A C 1
ATOM 2850 O O . LYS A 1 362 ? -33.089 -6.010 -28.717 1.00 50.89 362 LYS A O 1
ATOM 2856 N N . GLU A 1 363 ? -34.927 -4.786 -28.056 1.00 54.26 363 GLU A N 1
ATOM 2857 C CA . GLU A 1 363 ? -34.567 -4.696 -26.616 1.00 53.87 363 GLU A CA 1
ATOM 2858 C C . GLU A 1 363 ? -35.037 -5.997 -25.959 1.00 51.95 363 GLU A C 1
ATOM 2859 O O . GLU A 1 363 ? -36.152 -6.402 -26.231 1.00 60.15 363 GLU A O 1
ATOM 2865 N N . VAL A 1 364 ? -34.158 -6.696 -25.236 1.00 51.40 364 VAL A N 1
ATOM 2866 C CA . VAL A 1 364 ? -34.386 -8.097 -24.776 1.00 47.44 364 VAL A CA 1
ATOM 2867 C C . VAL A 1 364 ? -33.827 -8.274 -23.365 1.00 46.32 364 VAL A C 1
ATOM 2868 O O . VAL A 1 364 ? -32.669 -7.915 -23.178 1.00 48.69 364 VAL A O 1
ATOM 2872 N N . GLU A 1 365 ? -34.579 -8.903 -22.457 1.00 42.61 365 GLU A N 1
ATOM 2873 C CA . GLU A 1 365 ? -34.131 -9.161 -21.059 1.00 48.38 365 GLU A CA 1
ATOM 2874 C C . GLU A 1 365 ? -32.848 -9.993 -21.097 1.00 44.52 365 GLU A C 1
ATOM 2875 O O . GLU A 1 365 ? -32.720 -10.832 -21.973 1.00 48.48 365 GLU A O 1
ATOM 2881 N N . ALA A 1 366 ? -31.916 -9.709 -20.191 1.00 49.13 366 ALA A N 1
ATOM 2882 C CA . ALA A 1 366 ? -30.470 -10.005 -20.348 1.00 52.81 366 ALA A CA 1
ATOM 2883 C C . ALA A 1 366 ? -29.974 -10.867 -19.187 1.00 46.50 366 ALA A C 1
ATOM 2884 O O . ALA A 1 366 ? -30.400 -10.663 -18.039 1.00 45.14 366 ALA A O 1
ATOM 2886 N N . LEU A 1 367 ? -29.101 -11.808 -19.505 1.00 42.09 367 LEU A N 1
ATOM 2887 C CA . LEU A 1 367 ? -28.203 -12.413 -18.508 1.00 41.24 367 LEU A CA 1
ATOM 2888 C C . LEU A 1 367 ? -26.937 -11.546 -18.442 1.00 42.01 367 LEU A C 1
ATOM 2889 O O . LEU A 1 367 ? -26.318 -11.279 -19.504 1.00 42.75 367 LEU A O 1
ATOM 2894 N N . ALA A 1 368 ? -26.628 -11.067 -17.239 1.00 42.63 368 ALA A N 1
ATOM 2895 C CA . ALA A 1 368 ? -25.493 -10.190 -16.899 1.00 38.73 368 ALA A CA 1
ATOM 2896 C C . ALA A 1 368 ? -24.412 -11.046 -16.263 1.00 38.58 368 ALA A C 1
ATOM 2897 O O . ALA A 1 368 ? -24.427 -11.237 -15.033 1.00 43.87 368 ALA A O 1
ATOM 2899 N N . VAL A 1 369 ? -23.494 -11.527 -17.085 1.00 37.86 369 VAL A N 1
ATOM 2900 C CA . VAL A 1 369 ? -22.403 -12.421 -16.627 1.00 37.91 369 VAL A CA 1
ATOM 2901 C C . VAL A 1 369 ? -21.311 -11.516 -16.066 1.00 36.73 369 VAL A C 1
ATOM 2902 O O . VAL A 1 369 ? -20.768 -10.718 -16.836 1.00 35.05 369 VAL A O 1
ATOM 2906 N N . ILE A 1 370 ? -21.048 -11.630 -14.764 1.00 36.59 370 ILE A N 1
ATOM 2907 C CA . ILE A 1 370 ? -19.935 -10.966 -14.023 1.00 36.14 370 ILE A CA 1
ATOM 2908 C C . ILE A 1 370 ? -19.198 -12.094 -13.302 1.00 42.04 370 ILE A C 1
ATOM 2909 O O . ILE A 1 370 ? -19.717 -12.619 -12.316 1.00 37.97 370 ILE A O 1
ATOM 2914 N N . PRO A 1 371 ? -18.023 -12.555 -13.802 1.00 42.59 371 PRO A N 1
ATOM 2915 C CA . PRO A 1 371 ? -17.366 -13.754 -13.279 1.00 39.91 371 PRO A CA 1
ATOM 2916 C C . PRO A 1 371 ? -17.216 -13.760 -11.754 1.00 34.25 371 PRO A C 1
ATOM 2917 O O . PRO A 1 371 ? -17.688 -14.673 -11.138 1.00 35.18 371 PRO A O 1
ATOM 2921 N N . ASP A 1 372 ? -16.560 -12.744 -11.199 1.00 38.09 372 ASP A N 1
ATOM 2922 C CA . ASP A 1 372 ? -16.254 -12.656 -9.748 1.00 44.31 372 ASP A CA 1
ATOM 2923 C C . ASP A 1 372 ? -17.542 -12.325 -8.985 1.00 43.29 372 ASP A C 1
ATOM 2924 O O . ASP A 1 372 ? -18.367 -11.595 -9.522 1.00 49.46 372 ASP A O 1
ATOM 2929 N N . LYS A 1 373 ? -17.728 -12.861 -7.788 1.00 47.04 373 LYS A N 1
ATOM 2930 C CA . LYS A 1 373 ? -18.964 -12.576 -7.006 1.00 54.27 373 LYS A CA 1
ATOM 2931 C C . LYS A 1 373 ? -18.781 -11.326 -6.144 1.00 42.23 373 LYS A C 1
ATOM 2932 O O . LYS A 1 373 ? -19.817 -10.794 -5.728 1.00 47.44 373 LYS A O 1
ATOM 2938 N N . SER A 1 374 ? -17.548 -10.885 -5.866 1.00 35.52 374 SER A N 1
ATOM 2939 C CA . SER A 1 374 ? -17.277 -9.815 -4.867 1.00 36.27 374 SER A CA 1
ATOM 2940 C C . SER A 1 374 ? -18.262 -8.643 -5.065 1.00 37.97 374 SER A C 1
ATOM 2941 O O . SER A 1 374 ? -18.839 -8.214 -4.079 1.00 42.67 374 SER A O 1
ATOM 2944 N N . TYR A 1 375 ? -18.455 -8.164 -6.298 1.00 37.18 375 TYR A N 1
ATOM 2945 C CA . TYR A 1 375 ? -19.218 -6.933 -6.643 1.00 36.95 375 TYR A CA 1
ATOM 2946 C C . TYR A 1 375 ? -20.486 -7.299 -7.398 1.00 37.77 375 TYR A C 1
ATOM 2947 O O . TYR A 1 375 ? -21.448 -6.494 -7.375 1.00 39.49 375 TYR A O 1
ATOM 2956 N N . ALA A 1 376 ? -20.509 -8.481 -8.017 1.00 36.56 376 ALA A N 1
ATOM 2957 C CA . ALA A 1 376 ? -21.710 -9.026 -8.692 1.00 39.06 376 ALA A CA 1
ATOM 2958 C C . ALA A 1 376 ? -22.898 -9.021 -7.722 1.00 36.84 376 ALA A C 1
ATOM 2959 O O . ALA A 1 376 ? -24.020 -8.689 -8.160 1.00 42.16 376 ALA A O 1
ATOM 2961 N N . VAL A 1 377 ? -22.663 -9.383 -6.459 1.00 35.98 377 VAL A N 1
ATOM 2962 C CA . VAL A 1 377 ? -23.711 -9.433 -5.391 1.00 42.63 377 VAL A CA 1
ATOM 2963 C C . VAL A 1 377 ? -24.375 -8.046 -5.266 1.00 43.34 377 VAL A C 1
ATOM 2964 O O . VAL A 1 377 ? -25.608 -7.999 -4.998 1.00 45.20 377 VAL A O 1
ATOM 2968 N N . VAL A 1 378 ? -23.670 -6.957 -5.579 1.00 35.39 378 VAL A N 1
ATOM 2969 C CA . VAL A 1 378 ? -24.290 -5.601 -5.504 1.00 33.42 378 VAL A CA 1
ATOM 2970 C C . VAL A 1 378 ? -25.434 -5.487 -6.522 1.00 35.41 378 VAL A C 1
ATOM 2971 O O . VAL A 1 378 ? -26.515 -4.955 -6.143 1.00 30.88 378 VAL A O 1
ATOM 2975 N N . TYR A 1 379 ? -25.208 -5.938 -7.765 1.00 37.51 379 TYR A N 1
ATOM 2976 C CA . TYR A 1 379 ? -26.198 -5.858 -8.876 1.00 38.72 379 TYR A CA 1
ATOM 2977 C C . TYR A 1 379 ? -27.340 -6.850 -8.609 1.00 40.62 379 TYR A C 1
ATOM 2978 O O . TYR A 1 379 ? -28.519 -6.496 -8.906 1.00 37.00 379 TYR A O 1
ATOM 2987 N N . GLU A 1 380 ? -27.004 -8.041 -8.085 1.00 40.89 380 GLU A N 1
ATOM 2988 C CA . GLU A 1 380 ? -27.976 -9.087 -7.654 1.00 41.60 380 GLU A CA 1
ATOM 2989 C C . GLU A 1 380 ? -29.027 -8.456 -6.723 1.00 37.49 380 GLU A C 1
ATOM 2990 O O . GLU A 1 380 ? -30.214 -8.455 -7.101 1.00 33.56 380 GLU A O 1
ATOM 2996 N N . ALA A 1 381 ? -28.577 -7.883 -5.604 1.00 32.83 381 ALA A N 1
ATOM 2997 C CA . ALA A 1 381 ? -29.392 -7.161 -4.598 1.00 37.11 381 ALA A CA 1
ATOM 2998 C C . ALA A 1 381 ? -30.244 -6.081 -5.259 1.00 38.68 381 ALA A C 1
ATOM 2999 O O . ALA A 1 381 ? -31.492 -6.143 -5.148 1.00 38.07 381 ALA A O 1
ATOM 3001 N N . MET A 1 382 ? -29.588 -5.136 -5.940 1.00 39.16 382 MET A N 1
ATOM 3002 C CA . MET A 1 382 ? -30.271 -4.100 -6.747 1.00 40.12 382 MET A CA 1
ATOM 3003 C C . MET A 1 382 ? -31.359 -4.782 -7.596 1.00 40.19 382 MET A C 1
ATOM 3004 O O . MET A 1 382 ? -32.515 -4.289 -7.572 1.00 43.25 382 MET A O 1
ATOM 3009 N N . ILE A 1 383 ? -31.058 -5.901 -8.271 1.00 43.36 383 ILE A N 1
ATOM 3010 C CA . ILE A 1 383 ? -32.027 -6.556 -9.216 1.00 45.81 383 ILE A CA 1
ATOM 3011 C C . ILE A 1 383 ? -33.187 -7.187 -8.431 1.00 42.75 383 ILE A C 1
ATOM 3012 O O . ILE A 1 383 ? -34.327 -6.994 -8.823 1.00 40.67 383 ILE A O 1
ATOM 3017 N N . LYS A 1 384 ? -32.886 -7.920 -7.365 1.00 46.21 384 LYS A N 1
ATOM 3018 C CA . LYS A 1 384 ? -33.891 -8.475 -6.438 1.00 48.51 384 LYS A CA 1
ATOM 3019 C C . LYS A 1 384 ? -34.847 -7.340 -6.039 1.00 53.75 384 LYS A C 1
ATOM 3020 O O . LYS A 1 384 ? -36.063 -7.516 -6.238 1.00 57.79 384 LYS A O 1
ATOM 3026 N N . ASP A 1 385 ? -34.326 -6.200 -5.559 1.00 51.88 385 ASP A N 1
ATOM 3027 C CA . ASP A 1 385 ? -35.138 -5.122 -4.926 1.00 46.86 385 ASP A CA 1
ATOM 3028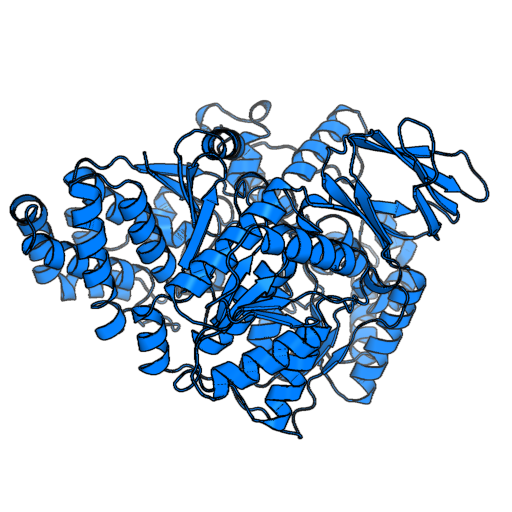 C C . ASP A 1 385 ? -35.960 -4.397 -5.994 1.00 47.39 385 ASP A C 1
ATOM 3029 O O . ASP A 1 385 ? -37.083 -4.009 -5.658 1.00 60.02 385 ASP A O 1
ATOM 3034 N N . LEU A 1 386 ? -35.472 -4.245 -7.227 1.00 44.71 386 LEU A N 1
ATOM 3035 C CA . LEU A 1 386 ? -36.304 -3.691 -8.344 1.00 49.26 386 LEU A CA 1
ATOM 3036 C C . LEU A 1 386 ? -37.494 -4.626 -8.659 1.00 51.78 386 LEU A C 1
ATOM 3037 O O . LEU A 1 386 ? -38.577 -4.131 -9.049 1.00 49.94 386 LEU A O 1
ATOM 3042 N N . LYS A 1 387 ? -37.314 -5.943 -8.542 1.00 52.87 387 LYS A N 1
ATOM 3043 C CA . LYS A 1 387 ? -38.387 -6.920 -8.872 1.00 55.10 387 LYS A CA 1
ATOM 3044 C C . LYS A 1 387 ? -39.459 -6.830 -7.784 1.00 49.44 387 LYS A C 1
ATOM 3045 O O . LYS A 1 387 ? -40.635 -6.694 -8.136 1.00 44.06 387 LYS A O 1
ATOM 3051 N N . GLU A 1 388 ? -39.048 -6.900 -6.516 1.00 50.31 388 GLU A N 1
ATOM 3052 C CA . GLU A 1 388 ? -39.942 -6.765 -5.334 1.00 52.47 388 GLU A CA 1
ATOM 3053 C C . GLU A 1 388 ? -40.714 -5.438 -5.375 1.00 46.59 388 GLU A C 1
ATOM 3054 O O . GLU A 1 388 ? -41.948 -5.509 -5.457 1.00 44.61 388 GLU A O 1
ATOM 3060 N N . ASN A 1 389 ? -40.020 -4.288 -5.368 1.00 40.18 389 ASN A N 1
ATOM 3061 C CA . ASN A 1 389 ? -40.631 -2.964 -5.090 1.00 37.94 389 ASN A CA 1
ATOM 3062 C C . ASN A 1 389 ? -40.798 -2.097 -6.345 1.00 38.95 389 ASN A C 1
ATOM 3063 O O . ASN A 1 389 ? -41.143 -0.920 -6.178 1.00 46.20 389 ASN A O 1
ATOM 3068 N N . GLY A 1 390 ? -40.555 -2.602 -7.552 1.00 38.64 390 GLY A N 1
ATOM 3069 C CA . GLY A 1 390 ? -40.584 -1.778 -8.782 1.00 39.83 390 GLY A CA 1
ATOM 3070 C C . GLY A 1 390 ? -39.350 -0.885 -8.927 1.00 39.88 390 GLY A C 1
ATOM 3071 O O . GLY A 1 390 ? -38.406 -0.994 -8.099 1.00 40.83 390 GLY A O 1
ATOM 3072 N N . THR A 1 391 ? -39.328 -0.015 -9.938 1.00 39.19 391 THR A N 1
ATOM 3073 C CA . THR A 1 391 ? -38.159 0.859 -10.224 1.00 45.35 391 THR A CA 1
ATOM 3074 C C . THR A 1 391 ? -38.005 1.909 -9.116 1.00 44.74 391 THR A C 1
ATOM 3075 O O . THR A 1 391 ? -38.970 2.145 -8.349 1.00 40.66 391 THR A O 1
ATOM 3079 N N . LEU A 1 392 ? -36.815 2.507 -9.047 1.00 42.53 392 LEU A N 1
ATOM 3080 C CA . LEU A 1 392 ? -36.515 3.639 -8.148 1.00 39.41 392 LEU A CA 1
ATOM 3081 C C . LEU A 1 392 ? -36.944 4.918 -8.869 1.00 44.60 392 LEU A C 1
ATOM 3082 O O . LEU A 1 392 ? -36.570 5.142 -10.083 1.00 37.57 392 LEU A O 1
ATOM 3087 N N . ASP A 1 393 ? -37.808 5.658 -8.177 1.00 43.85 393 ASP A N 1
ATOM 3088 C CA . ASP A 1 393 ? -38.545 6.811 -8.732 1.00 45.67 393 ASP A CA 1
ATOM 3089 C C . ASP A 1 393 ? -37.679 8.047 -8.506 1.00 45.00 393 ASP A C 1
ATOM 3090 O O . ASP A 1 393 ? -37.518 8.473 -7.362 1.00 41.78 393 ASP A O 1
ATOM 3095 N N . PRO A 1 394 ? -37.044 8.607 -9.564 1.00 40.73 394 PRO A N 1
ATOM 3096 C CA . PRO A 1 394 ? -36.095 9.707 -9.399 1.00 39.31 394 PRO A CA 1
ATOM 3097 C C . PRO A 1 394 ? -36.754 10.908 -8.699 1.00 43.50 394 PRO A C 1
ATOM 3098 O O . PRO A 1 394 ? -36.133 11.551 -7.895 1.00 44.24 394 PRO A O 1
ATOM 3102 N N . SER A 1 395 ? -38.039 11.127 -8.942 1.00 42.30 395 SER A N 1
ATOM 3103 C CA . SER A 1 395 ? -38.806 12.223 -8.311 1.00 42.15 395 SER A CA 1
ATOM 3104 C C . SER A 1 395 ? -38.961 11.979 -6.809 1.00 40.56 395 SER A C 1
ATOM 3105 O O . SER A 1 395 ? -39.222 12.934 -6.110 1.00 47.18 395 SER A O 1
ATOM 3108 N N . GLN A 1 396 ? -38.806 10.757 -6.319 1.00 43.24 396 GLN A N 1
ATOM 3109 C CA . GLN A 1 396 ? -39.128 10.390 -4.912 1.00 42.86 396 GLN A CA 1
ATOM 3110 C C . GLN A 1 396 ? -37.865 10.117 -4.092 1.00 42.35 396 GLN A C 1
ATOM 3111 O O . GLN A 1 396 ? -37.865 10.450 -2.892 1.00 38.81 396 GLN A O 1
ATOM 3117 N N . ILE A 1 397 ? -36.848 9.469 -4.664 1.00 38.50 397 ILE A N 1
ATOM 3118 C CA . ILE A 1 397 ? -35.793 8.804 -3.840 1.00 38.12 397 ILE A CA 1
ATOM 3119 C C . ILE A 1 397 ? -34.793 9.822 -3.284 1.00 38.84 397 ILE A C 1
ATOM 3120 O O . ILE A 1 397 ? -34.558 10.897 -3.887 1.00 37.05 397 ILE A O 1
ATOM 3125 N N . GLY A 1 398 ? -34.191 9.471 -2.162 1.00 38.34 398 GLY A N 1
ATOM 3126 C CA . GLY A 1 398 ? -33.090 10.246 -1.566 1.00 38.36 398 GLY A CA 1
ATOM 3127 C C . GLY A 1 398 ? -31.774 9.934 -2.254 1.00 37.32 398 GLY A C 1
ATOM 3128 O O . GLY A 1 398 ? -31.763 9.142 -3.247 1.00 34.85 398 GLY A O 1
ATOM 3129 N N . SER A 1 399 ? -30.686 10.500 -1.729 1.00 37.49 399 SER A N 1
ATOM 3130 C CA . SER A 1 399 ? -29.399 10.621 -2.457 1.00 36.60 399 SER A CA 1
ATOM 3131 C C . SER A 1 399 ? -28.342 9.820 -1.718 1.00 38.38 399 SER A C 1
ATOM 3132 O O . SER A 1 399 ? -28.334 9.875 -0.462 1.00 37.18 399 SER A O 1
ATOM 3135 N N . VAL A 1 400 ? -27.533 9.082 -2.480 1.00 36.25 400 VAL A N 1
ATOM 3136 C CA . VAL A 1 400 ? -26.399 8.291 -1.930 1.00 37.62 400 VAL A CA 1
ATOM 3137 C C . VAL A 1 400 ? -25.135 9.137 -2.109 1.00 34.41 400 VAL A C 1
ATOM 3138 O O . VAL A 1 400 ? -24.805 9.483 -3.241 1.00 39.10 400 VAL A O 1
ATOM 3142 N N . THR A 1 401 ? -24.498 9.496 -1.001 1.00 37.22 401 THR A N 1
ATOM 3143 C CA . THR A 1 401 ? -23.112 10.027 -0.898 1.00 37.93 401 THR A CA 1
ATOM 3144 C C . THR A 1 401 ? -22.179 8.818 -0.850 1.00 37.87 401 THR A C 1
ATOM 3145 O O . THR A 1 401 ? -22.594 7.813 -0.219 1.00 36.39 401 THR A O 1
ATOM 3149 N N . ASN A 1 402 ? -20.988 8.915 -1.455 1.00 31.93 402 ASN A N 1
ATOM 3150 C CA . ASN A 1 402 ? -19.974 7.832 -1.416 1.00 32.78 402 ASN A CA 1
ATOM 3151 C C . ASN A 1 402 ? -18.677 8.412 -0.862 1.00 32.29 402 ASN A C 1
ATOM 3152 O O . ASN A 1 402 ? -18.248 9.484 -1.303 1.00 33.77 402 ASN A O 1
ATOM 3157 N N . ILE A 1 403 ? -18.122 7.752 0.130 1.00 31.70 403 ILE A N 1
ATOM 3158 C CA . ILE A 1 403 ? -16.779 8.088 0.669 1.00 35.54 403 ILE A CA 1
ATOM 3159 C C . ILE A 1 403 ? -15.922 6.910 0.247 1.00 37.46 403 ILE A C 1
ATOM 3160 O O . ILE A 1 403 ? -16.142 5.822 0.805 1.00 42.40 403 ILE A O 1
ATOM 3165 N N . GLY A 1 404 ? -15.076 7.103 -0.761 1.00 39.68 404 GLY A N 1
ATOM 3166 C CA . GLY A 1 404 ? -14.356 6.011 -1.441 1.00 38.82 404 GLY A CA 1
ATOM 3167 C C . GLY A 1 404 ? -12.902 5.959 -1.041 1.00 34.31 404 GLY A C 1
ATOM 3168 O O . GLY A 1 404 ? -12.231 6.992 -1.120 1.00 36.89 404 GLY A O 1
ATOM 3169 N N . LEU A 1 405 ? -12.427 4.792 -0.630 1.00 34.79 405 LEU A N 1
ATOM 3170 C CA . LEU A 1 405 ? -10.989 4.539 -0.345 1.00 33.16 405 LEU A CA 1
ATOM 3171 C C . LEU A 1 405 ? -10.218 4.385 -1.667 1.00 35.19 405 LEU A C 1
ATOM 3172 O O . LEU A 1 405 ? -10.467 3.383 -2.383 1.00 31.26 405 LEU A O 1
ATOM 3177 N N . MET A 1 406 ? -9.303 5.320 -1.954 1.00 35.29 406 MET A N 1
ATOM 3178 C CA . MET A 1 406 ? -8.541 5.410 -3.231 1.00 39.00 406 MET A CA 1
ATOM 3179 C C . MET A 1 406 ? -7.037 5.573 -2.993 1.00 35.58 406 MET A C 1
ATOM 3180 O O . MET A 1 406 ? -6.281 5.066 -3.812 1.00 39.67 406 MET A O 1
ATOM 3185 N N . ALA A 1 407 ? -6.626 6.376 -2.012 1.00 39.66 407 ALA A N 1
ATOM 3186 C CA . ALA A 1 407 ? -5.304 7.049 -2.003 1.00 44.49 407 ALA A CA 1
ATOM 3187 C C . ALA A 1 407 ? -4.172 6.030 -2.163 1.00 46.71 407 ALA A C 1
ATOM 3188 O O . ALA A 1 407 ? -4.206 4.964 -1.485 1.00 42.73 407 ALA A O 1
ATOM 3190 N N . LYS A 1 408 ? -3.225 6.362 -3.046 1.00 44.04 408 LYS A N 1
ATOM 3191 C CA . LYS A 1 408 ? -1.962 5.612 -3.270 1.00 43.71 408 LYS A CA 1
ATOM 3192 C C . LYS A 1 408 ? -2.312 4.242 -3.822 1.00 42.30 408 LYS A C 1
ATOM 3193 O O . LYS A 1 408 ? -1.859 3.260 -3.263 1.00 46.23 408 LYS A O 1
ATOM 3199 N N . LYS A 1 409 ? -3.096 4.204 -4.892 1.00 45.04 409 LYS A N 1
ATOM 3200 C CA . LYS A 1 409 ? -3.379 2.968 -5.671 1.00 47.06 409 LYS A CA 1
ATOM 3201 C C . LYS A 1 409 ? -3.849 1.853 -4.721 1.00 42.75 409 LYS A C 1
ATOM 3202 O O . LYS A 1 409 ? -3.311 0.742 -4.766 1.00 48.30 409 LYS A O 1
ATOM 3208 N N . ALA A 1 410 ? -4.883 2.137 -3.939 1.00 43.37 410 ALA A N 1
ATOM 3209 C CA . ALA A 1 410 ? -5.482 1.186 -2.970 1.00 47.71 410 ALA A CA 1
ATOM 3210 C C . ALA A 1 410 ? -6.177 0.037 -3.713 1.00 45.24 410 ALA A C 1
ATOM 3211 O O . ALA A 1 410 ? -6.770 0.284 -4.755 1.00 40.56 410 ALA A O 1
ATOM 3213 N N . GLU A 1 411 ? -6.093 -1.176 -3.162 1.00 45.07 411 GLU A N 1
ATOM 3214 C CA . GLU A 1 411 ? -6.918 -2.342 -3.533 1.00 42.53 411 GLU A CA 1
ATOM 3215 C C . GLU A 1 411 ? -6.730 -2.597 -5.032 1.00 46.00 411 GLU A C 1
ATOM 3216 O O . GLU A 1 411 ? -5.629 -2.284 -5.534 1.00 44.32 411 GLU A O 1
ATOM 3222 N N . GLU A 1 412 ? -7.713 -3.165 -5.734 1.00 40.77 412 GLU A N 1
ATOM 3223 C CA . GLU A 1 412 ? -7.415 -3.768 -7.060 1.00 46.18 412 GLU A CA 1
ATOM 3224 C C . GLU A 1 412 ? -6.890 -2.710 -8.060 1.00 45.45 412 GLU A C 1
ATOM 3225 O O . GLU A 1 412 ? -6.406 -3.105 -9.124 1.00 53.11 412 GLU A O 1
ATOM 3231 N N . TYR A 1 413 ? -6.873 -1.425 -7.740 1.00 42.66 413 TYR A N 1
ATOM 3232 C CA . TYR A 1 413 ? -6.457 -0.367 -8.698 1.00 48.88 413 TYR A CA 1
ATOM 3233 C C . TYR A 1 413 ? -4.931 -0.225 -8.729 1.00 47.59 413 TYR A C 1
ATOM 3234 O O . TYR A 1 413 ? -4.435 0.397 -9.713 1.00 44.98 413 TYR A O 1
ATOM 3243 N N . GLY A 1 414 ? -4.227 -0.766 -7.721 1.00 45.27 414 GLY A N 1
ATOM 3244 C CA . GLY A 1 414 ? -2.751 -0.917 -7.704 1.00 39.57 414 GLY A CA 1
ATOM 3245 C C . GLY A 1 414 ? -2.268 -2.344 -7.973 1.00 39.89 414 GLY A C 1
ATOM 3246 O O . GLY A 1 414 ? -1.093 -2.618 -7.662 1.00 37.91 414 GLY A O 1
ATOM 3247 N N . SER A 1 415 ? -3.091 -3.219 -8.567 1.00 42.85 415 SER A N 1
ATOM 3248 C CA . SER A 1 415 ? -2.812 -4.680 -8.667 1.00 44.25 415 SER A CA 1
ATOM 3249 C C . SER A 1 415 ? -2.128 -5.069 -9.991 1.00 44.58 415 SER A C 1
ATOM 3250 O O . SER A 1 415 ? -1.720 -6.239 -10.157 1.00 41.97 415 SER A O 1
ATOM 3253 N N . HIS A 1 416 ? -1.967 -4.136 -10.912 1.00 46.05 416 HIS A N 1
ATOM 3254 C CA . HIS A 1 416 ? -1.578 -4.462 -12.309 1.00 44.78 416 HIS A CA 1
ATOM 3255 C C . HIS A 1 416 ? -0.129 -4.967 -12.339 1.00 43.34 416 HIS A C 1
ATOM 3256 O O . HIS A 1 416 ? 0.123 -5.977 -13.012 1.00 45.09 416 HIS A O 1
ATOM 3263 N N . ASP A 1 417 ? 0.772 -4.293 -11.625 1.00 42.38 417 ASP A N 1
ATOM 3264 C CA . ASP A 1 417 ? 2.202 -4.685 -11.480 1.00 46.55 417 ASP A CA 1
ATOM 3265 C C . ASP A 1 417 ? 2.334 -5.980 -10.654 1.00 51.46 417 ASP A C 1
ATOM 3266 O O . ASP A 1 417 ? 3.392 -6.604 -10.765 1.00 58.02 417 ASP A O 1
ATOM 3271 N N . LYS A 1 418 ? 1.303 -6.379 -9.889 1.00 43.59 418 LYS A N 1
ATOM 3272 C CA . LYS A 1 418 ? 1.302 -7.568 -9.001 1.00 41.12 418 LYS A CA 1
ATOM 3273 C C . LYS A 1 418 ? 0.360 -8.660 -9.532 1.00 42.81 418 LYS A C 1
ATOM 3274 O O . LYS A 1 418 ? 0.048 -9.567 -8.751 1.00 43.92 418 LYS A O 1
ATOM 3280 N N . THR A 1 419 ? -0.050 -8.602 -10.803 1.00 42.64 419 THR A N 1
ATOM 3281 C CA . THR A 1 419 ? -0.900 -9.632 -11.466 1.00 44.37 419 THR A CA 1
ATOM 3282 C C . THR A 1 419 ? -0.009 -10.412 -12.448 1.00 45.53 419 THR A C 1
ATOM 3283 O O . THR A 1 419 ? 0.783 -9.753 -13.165 1.00 47.47 419 THR A O 1
ATOM 3287 N N . PHE A 1 420 ? -0.085 -11.753 -12.429 1.00 45.80 420 PHE A N 1
ATOM 3288 C CA . PHE A 1 420 ? 0.727 -12.692 -13.262 1.00 47.26 420 PHE A CA 1
ATOM 3289 C C . PHE A 1 420 ? -0.158 -13.838 -13.744 1.00 43.15 420 PHE A C 1
ATOM 3290 O O . PHE A 1 420 ? -1.051 -14.268 -13.022 1.00 47.05 420 PHE A O 1
ATOM 3298 N N . ILE A 1 421 ? 0.096 -14.315 -14.949 1.00 47.76 421 ILE A N 1
ATOM 3299 C CA . ILE A 1 421 ? -0.566 -15.534 -15.487 1.00 52.10 421 ILE A CA 1
ATOM 3300 C C . ILE A 1 421 ? 0.404 -16.700 -15.321 1.00 51.48 421 ILE A C 1
ATOM 3301 O O . ILE A 1 421 ? 1.583 -16.588 -15.688 1.00 51.63 421 ILE A O 1
ATOM 3306 N N . ILE A 1 422 ? -0.083 -17.755 -14.693 1.00 60.41 422 ILE A N 1
ATOM 3307 C CA . ILE A 1 422 ? 0.750 -18.897 -14.242 1.00 61.00 422 ILE A CA 1
ATOM 3308 C C . ILE A 1 422 ? 1.123 -19.683 -15.504 1.00 61.37 422 ILE A C 1
ATOM 3309 O O . ILE A 1 422 ? 0.181 -20.089 -16.233 1.00 56.83 422 ILE A O 1
ATOM 3314 N N . GLU A 1 423 ? 2.429 -19.877 -15.740 1.00 61.92 423 GLU A N 1
ATOM 3315 C CA . GLU A 1 423 ? 3.006 -20.404 -17.011 1.00 62.90 423 GLU A CA 1
ATOM 3316 C C . GLU A 1 423 ? 2.672 -21.899 -17.134 1.00 59.63 423 GLU A C 1
ATOM 3317 O O . GLU A 1 423 ? 2.509 -22.380 -18.265 1.00 62.35 423 GLU A O 1
ATOM 3323 N N . SER A 1 424 ? 2.555 -22.595 -16.000 1.00 58.54 424 SER A N 1
ATOM 3324 C CA . SER A 1 424 ? 2.450 -24.077 -15.883 1.00 56.48 424 SER A CA 1
ATOM 3325 C C . SER A 1 424 ? 1.977 -24.445 -14.472 1.00 53.76 424 SER A C 1
ATOM 3326 O O . SER A 1 424 ? 2.347 -23.686 -13.527 1.00 48.57 424 SER A O 1
ATOM 3329 N N . ASP A 1 425 ? 1.255 -25.571 -14.327 1.00 51.97 425 ASP A N 1
ATOM 3330 C CA . ASP A 1 425 ? 0.888 -26.175 -13.012 1.00 54.94 425 ASP A CA 1
ATOM 3331 C C . ASP A 1 425 ? 2.078 -26.003 -12.057 1.00 58.06 425 ASP A C 1
ATOM 3332 O O . ASP A 1 425 ? 3.251 -26.127 -12.498 1.00 64.59 425 ASP A O 1
ATOM 3337 N N . GLY A 1 426 ? 1.794 -25.704 -10.793 1.00 60.66 426 GLY A N 1
ATOM 3338 C CA . GLY A 1 426 ? 2.807 -25.262 -9.814 1.00 60.61 426 GLY A CA 1
ATOM 3339 C C . GLY A 1 426 ? 2.145 -24.680 -8.578 1.00 59.69 426 GLY A C 1
ATOM 3340 O O . GLY A 1 426 ? 0.955 -24.968 -8.341 1.00 54.39 426 GLY A O 1
ATOM 3341 N N . GLN A 1 427 ? 2.890 -23.895 -7.809 1.00 62.48 427 GLN A N 1
ATOM 3342 C CA . GLN A 1 427 ? 2.358 -23.161 -6.639 1.00 71.96 427 GLN A CA 1
ATOM 3343 C C . GLN A 1 427 ? 3.041 -21.788 -6.533 1.00 74.07 427 GLN A C 1
ATOM 3344 O O . GLN A 1 427 ? 4.202 -21.624 -6.973 1.00 68.82 427 GLN A O 1
ATOM 3350 N N . ILE A 1 428 ? 2.297 -20.805 -6.030 1.00 72.87 428 ILE A N 1
ATOM 3351 C CA . ILE A 1 428 ? 2.871 -19.509 -5.586 1.00 70.76 428 ILE A CA 1
ATOM 3352 C C . ILE A 1 428 ? 3.153 -19.643 -4.092 1.00 64.84 428 ILE A C 1
ATOM 3353 O O . ILE A 1 428 ? 2.333 -20.263 -3.401 1.00 59.24 428 ILE A O 1
ATOM 3358 N N . ILE A 1 429 ? 4.300 -19.124 -3.660 1.00 66.33 429 ILE A N 1
ATOM 3359 C CA . ILE A 1 429 ? 4.711 -18.937 -2.237 1.00 72.00 429 ILE A CA 1
ATOM 3360 C C . ILE A 1 429 ? 5.084 -17.458 -2.098 1.00 73.73 429 ILE A C 1
ATOM 3361 O O . ILE A 1 429 ? 5.637 -16.905 -3.066 1.00 79.74 429 ILE A O 1
ATOM 3366 N N . VAL A 1 430 ? 4.779 -16.842 -0.956 1.00 74.83 430 VAL A N 1
ATOM 3367 C CA . VAL A 1 430 ? 5.093 -15.410 -0.682 1.00 68.45 430 VAL A CA 1
ATOM 3368 C C . VAL A 1 430 ? 5.749 -15.366 0.689 1.00 62.28 430 VAL A C 1
ATOM 3369 O O . VAL A 1 430 ? 5.167 -15.946 1.599 1.00 62.58 430 VAL A O 1
ATOM 3373 N N . ASN A 1 431 ? 6.909 -14.716 0.800 1.00 67.88 431 ASN A N 1
ATOM 3374 C CA . ASN A 1 431 ? 7.804 -14.770 1.986 1.00 75.48 431 ASN A CA 1
ATOM 3375 C C . ASN A 1 431 ? 8.231 -13.350 2.325 1.00 74.03 431 ASN A C 1
ATOM 3376 O O . ASN A 1 431 ? 8.225 -12.518 1.402 1.00 92.50 431 ASN A O 1
ATOM 3381 N N . ASP A 1 432 ? 8.644 -13.118 3.572 1.00 72.35 432 ASP A N 1
ATOM 3382 C CA . ASP A 1 432 ? 9.140 -11.802 4.060 1.00 76.55 432 ASP A CA 1
ATOM 3383 C C . ASP A 1 432 ? 10.681 -11.809 4.167 1.00 75.35 432 ASP A C 1
ATOM 3384 O O . ASP A 1 432 ? 11.329 -12.725 3.622 1.00 70.44 432 ASP A O 1
ATOM 3389 N N . SER A 1 433 ? 11.257 -10.787 4.808 1.00 76.48 433 SER A N 1
ATOM 3390 C CA . SER A 1 433 ? 12.719 -10.616 5.002 1.00 87.05 433 SER A CA 1
ATOM 3391 C C . SER A 1 433 ? 13.267 -11.767 5.861 1.00 93.09 433 SER A C 1
ATOM 3392 O O . SER A 1 433 ? 14.303 -12.342 5.472 1.00 87.77 433 SER A O 1
ATOM 3395 N N . ASN A 1 434 ? 12.581 -12.088 6.969 1.00 95.19 434 ASN A N 1
ATOM 3396 C CA . ASN A 1 434 ? 12.887 -13.224 7.888 1.00 89.31 434 ASN A CA 1
ATOM 3397 C C . ASN A 1 434 ? 12.776 -14.559 7.145 1.00 93.54 434 ASN A C 1
ATOM 3398 O O . ASN A 1 434 ? 13.540 -15.480 7.491 1.00 90.38 434 ASN A O 1
ATOM 3403 N N . GLY A 1 435 ? 11.832 -14.663 6.201 1.00 93.85 435 GLY A N 1
ATOM 3404 C CA . GLY A 1 435 ? 11.608 -15.854 5.358 1.00 91.24 435 GLY A CA 1
ATOM 3405 C C . GLY A 1 435 ? 10.381 -16.661 5.772 1.00 93.90 435 GLY A C 1
ATOM 3406 O O . GLY A 1 435 ? 10.317 -17.838 5.373 1.00 88.18 435 GLY A O 1
ATOM 3407 N N . GLU A 1 436 ? 9.430 -16.073 6.518 1.00 101.44 436 GLU A N 1
ATOM 3408 C CA . GLU A 1 436 ? 8.133 -16.721 6.898 1.00 106.93 436 GLU A CA 1
ATOM 3409 C C . GLU A 1 436 ? 7.222 -16.859 5.665 1.00 100.58 436 GLU A C 1
ATOM 3410 O O . GLU A 1 436 ? 7.098 -15.864 4.924 1.00 104.79 436 GLU A O 1
ATOM 3416 N N . GLU A 1 437 ? 6.604 -18.038 5.480 1.00 84.55 437 GLU A N 1
ATOM 3417 C CA . GLU A 1 437 ? 5.631 -18.350 4.394 1.00 76.54 437 GLU A CA 1
ATOM 3418 C C . GLU A 1 437 ? 4.272 -17.735 4.769 1.00 89.94 437 GLU A C 1
ATOM 3419 O O . GLU A 1 437 ? 3.542 -18.323 5.622 1.00 79.79 437 GLU A O 1
ATOM 3425 N N . ILE A 1 438 ? 3.954 -16.596 4.134 1.00 91.78 438 ILE A N 1
ATOM 3426 C CA . ILE A 1 438 ? 2.799 -15.703 4.444 1.00 79.63 438 ILE A CA 1
ATOM 3427 C C . ILE A 1 438 ? 1.581 -16.180 3.645 1.00 77.65 438 ILE A C 1
ATOM 3428 O O . ILE A 1 438 ? 0.481 -16.325 4.237 1.00 71.46 438 ILE A O 1
ATOM 3433 N N . PHE A 1 439 ? 1.766 -16.461 2.355 1.00 70.45 439 PHE A N 1
ATOM 3434 C CA . PHE A 1 439 ? 0.703 -17.037 1.499 1.00 67.69 4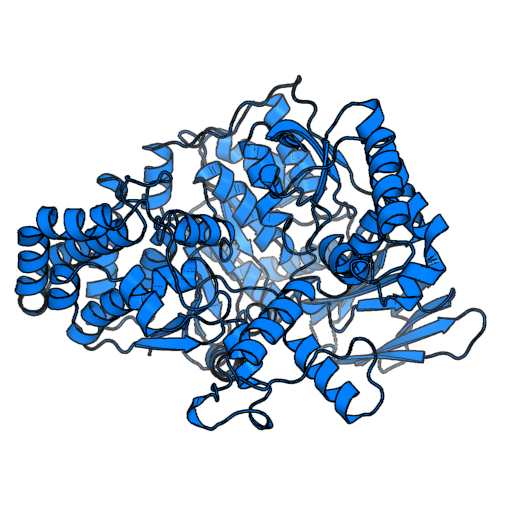39 PHE A CA 1
ATOM 3435 C C . PHE A 1 439 ? 1.273 -18.255 0.770 1.00 61.97 439 PHE A C 1
ATOM 3436 O O . PHE A 1 439 ? 2.498 -18.312 0.579 1.00 55.75 439 PHE A O 1
ATOM 3444 N N . ARG A 1 440 ? 0.387 -19.171 0.375 1.00 64.26 440 ARG A N 1
ATOM 3445 C CA . ARG A 1 440 ? 0.660 -20.297 -0.557 1.00 76.34 440 ARG A CA 1
ATOM 3446 C C . ARG A 1 440 ? -0.622 -20.593 -1.337 1.00 65.88 440 ARG A C 1
ATOM 3447 O O . ARG A 1 440 ? -1.695 -20.576 -0.713 1.00 62.57 440 ARG A O 1
ATOM 3455 N N . PHE A 1 441 ? -0.492 -20.899 -2.632 1.00 60.72 441 PHE A N 1
ATOM 3456 C CA . PHE A 1 441 ? -1.608 -21.250 -3.547 1.00 62.91 441 PHE A CA 1
ATOM 3457 C C . PHE A 1 441 ? -1.137 -22.396 -4.442 1.00 62.48 441 PHE A C 1
ATOM 3458 O O . PHE A 1 441 ? -0.063 -22.297 -5.033 1.00 64.45 441 PHE A O 1
ATOM 3466 N N . GLU A 1 442 ? -1.932 -23.454 -4.518 1.00 71.19 442 GLU A N 1
ATOM 3467 C CA . GLU A 1 442 ? -1.867 -24.466 -5.602 1.00 74.55 442 GLU A CA 1
ATOM 3468 C C . GLU A 1 442 ? -2.546 -23.847 -6.832 1.00 71.49 442 GLU A C 1
ATOM 3469 O O . GLU A 1 442 ? -3.789 -23.721 -6.819 1.00 79.27 442 GLU A O 1
ATOM 3475 N N . VAL A 1 443 ? -1.762 -23.465 -7.843 1.00 68.94 443 VAL A N 1
ATOM 3476 C CA . VAL A 1 443 ? -2.265 -22.818 -9.091 1.00 67.32 443 VAL A CA 1
ATOM 3477 C C . VAL A 1 443 ? -2.027 -23.749 -10.285 1.00 72.70 443 VAL A C 1
ATOM 3478 O O . VAL A 1 443 ? -1.238 -24.708 -10.161 1.00 77.79 443 VAL A O 1
ATOM 3482 N N . GLU A 1 444 ? -2.700 -23.457 -11.400 1.00 71.44 444 GLU A N 1
ATOM 3483 C CA . GLU A 1 444 ? -2.674 -24.247 -12.653 1.00 67.58 444 GLU A CA 1
ATOM 3484 C C . GLU A 1 444 ? -2.306 -23.337 -13.835 1.00 68.72 444 GLU A C 1
ATOM 3485 O O . GLU A 1 444 ? -2.264 -22.107 -13.663 1.00 64.98 444 GLU A O 1
ATOM 3491 N N . LYS A 1 445 ? -2.020 -23.936 -14.993 1.00 71.98 445 LYS A N 1
ATOM 3492 C CA . LYS A 1 445 ? -1.745 -23.209 -16.261 1.00 70.08 445 LYS A CA 1
ATOM 3493 C C . LYS A 1 445 ? -2.975 -22.361 -16.612 1.00 65.25 445 LYS A C 1
ATOM 3494 O O . LYS A 1 445 ? -4.113 -22.907 -16.552 1.00 63.03 445 LYS A O 1
ATOM 3500 N N . GLY A 1 446 ? -2.738 -21.084 -16.944 1.00 60.87 446 GLY A N 1
ATOM 3501 C CA . GLY A 1 446 ? -3.752 -20.077 -17.308 1.00 57.86 446 GLY A CA 1
ATOM 3502 C C . GLY A 1 446 ? -4.282 -19.316 -16.094 1.00 56.99 446 GLY A C 1
ATOM 3503 O O . GLY A 1 446 ? -4.991 -18.326 -16.304 1.00 52.95 446 GLY A O 1
ATOM 3504 N N . ASP A 1 447 ? -3.952 -19.728 -14.860 1.00 57.68 447 ASP A N 1
ATOM 3505 C CA . ASP A 1 447 ? -4.558 -19.140 -13.627 1.00 54.14 447 ASP A CA 1
ATOM 3506 C C . ASP A 1 447 ? -4.132 -17.670 -13.510 1.00 48.38 447 ASP A C 1
ATOM 3507 O O . ASP A 1 447 ? -2.982 -17.336 -13.855 1.00 51.21 447 ASP A O 1
ATOM 3512 N N . ILE A 1 448 ? -5.064 -16.810 -13.103 1.00 43.89 448 ILE A N 1
ATOM 3513 C CA . ILE A 1 448 ? -4.825 -15.341 -12.948 1.00 43.95 448 ILE A CA 1
ATOM 3514 C C . ILE A 1 448 ? -4.479 -15.065 -11.483 1.00 39.36 448 ILE A C 1
ATOM 3515 O O . ILE A 1 448 ? -5.406 -14.973 -10.671 1.00 37.03 448 ILE A O 1
ATOM 3520 N N . PHE A 1 449 ? -3.201 -14.890 -11.168 1.00 39.44 449 PHE A N 1
ATOM 3521 C CA . PHE A 1 449 ? -2.747 -14.636 -9.781 1.00 43.44 449 PHE A CA 1
ATOM 3522 C C . PHE A 1 449 ? -2.654 -13.140 -9.573 1.00 40.42 449 PHE A C 1
ATOM 3523 O O . PHE A 1 449 ? -2.098 -12.473 -10.443 1.00 41.36 449 PHE A O 1
ATOM 3531 N N . ARG A 1 450 ? -3.023 -12.670 -8.387 1.00 42.08 450 ARG A N 1
ATOM 3532 C CA . ARG A 1 450 ? -3.028 -11.220 -8.093 1.00 44.48 450 ARG A CA 1
ATOM 3533 C C . ARG A 1 450 ? -2.794 -10.940 -6.607 1.00 44.16 450 ARG A C 1
ATOM 3534 O O . ARG A 1 450 ? -3.252 -11.727 -5.761 1.00 55.14 450 ARG A O 1
ATOM 3542 N N . MET A 1 451 ? -2.163 -9.806 -6.317 1.00 43.17 451 MET A N 1
ATOM 3543 C CA . MET A 1 451 ? -2.059 -9.231 -4.958 1.00 47.81 451 MET A CA 1
ATOM 3544 C C . MET A 1 451 ? -2.424 -7.735 -4.968 1.00 49.81 451 MET A C 1
ATOM 3545 O O . MET A 1 451 ? -2.560 -7.106 -6.066 1.00 40.60 451 MET A O 1
ATOM 3550 N N . THR A 1 452 ? -2.595 -7.184 -3.766 1.00 51.30 452 THR A N 1
ATOM 3551 C CA . THR A 1 452 ? -3.115 -5.814 -3.521 1.00 52.52 452 THR A CA 1
ATOM 3552 C C . THR A 1 452 ? -2.404 -5.214 -2.311 1.00 52.53 452 THR A C 1
ATOM 3553 O O . THR A 1 452 ? -2.028 -5.984 -1.377 1.00 57.63 452 THR A O 1
ATOM 3557 N N . GLN A 1 453 ? -2.256 -3.894 -2.333 1.00 47.09 453 GLN A N 1
ATOM 3558 C CA . GLN A 1 453 ? -1.715 -3.097 -1.215 1.00 51.15 453 GLN A CA 1
ATOM 3559 C C . GLN A 1 453 ? -2.690 -1.973 -0.921 1.00 48.81 453 GLN A C 1
ATOM 3560 O O . GLN A 1 453 ? -2.959 -1.195 -1.825 1.00 55.77 453 GLN A O 1
ATOM 3566 N N . THR A 1 454 ? -3.155 -1.900 0.314 1.00 50.83 454 THR A N 1
ATOM 3567 C CA . THR A 1 454 ? -3.879 -0.747 0.886 1.00 44.82 454 THR A CA 1
ATOM 3568 C C . THR A 1 454 ? -3.097 -0.336 2.130 1.00 46.92 454 THR A C 1
ATOM 3569 O O . THR A 1 454 ? -2.940 -1.196 3.001 1.00 57.10 454 THR A O 1
ATOM 3573 N N . LYS A 1 455 ? -2.645 0.914 2.214 1.00 47.31 455 LYS A N 1
ATOM 3574 C CA . LYS A 1 455 ? -1.794 1.447 3.316 1.00 45.13 455 LYS A CA 1
ATOM 3575 C C . LYS A 1 455 ? -2.648 2.077 4.433 1.00 46.38 455 LYS A C 1
ATOM 3576 O O . LYS A 1 455 ? -3.840 2.249 4.236 1.00 47.21 455 LYS A O 1
ATOM 3582 N N . SER A 1 456 ? -2.037 2.439 5.561 1.00 45.75 456 SER A N 1
ATOM 3583 C CA . SER A 1 456 ? -2.745 2.773 6.819 1.00 49.72 456 SER A CA 1
ATOM 3584 C C . SER A 1 456 ? -3.260 4.209 6.750 1.00 48.10 456 SER A C 1
ATOM 3585 O O . SER A 1 456 ? -4.412 4.416 7.165 1.00 51.58 456 SER A O 1
ATOM 3588 N N . GLU A 1 457 ? -2.448 5.169 6.297 1.00 47.51 457 GLU A N 1
ATOM 3589 C CA . GLU A 1 457 ? -2.891 6.591 6.182 1.00 51.75 457 GLU A CA 1
ATOM 3590 C C . GLU A 1 457 ? -4.105 6.678 5.230 1.00 56.43 457 GLU A C 1
ATOM 3591 O O . GLU A 1 457 ? -5.127 7.253 5.621 1.00 53.77 457 GLU A O 1
ATOM 3597 N N . PRO A 1 458 ? -4.099 6.089 3.995 1.00 45.53 458 PRO A N 1
ATOM 3598 C CA . PRO A 1 458 ? -5.321 5.975 3.196 1.00 44.73 458 PRO A CA 1
ATOM 3599 C C . PRO A 1 458 ? -6.558 5.495 3.982 1.00 43.45 458 PRO A C 1
ATOM 3600 O O . PRO A 1 458 ? -7.609 6.156 3.943 1.00 37.70 458 PRO A O 1
ATOM 3604 N N . ILE A 1 459 ? -6.425 4.366 4.690 1.00 48.71 459 ILE A N 1
ATOM 3605 C CA . ILE A 1 459 ? -7.545 3.761 5.472 1.00 48.78 459 ILE A CA 1
ATOM 3606 C C . ILE A 1 459 ? -7.951 4.743 6.580 1.00 50.56 459 ILE A C 1
ATOM 3607 O O . ILE A 1 459 ? -9.156 4.966 6.740 1.00 49.78 459 ILE A O 1
ATOM 3612 N N . LYS A 1 460 ? -6.989 5.361 7.264 1.00 51.28 460 LYS A N 1
ATOM 3613 C CA . LYS A 1 460 ? -7.270 6.185 8.463 1.00 53.06 460 LYS A CA 1
ATOM 3614 C C . LYS A 1 460 ? -7.999 7.441 7.999 1.00 51.45 460 LYS A C 1
ATOM 3615 O O . LYS A 1 460 ? -9.025 7.780 8.604 1.00 57.13 460 LYS A O 1
ATOM 3621 N N . ASN A 1 461 ? -7.503 8.062 6.936 1.00 47.52 461 ASN A N 1
ATOM 3622 C CA . ASN A 1 461 ? -8.087 9.281 6.314 1.00 47.48 461 ASN A CA 1
ATOM 3623 C C . ASN A 1 461 ? -9.530 9.031 5.864 1.00 45.54 461 ASN A C 1
ATOM 3624 O O . ASN A 1 461 ? -10.388 9.895 6.092 1.00 48.80 461 ASN A O 1
ATOM 3629 N N . TRP A 1 462 ? -9.746 7.891 5.214 1.00 44.19 462 TRP A N 1
ATOM 3630 C CA . TRP A 1 462 ? -11.030 7.453 4.604 1.00 43.59 462 TRP A CA 1
ATOM 3631 C C . TRP A 1 462 ? -12.113 7.344 5.678 1.00 42.79 462 TRP A C 1
ATOM 3632 O O . TRP A 1 462 ? -13.288 7.710 5.399 1.00 49.42 462 TRP A O 1
ATOM 3643 N N . VAL A 1 463 ? -11.729 6.936 6.879 1.00 40.08 463 VAL A N 1
ATOM 3644 C CA . VAL A 1 463 ? -12.655 6.895 8.051 1.00 43.14 463 VAL A CA 1
ATOM 3645 C C . VAL A 1 463 ? -12.983 8.335 8.467 1.00 41.09 463 VAL A C 1
ATOM 3646 O O . VAL A 1 463 ? -14.161 8.647 8.630 1.00 43.64 463 VAL A O 1
ATOM 3650 N N . LYS A 1 464 ? -11.980 9.195 8.581 1.00 41.24 464 LYS A N 1
ATOM 3651 C CA . LYS A 1 464 ? -12.193 10.597 9.011 1.00 46.39 464 LYS A CA 1
ATOM 3652 C C . LYS A 1 464 ? -13.223 11.246 8.074 1.00 48.69 464 LYS A C 1
ATOM 3653 O O . LYS A 1 464 ? -14.099 11.971 8.586 1.00 51.15 464 LYS A O 1
ATOM 3659 N N . LEU A 1 465 ? -13.139 11.001 6.761 1.00 44.51 465 LEU A N 1
ATOM 3660 C CA . LEU A 1 465 ? -14.050 11.657 5.776 1.00 42.36 465 LEU A CA 1
ATOM 3661 C C . LEU A 1 465 ? -15.501 11.244 6.045 1.00 36.29 465 LEU A C 1
ATOM 3662 O O . LEU A 1 465 ? -16.389 12.119 6.019 1.00 39.28 465 LEU A O 1
ATOM 3667 N N . ALA A 1 466 ? -15.727 9.953 6.254 1.00 36.38 466 ALA A N 1
ATOM 3668 C CA . ALA A 1 466 ? -17.054 9.348 6.486 1.00 41.17 466 ALA A CA 1
ATOM 3669 C C . ALA A 1 466 ? -17.579 9.845 7.832 1.00 44.84 466 ALA A C 1
ATOM 3670 O O . ALA A 1 466 ? -18.735 10.305 7.882 1.00 42.27 466 ALA A O 1
ATOM 3672 N N . PHE A 1 467 ? -16.754 9.791 8.874 1.00 44.04 467 PHE A N 1
ATOM 3673 C CA . PHE A 1 467 ? -17.126 10.339 10.199 1.00 43.82 467 PHE A CA 1
ATOM 3674 C C . PHE A 1 467 ? -17.565 11.795 10.034 1.00 42.11 467 PHE A C 1
ATOM 3675 O O . PHE A 1 467 ? -18.727 12.091 10.307 1.00 46.33 467 PHE A O 1
ATOM 3683 N N . ASP A 1 468 ? -16.670 12.645 9.541 1.00 42.24 468 ASP A N 1
ATOM 3684 C CA . ASP A 1 468 ? -16.848 14.120 9.449 1.00 43.25 468 ASP A CA 1
ATOM 3685 C C . ASP A 1 468 ? -18.078 14.463 8.587 1.00 41.39 468 ASP A C 1
ATOM 3686 O O . ASP A 1 468 ? -18.780 15.441 8.919 1.00 44.98 468 ASP A O 1
ATOM 3691 N N . ARG A 1 469 ? -18.316 13.722 7.505 1.00 39.82 469 ARG A N 1
ATOM 3692 C CA . ARG A 1 469 ? -19.442 13.985 6.577 1.00 39.19 469 ARG A CA 1
ATOM 3693 C C . ARG A 1 469 ? -20.752 13.581 7.255 1.00 41.84 469 ARG A C 1
ATOM 3694 O O . ARG A 1 469 ? -21.733 14.281 7.046 1.00 44.55 469 ARG A O 1
ATOM 3702 N N . ALA A 1 470 ? -20.744 12.523 8.072 1.00 44.37 470 ALA A N 1
ATOM 3703 C CA . ALA A 1 470 ? -21.921 12.020 8.814 1.00 40.94 470 ALA A CA 1
ATOM 3704 C C . ALA A 1 470 ? -22.272 12.963 9.975 1.00 39.66 470 ALA A C 1
ATOM 3705 O O . ALA A 1 470 ? -23.491 13.130 10.248 1.00 38.40 470 ALA A O 1
ATOM 3707 N N . LYS A 1 471 ? -21.266 13.547 10.638 1.00 45.47 471 LYS A N 1
ATOM 3708 C CA . LYS A 1 471 ? -21.456 14.558 11.716 1.00 45.17 471 LYS A CA 1
ATOM 3709 C C . LYS A 1 471 ? -22.022 15.804 11.080 1.00 43.93 471 LYS A C 1
ATOM 3710 O O . LYS A 1 471 ? -22.860 16.431 11.710 1.00 50.11 471 LYS A O 1
ATOM 3716 N N . LEU A 1 472 ? -21.568 16.134 9.877 1.00 41.79 472 LEU A N 1
ATOM 3717 C CA . LEU A 1 472 ? -22.023 17.356 9.190 1.00 40.78 472 LEU A CA 1
ATOM 3718 C C . LEU A 1 472 ? -23.519 17.206 8.881 1.00 39.99 472 LEU A C 1
ATOM 3719 O O . LEU A 1 472 ? -24.274 18.103 9.293 1.00 38.90 472 LEU A O 1
ATOM 3724 N N . THR A 1 473 ? -23.956 16.094 8.273 1.00 41.46 473 THR A N 1
ATOM 3725 C CA . THR A 1 473 ? -25.313 15.968 7.639 1.00 40.34 473 THR A CA 1
ATOM 3726 C C . THR A 1 473 ? -26.327 15.199 8.510 1.00 38.22 473 THR A C 1
ATOM 3727 O O . THR A 1 473 ? -27.543 15.331 8.214 1.00 33.78 473 THR A O 1
ATOM 3731 N N . GLY A 1 474 ? -25.886 14.411 9.507 1.00 35.83 474 GLY A N 1
ATOM 3732 C CA . GLY A 1 474 ? -26.775 13.538 10.315 1.00 34.55 474 GLY A CA 1
ATOM 3733 C C . GLY A 1 474 ? -27.126 12.194 9.647 1.00 38.17 474 GLY A C 1
ATOM 3734 O O . GLY A 1 474 ? -27.688 11.335 10.339 1.00 45.66 474 GLY A O 1
ATOM 3735 N N . GLU A 1 475 ? -26.774 11.969 8.372 1.00 41.17 475 GLU A N 1
ATOM 3736 C CA . GLU A 1 475 ? -27.159 10.776 7.567 1.00 40.16 475 GLU A CA 1
ATOM 3737 C C . GLU A 1 475 ? -26.511 9.530 8.148 1.00 43.87 475 GLU A C 1
ATOM 3738 O O . GLU A 1 475 ? -25.408 9.617 8.727 1.00 45.12 475 GLU A O 1
ATOM 3744 N N . LYS A 1 476 ? -27.182 8.407 7.935 1.00 47.55 476 LYS A N 1
ATOM 3745 C CA . LYS A 1 476 ? -26.695 7.056 8.292 1.00 50.25 476 LYS A CA 1
ATOM 3746 C C . LYS A 1 476 ? -25.511 6.752 7.367 1.00 43.80 476 LYS A C 1
ATOM 3747 O O . LYS A 1 476 ? -25.555 7.169 6.194 1.00 38.78 476 LYS A O 1
ATOM 3753 N N . ALA A 1 477 ? -24.467 6.107 7.887 1.00 40.77 477 ALA A N 1
ATOM 3754 C CA . ALA A 1 477 ? -23.258 5.764 7.111 1.00 39.47 477 ALA A CA 1
ATOM 3755 C C . ALA A 1 477 ? -23.018 4.268 7.254 1.00 42.48 477 ALA A C 1
ATOM 3756 O O . ALA A 1 477 ? -22.851 3.824 8.393 1.00 43.19 477 ALA A O 1
ATOM 3758 N N . ILE A 1 478 ? -23.048 3.553 6.122 1.00 42.41 478 ILE A N 1
ATOM 3759 C CA . ILE A 1 478 ? -22.799 2.089 5.998 1.00 39.58 478 ILE A CA 1
ATOM 3760 C C . ILE A 1 478 ? -21.417 1.885 5.365 1.00 42.53 478 ILE A C 1
ATOM 3761 O O . ILE A 1 478 ? -21.176 2.360 4.199 1.00 41.00 478 ILE A O 1
ATOM 3766 N N . PHE A 1 479 ? -20.549 1.188 6.096 1.00 40.65 479 PHE A N 1
ATOM 3767 C CA . PHE A 1 479 ? -19.283 0.629 5.582 1.00 37.39 479 PHE A CA 1
ATOM 3768 C C . PHE A 1 479 ? -19.642 -0.667 4.859 1.00 38.27 479 PHE A C 1
ATOM 3769 O O . PHE A 1 479 ? -20.072 -1.599 5.531 1.00 46.08 479 PHE A O 1
ATOM 3777 N N . TRP A 1 480 ? -19.553 -0.699 3.531 1.00 42.41 480 TRP A N 1
ATOM 3778 C CA . TRP A 1 480 ? -19.829 -1.909 2.705 1.00 41.17 480 TRP A CA 1
ATOM 3779 C C . TRP A 1 480 ? -18.616 -2.837 2.838 1.00 46.04 480 TRP A C 1
ATOM 3780 O O . TRP A 1 480 ? -17.603 -2.535 2.207 1.00 52.32 480 TRP A O 1
ATOM 3791 N N . LEU A 1 481 ? -18.677 -3.850 3.706 1.00 47.84 481 LEU A N 1
ATOM 3792 C CA . LEU A 1 481 ? -17.506 -4.701 4.062 1.00 48.97 481 LEU A CA 1
ATOM 3793 C C . LEU A 1 481 ? -17.973 -6.128 4.338 1.00 50.10 481 LEU A C 1
ATOM 3794 O O . LEU A 1 481 ? -18.782 -6.313 5.238 1.00 48.41 481 LEU A O 1
ATOM 3799 N N . ASP A 1 482 ? -17.471 -7.076 3.555 1.00 52.09 482 ASP A N 1
ATOM 3800 C CA . ASP A 1 482 ? -17.921 -8.486 3.548 1.00 57.38 482 ASP A CA 1
ATOM 3801 C C . ASP A 1 482 ? -17.034 -9.269 4.523 1.00 62.02 482 ASP A C 1
ATOM 3802 O O . ASP A 1 482 ? -15.872 -9.510 4.189 1.00 59.20 482 ASP A O 1
ATOM 3807 N N . GLU A 1 483 ? -17.553 -9.640 5.696 1.00 69.30 483 GLU A N 1
ATOM 3808 C CA . GLU A 1 483 ? -16.789 -10.434 6.696 1.00 70.82 483 GLU A CA 1
ATOM 3809 C C . GLU A 1 483 ? -16.400 -11.782 6.077 1.00 62.54 483 GLU A C 1
ATOM 3810 O O . GLU A 1 483 ? -15.459 -12.348 6.602 1.00 61.61 483 GLU A O 1
ATOM 3816 N N . LYS A 1 484 ? -17.053 -12.237 4.991 1.00 62.43 484 LYS A N 1
ATOM 3817 C CA . LYS A 1 484 ? -16.703 -13.487 4.235 1.00 64.68 484 LYS A CA 1
ATOM 3818 C C . LYS A 1 484 ? -15.516 -13.288 3.260 1.00 66.34 484 LYS A C 1
ATOM 3819 O O . LYS A 1 484 ? -15.220 -14.245 2.514 1.00 67.51 484 LYS A O 1
ATOM 3825 N N . ARG A 1 485 ? -14.862 -12.110 3.246 1.00 59.92 485 ARG A N 1
ATOM 3826 C CA . ARG A 1 485 ? -13.623 -11.800 2.476 1.00 50.41 485 ARG A CA 1
ATOM 3827 C C . ARG A 1 485 ? -12.538 -11.443 3.476 1.00 46.12 485 ARG A C 1
ATOM 3828 O O . ARG A 1 485 ? -12.813 -10.644 4.400 1.00 56.58 485 ARG A O 1
ATOM 3836 N N . ALA A 1 486 ? -11.339 -11.947 3.272 1.00 39.05 486 ALA A N 1
ATOM 3837 C CA . ALA A 1 486 ? -10.216 -11.731 4.207 1.00 44.37 486 ALA A CA 1
ATOM 3838 C C . ALA A 1 486 ? -9.814 -10.250 4.179 1.00 42.87 486 ALA A C 1
ATOM 3839 O O . ALA A 1 486 ? -9.536 -9.625 5.260 1.00 42.99 486 ALA A O 1
ATOM 3841 N N . HIS A 1 487 ? -9.752 -9.690 2.974 1.00 43.13 487 HIS A N 1
ATOM 3842 C CA . HIS A 1 487 ? -9.381 -8.270 2.773 1.00 39.43 487 HIS A CA 1
ATOM 3843 C C . HIS A 1 487 ? -10.330 -7.406 3.582 1.00 39.97 487 HIS A C 1
ATOM 3844 O O . HIS A 1 487 ? -9.855 -6.526 4.337 1.00 40.29 487 HIS A O 1
ATOM 3851 N N . ASP A 1 488 ? -11.626 -7.652 3.408 1.00 40.51 488 ASP A N 1
ATOM 3852 C CA . ASP A 1 488 ? -12.665 -6.831 4.071 1.00 49.14 488 ASP A CA 1
ATOM 3853 C C . ASP A 1 488 ? -12.507 -7.025 5.580 1.00 50.68 488 ASP A C 1
ATOM 3854 O O . ASP A 1 488 ? -12.375 -5.978 6.264 1.00 52.60 488 ASP A O 1
ATOM 3859 N N . ARG A 1 489 ? -12.396 -8.283 6.053 1.00 51.01 489 ARG A N 1
ATOM 3860 C CA . ARG A 1 489 ? -12.326 -8.613 7.507 1.00 50.88 489 ARG A CA 1
ATOM 3861 C C . ARG A 1 489 ? -11.189 -7.803 8.131 1.00 52.52 489 ARG A C 1
ATOM 3862 O O . ARG A 1 489 ? -11.414 -7.217 9.209 1.00 61.81 489 ARG A O 1
ATOM 3870 N N . ASN A 1 490 ? -10.050 -7.676 7.441 1.00 48.56 490 ASN A N 1
ATOM 3871 C CA . ASN A 1 490 ? -8.928 -6.817 7.911 1.00 49.46 490 ASN A CA 1
ATOM 3872 C C . ASN A 1 490 ? -9.339 -5.327 7.934 1.00 53.79 490 ASN A C 1
ATOM 3873 O O . ASN A 1 490 ? -8.847 -4.585 8.823 1.00 54.74 490 ASN A O 1
ATOM 3878 N N . LEU A 1 491 ? -10.196 -4.855 7.024 1.00 54.96 491 LEU A N 1
ATOM 3879 C CA . LEU A 1 491 ? -10.582 -3.416 7.017 1.00 54.04 491 LEU A CA 1
ATOM 3880 C C . LEU A 1 491 ? -11.514 -3.149 8.210 1.00 51.05 491 LEU A C 1
ATOM 3881 O O . LEU A 1 491 ? -11.367 -2.058 8.873 1.00 40.14 491 LEU A O 1
ATOM 3886 N N . ILE A 1 492 ? -12.429 -4.089 8.486 1.00 47.54 492 ILE A N 1
ATOM 3887 C CA . ILE A 1 492 ? -13.351 -4.008 9.664 1.00 47.95 492 ILE A CA 1
ATOM 3888 C C . ILE A 1 492 ? -12.508 -3.808 10.935 1.00 50.02 492 ILE A C 1
ATOM 3889 O O . ILE A 1 492 ? -12.717 -2.809 11.639 1.00 49.46 492 ILE A O 1
ATOM 3894 N N . MET A 1 493 ? -11.517 -4.666 11.178 1.00 51.70 493 MET A N 1
ATOM 3895 C CA . MET A 1 493 ? -10.634 -4.516 12.361 1.00 56.01 493 MET A CA 1
ATOM 3896 C C . MET A 1 493 ? -10.001 -3.126 12.334 1.00 49.95 493 MET A C 1
ATOM 3897 O O . MET A 1 493 ? -9.938 -2.491 13.390 1.00 56.17 493 MET A O 1
ATOM 3902 N N . LEU A 1 494 ? -9.578 -2.641 11.166 1.00 48.26 494 LEU A N 1
ATOM 3903 C CA . LEU A 1 494 ? -8.855 -1.344 11.069 1.00 45.27 494 LEU A CA 1
ATOM 3904 C C . LEU A 1 494 ? -9.812 -0.151 11.252 1.00 45.76 494 LEU A C 1
ATOM 3905 O O . LEU A 1 494 ? -9.389 0.810 11.939 1.00 46.38 494 LEU A O 1
ATOM 3910 N N . VAL A 1 495 ? -11.047 -0.212 10.728 1.00 41.82 495 VAL A N 1
ATOM 3911 C CA . VAL A 1 495 ? -12.122 0.805 10.966 1.00 44.25 495 VAL A CA 1
ATOM 3912 C C . VAL A 1 495 ? -12.459 0.807 12.467 1.00 43.64 495 VAL A C 1
ATOM 3913 O O . VAL A 1 495 ? -12.309 1.886 13.141 1.00 35.16 495 VAL A O 1
ATOM 3917 N N . LYS A 1 496 ? -12.839 -0.362 12.995 1.00 44.86 496 LYS A N 1
ATOM 3918 C CA . LYS A 1 496 ? -13.121 -0.556 14.443 1.00 41.97 496 LYS A CA 1
ATOM 3919 C C . LYS A 1 496 ? -11.983 0.072 15.255 1.00 41.94 496 LYS A C 1
ATOM 3920 O O . LYS A 1 496 ? -12.270 1.000 16.017 1.00 43.10 496 LYS A O 1
ATOM 3926 N N . ASP A 1 497 ? -10.725 -0.308 14.999 1.00 51.17 497 ASP A N 1
ATOM 3927 C CA . ASP A 1 497 ? -9.535 0.258 15.702 1.00 58.90 497 ASP A CA 1
ATOM 3928 C C . ASP A 1 497 ? -9.558 1.786 15.606 1.00 55.11 497 ASP A C 1
ATOM 3929 O O . ASP A 1 497 ? -9.350 2.436 16.633 1.00 56.28 497 ASP A O 1
ATOM 3934 N N . GLU A 1 498 ? -9.768 2.340 14.410 1.00 53.52 498 GLU A N 1
ATOM 3935 C CA . GLU A 1 498 ? -9.650 3.802 14.182 1.00 50.08 498 GLU A CA 1
ATOM 3936 C C . GLU A 1 498 ? -10.831 4.530 14.840 1.00 49.30 498 GLU A C 1
ATOM 3937 O O . GLU A 1 498 ? -10.591 5.623 15.386 1.00 47.77 498 GLU A O 1
ATOM 3943 N N . LEU A 1 499 ? -12.044 3.955 14.823 1.00 45.04 499 LEU A N 1
ATOM 3944 C CA . LEU A 1 499 ? -13.252 4.597 15.415 1.00 46.77 499 LEU A CA 1
ATOM 3945 C C . LEU A 1 499 ? -13.115 4.666 16.944 1.00 56.00 499 LEU A C 1
ATOM 3946 O O . LEU A 1 499 ? -13.749 5.571 17.534 1.00 51.64 499 LEU A O 1
ATOM 3951 N N . LYS A 1 500 ? -12.267 3.825 17.560 1.00 62.67 500 LYS A N 1
ATOM 3952 C CA . LYS A 1 500 ? -11.986 3.897 19.021 1.00 66.09 500 LYS A CA 1
ATOM 3953 C C . LYS A 1 500 ? -11.310 5.227 19.374 1.00 62.83 500 LYS A C 1
ATOM 3954 O O . LYS A 1 500 ? -11.325 5.553 20.577 1.00 60.41 500 LYS A O 1
ATOM 3960 N N . LYS A 1 501 ? -10.789 5.978 18.387 1.00 64.28 501 LYS A N 1
ATOM 3961 C CA . LYS A 1 501 ? -10.174 7.332 18.580 1.00 61.39 501 LYS A CA 1
ATOM 3962 C C . LYS A 1 501 ? -11.230 8.438 18.531 1.00 56.17 501 LYS A C 1
ATOM 3963 O O . LYS A 1 501 ? -10.910 9.546 18.962 1.00 50.99 501 LYS A O 1
ATOM 3969 N N . TYR A 1 502 ? -12.424 8.144 18.009 1.00 61.87 502 TYR A N 1
ATOM 3970 C CA . TYR A 1 502 ? -13.501 9.124 17.690 1.00 62.69 502 TYR A CA 1
ATOM 3971 C C . TYR A 1 502 ? -14.639 9.023 18.724 1.00 61.93 502 TYR A C 1
ATOM 3972 O O . TYR A 1 502 ? -14.877 7.937 19.279 1.00 63.29 502 TYR A O 1
ATOM 3981 N N . ASP A 1 503 ? -15.346 10.133 18.946 1.00 61.60 503 ASP A N 1
ATOM 3982 C CA . ASP A 1 503 ? -16.599 10.217 19.745 1.00 59.34 503 ASP A CA 1
ATOM 3983 C C . ASP A 1 503 ? -17.763 9.705 18.888 1.00 54.74 503 ASP A C 1
ATOM 3984 O O . ASP A 1 503 ? -18.264 10.492 18.057 1.00 52.99 503 ASP A O 1
ATOM 3989 N N . LEU A 1 504 ? -18.201 8.457 19.105 1.00 52.66 504 LEU A N 1
ATOM 3990 C CA . LEU A 1 504 ? -19.218 7.773 18.252 1.00 55.27 504 LEU A CA 1
ATOM 3991 C C . LEU A 1 504 ? -20.641 8.066 18.733 1.00 56.52 504 LEU A C 1
ATOM 3992 O O . LEU A 1 504 ? -21.573 7.324 18.300 1.00 57.50 504 LEU A O 1
ATOM 3997 N N . LYS A 1 505 ? -20.796 9.072 19.596 1.00 63.07 505 LYS A N 1
ATOM 3998 C CA . LYS A 1 505 ? -22.100 9.691 19.963 1.00 73.52 505 LYS A CA 1
ATOM 3999 C C . LYS A 1 505 ? -22.500 10.632 18.812 1.00 67.98 505 LYS A C 1
ATOM 4000 O O . LYS A 1 505 ? -21.702 11.523 18.486 1.00 64.19 505 LYS A O 1
ATOM 4006 N N . GLY A 1 506 ? -23.656 10.401 18.182 1.00 62.54 506 GLY A N 1
ATOM 4007 C CA . GLY A 1 506 ? -24.139 11.188 17.027 1.00 64.51 506 GLY A CA 1
ATOM 4008 C C . GLY A 1 506 ? -23.848 10.501 15.698 1.00 64.73 506 GLY A C 1
ATOM 4009 O O . GLY A 1 506 ? -24.521 10.824 14.689 1.00 62.84 506 GLY A O 1
ATOM 4010 N N . PHE A 1 507 ? -22.901 9.561 15.692 1.00 58.80 507 PHE A N 1
ATOM 4011 C CA . PHE A 1 507 ? -22.404 8.889 14.468 1.00 56.17 507 PHE A CA 1
ATOM 4012 C C . PHE A 1 507 ? -23.256 7.652 14.184 1.00 52.12 507 PHE A C 1
ATOM 4013 O O . PHE A 1 507 ? -22.902 6.569 14.626 1.00 51.86 507 PHE A O 1
ATOM 4021 N N . ASP A 1 508 ? -24.366 7.814 13.470 1.00 48.51 508 ASP A N 1
ATOM 4022 C CA . ASP A 1 508 ? -25.213 6.664 13.071 1.00 52.77 508 ASP A CA 1
ATOM 4023 C C . ASP A 1 508 ? -24.489 5.883 11.965 1.00 52.36 508 ASP A C 1
ATOM 4024 O O . ASP A 1 508 ? -24.385 6.432 10.849 1.00 62.48 508 ASP A O 1
ATOM 4029 N N . TYR A 1 509 ? -23.981 4.677 12.268 1.00 51.44 509 TYR A N 1
ATOM 4030 C CA . TYR A 1 509 ? -23.189 3.827 11.339 1.00 49.67 509 TYR A CA 1
ATOM 4031 C C . TYR A 1 509 ? -23.507 2.341 11.543 1.00 52.44 509 TYR A C 1
ATOM 4032 O O . TYR A 1 509 ? -23.712 1.898 12.676 1.00 59.57 509 TYR A O 1
ATOM 4041 N N . GLU A 1 510 ? -23.561 1.592 10.442 1.00 51.44 510 GLU A N 1
ATOM 4042 C CA . GLU A 1 510 ? -23.622 0.103 10.435 1.00 49.24 510 GLU A CA 1
ATOM 4043 C C . GLU A 1 510 ? -22.376 -0.410 9.708 1.00 44.67 510 GLU A C 1
ATOM 4044 O O . GLU A 1 510 ? -21.640 0.423 9.167 1.00 46.33 510 GLU A O 1
ATOM 4050 N N . ILE A 1 511 ? -22.154 -1.724 9.732 1.00 42.98 511 ILE A N 1
ATOM 4051 C CA . ILE A 1 511 ? -21.223 -2.457 8.825 1.00 46.84 511 ILE A CA 1
ATOM 4052 C C . ILE A 1 511 ? -22.014 -3.577 8.142 1.00 46.99 511 ILE A C 1
ATOM 4053 O O . ILE A 1 511 ? -22.545 -4.454 8.851 1.00 51.43 511 ILE A O 1
ATOM 4058 N N . LEU A 1 512 ? -22.147 -3.525 6.816 1.00 43.09 512 LEU A N 1
ATOM 4059 C CA . LEU A 1 512 ? -22.928 -4.536 6.070 1.00 43.54 512 LEU A CA 1
ATOM 4060 C C . LEU A 1 512 ? -22.115 -5.039 4.878 1.00 43.86 512 LEU A C 1
ATOM 4061 O O . LEU A 1 512 ? -21.359 -4.242 4.294 1.00 42.89 512 LEU A O 1
ATOM 4066 N N . ASP A 1 513 ? -22.204 -6.341 4.609 1.00 44.98 513 ASP A N 1
ATOM 4067 C CA . ASP A 1 513 ? -21.728 -6.982 3.359 1.00 44.20 513 ASP A CA 1
ATOM 4068 C C . ASP A 1 513 ? -22.384 -6.275 2.184 1.00 45.12 513 ASP A C 1
ATOM 4069 O O . ASP A 1 513 ? -23.511 -5.797 2.296 1.00 46.36 513 ASP A O 1
ATOM 4074 N N . PRO A 1 514 ? -21.693 -6.125 1.037 1.00 44.80 514 PRO A N 1
ATOM 4075 C CA . PRO A 1 514 ? -22.248 -5.369 -0.086 1.00 45.34 514 PRO A CA 1
ATOM 4076 C C . PRO A 1 514 ? -23.701 -5.720 -0.439 1.00 44.53 514 PRO A C 1
ATOM 4077 O O . PRO A 1 514 ? -24.477 -4.822 -0.797 1.00 44.76 514 PRO A O 1
ATOM 4081 N N . PHE A 1 515 ? -24.040 -7.003 -0.363 1.00 42.81 515 PHE A N 1
ATOM 4082 C CA . PHE A 1 515 ? -25.399 -7.497 -0.684 1.00 43.93 515 PHE A CA 1
ATOM 4083 C C . PHE A 1 515 ? -26.372 -6.775 0.260 1.00 42.53 515 PHE A C 1
ATOM 4084 O O . PHE A 1 515 ? -27.252 -6.034 -0.225 1.00 46.22 515 PHE A O 1
ATOM 4092 N N . SER A 1 516 ? -26.173 -6.925 1.568 1.00 41.43 516 SER A N 1
ATOM 4093 C CA . SER A 1 516 ? -27.042 -6.352 2.632 1.00 42.53 516 SER A CA 1
ATOM 4094 C C . SER A 1 516 ? -26.996 -4.814 2.586 1.00 40.30 516 SER A C 1
ATOM 4095 O O . SER A 1 516 ? -28.077 -4.182 2.650 1.00 43.24 516 SER A O 1
ATOM 4098 N N . ALA A 1 517 ? -25.807 -4.231 2.416 1.00 36.02 517 ALA A N 1
ATOM 4099 C CA . ALA A 1 517 ? -25.596 -2.768 2.313 1.00 36.41 517 ALA A CA 1
ATOM 4100 C C . ALA A 1 517 ? -26.418 -2.200 1.165 1.00 33.80 517 ALA A C 1
ATOM 4101 O O . ALA A 1 517 ? -26.955 -1.137 1.370 1.00 38.01 517 ALA A O 1
ATOM 4103 N N . THR A 1 518 ? -26.560 -2.915 0.053 1.00 32.15 518 THR A N 1
ATOM 4104 C CA . THR A 1 518 ? -27.375 -2.492 -1.106 1.00 38.19 518 THR A CA 1
ATOM 4105 C C . THR A 1 518 ? -28.874 -2.414 -0.747 1.00 39.97 518 THR A C 1
ATOM 4106 O O . THR A 1 518 ? -29.559 -1.455 -1.215 1.00 41.70 518 THR A O 1
ATOM 4110 N N . LEU A 1 519 ? -29.418 -3.412 -0.052 1.00 41.80 519 LEU A N 1
ATOM 4111 C CA . LEU A 1 519 ? -30.879 -3.467 0.250 1.00 40.28 519 LEU A CA 1
ATOM 4112 C C . LEU A 1 519 ? -31.181 -2.396 1.297 1.00 42.18 519 LEU A C 1
ATOM 4113 O O . LEU A 1 519 ? -32.208 -1.719 1.189 1.00 42.47 519 LEU A O 1
ATOM 4118 N N . LYS A 1 520 ? -30.273 -2.201 2.247 1.00 44.12 520 LYS A N 1
ATOM 4119 C CA . LYS A 1 520 ? -30.431 -1.135 3.260 1.00 45.56 520 LYS A CA 1
ATOM 4120 C C . LYS A 1 520 ? -30.401 0.242 2.572 1.00 44.27 520 LYS A C 1
ATOM 4121 O O . LYS A 1 520 ? -31.248 1.072 2.942 1.00 42.61 520 LYS A O 1
ATOM 4127 N N . THR A 1 521 ? -29.530 0.494 1.582 1.00 40.05 521 THR A N 1
ATOM 4128 C CA . THR A 1 521 ? -29.442 1.853 0.998 1.00 39.01 521 THR A CA 1
ATOM 4129 C C . THR A 1 521 ? -30.642 2.066 0.076 1.00 39.24 521 THR A C 1
ATOM 4130 O O . THR A 1 521 ? -31.147 3.228 0.060 1.00 39.47 521 THR A O 1
ATOM 4134 N N . ASN A 1 522 ? -31.120 1.007 -0.596 1.00 36.03 522 ASN A N 1
ATOM 4135 C CA . ASN A 1 522 ? -32.345 1.080 -1.439 1.00 36.48 522 ASN A CA 1
ATOM 4136 C C . ASN A 1 522 ? -33.545 1.363 -0.508 1.00 40.40 522 ASN A C 1
ATOM 4137 O O . ASN A 1 522 ? -34.258 2.342 -0.754 1.00 41.62 522 ASN A O 1
ATOM 4142 N N . GLN A 1 523 ? -33.718 0.578 0.560 1.00 41.96 523 GLN A N 1
ATOM 4143 C CA . GLN A 1 523 ? -34.766 0.755 1.596 1.00 46.23 523 GLN A CA 1
ATOM 4144 C C . GLN A 1 523 ? -34.757 2.221 2.051 1.00 46.27 523 GLN A C 1
ATOM 4145 O O . GLN A 1 523 ? -35.805 2.894 1.965 1.00 46.97 523 GLN A O 1
ATOM 4151 N N . THR A 1 524 ? -33.603 2.730 2.470 1.00 44.15 524 THR A N 1
ATOM 4152 C CA . THR A 1 524 ? -33.480 4.115 2.988 1.00 43.43 524 THR A CA 1
ATOM 4153 C C . THR A 1 524 ? -33.870 5.146 1.900 1.00 41.65 524 THR A C 1
ATOM 4154 O O . THR A 1 524 ? -34.597 6.088 2.248 1.00 42.20 524 THR A O 1
ATOM 4158 N N . ILE A 1 525 ? -33.443 5.029 0.638 1.00 39.86 525 ILE A N 1
ATOM 4159 C CA . ILE A 1 525 ? -33.754 6.102 -0.369 1.00 42.65 525 ILE A CA 1
ATOM 4160 C C . ILE A 1 525 ? -35.178 5.947 -0.945 1.00 42.16 525 ILE A C 1
ATOM 4161 O O . ILE A 1 525 ? -35.674 6.904 -1.584 1.00 39.75 525 ILE A O 1
ATOM 4166 N N . ARG A 1 526 ? -35.839 4.805 -0.771 1.00 46.82 526 ARG A N 1
ATOM 4167 C CA . ARG A 1 526 ? -37.264 4.655 -1.199 1.00 49.22 526 ARG A CA 1
ATOM 4168 C C . ARG A 1 526 ? -38.112 5.589 -0.314 1.00 48.08 526 ARG A C 1
ATOM 4169 O O . ARG A 1 526 ? -38.849 6.436 -0.856 1.00 42.75 526 ARG A O 1
ATOM 4177 N N . GLU A 1 527 ? -37.920 5.497 1.004 1.00 49.52 527 GLU A N 1
ATOM 4178 C CA . GLU A 1 527 ? -38.478 6.420 2.031 1.00 52.62 527 GLU A CA 1
ATOM 4179 C C . GLU A 1 527 ? -38.239 7.902 1.692 1.00 49.10 527 GLU A C 1
ATOM 4180 O O . GLU A 1 527 ? -39.058 8.749 2.119 1.00 48.30 527 GLU A O 1
ATOM 4186 N N . GLY A 1 528 ? -37.158 8.222 0.985 1.00 48.33 528 GLY A N 1
ATOM 4187 C CA . GLY A 1 528 ? -36.820 9.595 0.562 1.00 45.61 528 GLY A CA 1
ATOM 4188 C C . GLY A 1 528 ? -35.693 10.191 1.391 1.00 41.02 528 GLY A C 1
ATOM 4189 O O . GLY A 1 528 ? -35.391 11.386 1.212 1.00 39.20 528 GLY A O 1
ATOM 4190 N N . LYS A 1 529 ? -35.068 9.376 2.236 1.00 38.73 529 LYS A N 1
ATOM 4191 C CA . LYS A 1 529 ? -33.958 9.795 3.121 1.00 41.76 529 LYS A CA 1
ATOM 4192 C C . LYS A 1 529 ? -32.610 9.640 2.403 1.00 38.56 529 LYS A C 1
ATOM 4193 O O . LYS A 1 529 ? -32.450 8.735 1.565 1.00 40.86 529 LYS A O 1
ATOM 4199 N N . ASN A 1 530 ? -31.672 10.523 2.734 1.00 35.53 530 ASN A N 1
ATOM 4200 C CA . ASN A 1 530 ? -30.263 10.469 2.287 1.00 34.17 530 ASN A CA 1
ATOM 4201 C C . ASN A 1 530 ? -29.513 9.419 3.106 1.00 36.77 530 ASN A C 1
ATOM 4202 O O . ASN A 1 530 ? -29.848 9.223 4.313 1.00 36.64 530 ASN A O 1
ATOM 4207 N N . ILE A 1 531 ? -28.528 8.779 2.468 1.00 38.54 531 ILE A N 1
ATOM 4208 C CA . ILE A 1 531 ? -27.646 7.759 3.098 1.00 40.99 531 ILE A CA 1
ATOM 4209 C C . ILE A 1 531 ? -26.212 7.940 2.573 1.00 44.19 531 ILE A C 1
ATOM 4210 O O . ILE A 1 531 ? -26.050 8.475 1.468 1.00 40.66 531 ILE A O 1
ATOM 4215 N N . ILE A 1 532 ? -25.218 7.560 3.388 1.00 45.81 532 ILE A N 1
ATOM 4216 C CA . ILE A 1 532 ? -23.769 7.541 3.028 1.00 44.51 532 ILE A CA 1
ATOM 4217 C C . ILE A 1 532 ? -23.304 6.087 2.844 1.00 43.90 532 ILE A C 1
ATOM 4218 O O . ILE A 1 532 ? -23.564 5.222 3.753 1.00 37.92 532 ILE A O 1
ATOM 4223 N N . SER A 1 533 ? -22.608 5.838 1.734 1.00 41.10 533 SER A N 1
ATOM 4224 C CA . SER A 1 533 ? -21.836 4.593 1.508 1.00 40.30 533 SER A CA 1
ATOM 4225 C C . SER A 1 533 ? -20.344 4.906 1.743 1.00 43.71 533 SER A C 1
ATOM 4226 O O . SER A 1 533 ? -19.795 5.930 1.163 1.00 37.57 533 SER A O 1
ATOM 4229 N N . VAL A 1 534 ? -19.735 4.114 2.641 1.00 39.57 534 VAL A N 1
ATOM 4230 C CA . VAL A 1 534 ? -18.266 4.074 2.883 1.00 38.16 534 VAL A CA 1
ATOM 4231 C C . VAL A 1 534 ? -17.752 2.763 2.288 1.00 37.43 534 VAL A C 1
ATOM 4232 O O . VAL A 1 534 ? -18.025 1.703 2.868 1.00 36.18 534 VAL A O 1
ATOM 4236 N N . THR A 1 535 ? -17.084 2.828 1.133 1.00 39.54 535 THR A N 1
ATOM 4237 C CA . THR A 1 535 ? -16.699 1.632 0.327 1.00 36.50 535 THR A CA 1
ATOM 4238 C C . THR A 1 535 ? -15.207 1.625 -0.062 1.00 37.15 535 THR A C 1
ATOM 4239 O O . THR A 1 535 ? -14.496 2.653 0.129 1.00 34.48 535 THR A O 1
ATOM 4243 N N . GLY A 1 536 ? -14.764 0.489 -0.618 1.00 35.61 536 GLY A N 1
ATOM 4244 C CA . GLY A 1 536 ? -13.457 0.326 -1.262 1.00 34.68 536 GLY A CA 1
ATOM 4245 C C . GLY A 1 536 ? -13.379 1.065 -2.593 1.00 37.92 536 GLY A C 1
ATOM 4246 O O . GLY A 1 536 ? -14.343 1.762 -2.997 1.00 39.35 536 GLY A O 1
ATOM 4247 N N . ASN A 1 537 ? -12.237 0.919 -3.254 1.00 38.91 537 ASN A N 1
ATOM 4248 C CA . ASN A 1 537 ? -11.844 1.674 -4.457 1.00 36.95 537 ASN A CA 1
ATOM 4249 C C . ASN A 1 537 ? -12.761 1.258 -5.611 1.00 39.78 537 ASN A C 1
ATOM 4250 O O . ASN A 1 537 ? -13.108 2.176 -6.412 1.00 38.02 537 ASN A O 1
ATOM 4255 N N . VAL A 1 538 ? -13.191 -0.019 -5.672 1.00 32.59 538 VAL A N 1
ATOM 4256 C CA . VAL A 1 538 ? -13.978 -0.541 -6.833 1.00 34.43 538 VAL A CA 1
ATOM 4257 C C . VAL A 1 538 ? -15.453 -0.184 -6.640 1.00 36.28 538 VAL A C 1
ATOM 4258 O O . VAL A 1 538 ? -16.076 0.389 -7.561 1.00 39.45 538 VAL A O 1
ATOM 4262 N N . LEU A 1 539 ? -16.009 -0.503 -5.483 1.00 39.90 539 LEU A N 1
ATOM 4263 C CA . LEU A 1 539 ? -17.378 -0.048 -5.129 1.00 36.97 539 LEU A CA 1
ATOM 4264 C C . LEU A 1 539 ? -17.472 1.480 -5.256 1.00 32.91 539 LEU A C 1
ATOM 4265 O O . LEU A 1 539 ? -18.542 1.955 -5.676 1.00 32.15 539 LEU A O 1
ATOM 4270 N N . ARG A 1 540 ? -16.411 2.227 -4.953 1.00 31.47 540 ARG A N 1
ATOM 4271 C CA . ARG A 1 540 ? -16.417 3.708 -5.131 1.00 35.27 540 ARG A CA 1
ATOM 4272 C C . ARG A 1 540 ? -16.862 4.001 -6.562 1.00 34.31 540 ARG A C 1
ATOM 4273 O O . ARG A 1 540 ? -17.722 4.880 -6.781 1.00 31.39 540 ARG A O 1
ATOM 4281 N N . ASP A 1 541 ? -16.278 3.265 -7.502 1.00 38.83 541 ASP A N 1
ATOM 4282 C CA . ASP A 1 541 ? -16.515 3.455 -8.954 1.00 35.90 541 ASP A CA 1
ATOM 4283 C C . ASP A 1 541 ? -17.921 2.967 -9.286 1.00 34.64 541 ASP A C 1
ATOM 4284 O O . ASP A 1 541 ? -18.665 3.763 -9.856 1.00 35.77 541 ASP A O 1
ATOM 4289 N N . TYR A 1 542 ? -18.236 1.713 -8.942 1.00 32.29 542 TYR A N 1
ATOM 4290 C CA . TYR A 1 542 ? -19.478 0.995 -9.340 1.00 36.75 542 TYR A CA 1
ATOM 4291 C C . TYR A 1 542 ? -20.711 1.746 -8.822 1.00 38.91 542 TYR A C 1
ATOM 4292 O O . TYR A 1 542 ? -21.676 1.978 -9.589 1.00 39.25 542 TYR A O 1
ATOM 4301 N N . LEU A 1 543 ? -20.673 2.114 -7.538 1.00 38.92 543 LEU A N 1
ATOM 4302 C CA . LEU A 1 543 ? -21.805 2.745 -6.809 1.00 37.73 543 LEU A CA 1
ATOM 4303 C C . LEU A 1 543 ? -22.050 4.168 -7.303 1.00 36.04 543 LEU A C 1
ATOM 4304 O O . LEU A 1 543 ? -23.219 4.568 -7.246 1.00 39.82 543 LEU A O 1
ATOM 4309 N N . THR A 1 544 ? -21.025 4.898 -7.764 1.00 33.87 544 THR A N 1
ATOM 4310 C CA . THR A 1 544 ? -21.183 6.327 -8.178 1.00 33.75 544 THR A CA 1
ATOM 4311 C C . THR A 1 544 ? -21.478 6.405 -9.690 1.00 31.94 544 THR A C 1
ATOM 4312 O O . THR A 1 544 ? -21.610 7.503 -10.205 1.00 32.38 544 THR A O 1
ATOM 4316 N N . ASP A 1 545 ? -21.604 5.270 -10.359 1.00 31.20 545 ASP A N 1
ATOM 4317 C CA . ASP A 1 545 ? -22.372 5.110 -11.618 1.00 34.09 545 ASP A CA 1
ATOM 4318 C C . ASP A 1 545 ? -23.798 4.606 -11.263 1.00 36.70 545 ASP A C 1
ATOM 4319 O O . ASP A 1 545 ? -24.810 5.120 -11.830 1.00 33.28 545 ASP A O 1
ATOM 4324 N N . LEU A 1 546 ? -23.925 3.656 -10.331 1.00 34.36 546 LEU A N 1
ATOM 4325 C CA . LEU A 1 546 ? -25.209 2.921 -10.145 1.00 37.05 546 LEU A CA 1
ATOM 4326 C C . LEU A 1 546 ? -26.264 3.885 -9.642 1.00 33.89 546 LEU A C 1
ATOM 4327 O O . LEU A 1 546 ? -27.182 4.150 -10.371 1.00 33.07 546 LEU A O 1
ATOM 4332 N N . TYR A 1 547 ? -26.074 4.426 -8.439 1.00 34.97 547 TYR A N 1
ATOM 4333 C CA . TYR A 1 547 ? -27.060 5.313 -7.774 1.00 32.69 547 TYR A CA 1
ATOM 4334 C C . TYR A 1 547 ? -27.200 6.619 -8.560 1.00 31.29 547 TYR A C 1
ATOM 4335 O O . TYR A 1 547 ? -28.308 7.052 -8.874 1.00 29.70 547 TYR A O 1
ATOM 4344 N N . PRO A 1 548 ? -26.108 7.318 -8.915 1.00 31.41 548 PRO A N 1
ATOM 4345 C CA . PRO A 1 548 ? -26.245 8.541 -9.714 1.00 34.32 548 PRO A CA 1
ATOM 4346 C C . PRO A 1 548 ? -26.982 8.373 -11.056 1.00 35.62 548 PRO A C 1
ATOM 4347 O O . PRO A 1 548 ? -27.778 9.234 -11.382 1.00 42.32 548 PRO A O 1
ATOM 4351 N N . ILE A 1 549 ? -26.735 7.300 -11.806 1.00 34.85 549 ILE A N 1
ATOM 4352 C CA . ILE A 1 549 ? -27.493 7.028 -13.067 1.00 33.68 549 ILE A CA 1
ATOM 4353 C C . ILE A 1 549 ? -28.989 6.858 -12.734 1.00 32.94 549 ILE A C 1
ATOM 4354 O O . ILE A 1 549 ? -29.834 7.499 -13.398 1.00 33.54 549 ILE A O 1
ATOM 4359 N N . LEU A 1 550 ? -29.324 6.056 -11.726 1.00 32.96 550 LEU A N 1
ATOM 4360 C CA . LEU A 1 550 ? -30.731 5.842 -11.308 1.00 36.37 550 LEU A CA 1
ATOM 4361 C C . LEU A 1 550 ? -31.294 7.169 -10.807 1.00 36.07 550 LEU A C 1
ATOM 4362 O O . LEU A 1 550 ? -32.477 7.459 -11.124 1.00 39.07 550 LEU A O 1
ATOM 4367 N N . GLU A 1 551 ? -30.547 7.924 -9.993 1.00 36.62 551 GLU A N 1
ATOM 4368 C CA . GLU A 1 551 ? -31.128 9.129 -9.325 1.00 37.65 551 GLU A CA 1
ATOM 4369 C C . GLU A 1 551 ? -30.985 10.434 -10.122 1.00 36.28 551 GLU A C 1
ATOM 4370 O O . GLU A 1 551 ? -31.710 11.393 -9.789 1.00 36.12 551 GLU A O 1
ATOM 4376 N N . LEU A 1 552 ? -30.103 10.482 -11.119 1.00 33.43 552 LEU A N 1
ATOM 4377 C CA . LEU A 1 552 ? -29.871 11.737 -11.897 1.00 30.86 552 LEU A CA 1
ATOM 4378 C C . LEU A 1 552 ? -29.791 11.504 -13.408 1.00 31.17 552 LEU A C 1
ATOM 4379 O O . LEU A 1 552 ? -29.657 12.497 -14.150 1.00 33.69 552 LEU A O 1
ATOM 4384 N N . GLY A 1 553 ? -29.762 10.262 -13.875 1.00 32.50 553 GLY A N 1
ATOM 4385 C CA . GLY A 1 553 ? -29.708 9.954 -15.324 1.00 34.75 553 GLY A CA 1
ATOM 4386 C C . GLY A 1 553 ? -28.299 9.634 -15.816 1.00 34.10 553 GLY A C 1
ATOM 4387 O O . GLY A 1 553 ? -28.136 8.631 -16.531 1.00 33.78 553 GLY A O 1
ATOM 4388 N N . THR A 1 554 ? -27.314 10.457 -15.459 1.00 36.17 554 THR A N 1
ATOM 4389 C CA . THR A 1 554 ? -25.859 10.250 -15.738 1.00 35.08 554 THR A CA 1
ATOM 4390 C C . THR A 1 554 ? -25.048 10.532 -14.459 1.00 35.20 554 THR A C 1
ATOM 4391 O O . THR A 1 554 ? -25.453 11.386 -13.638 1.00 38.17 554 THR A O 1
ATOM 4395 N N . SER A 1 555 ? -23.924 9.852 -14.282 1.00 35.74 555 SER A N 1
ATOM 4396 C CA . SER A 1 555 ? -23.028 10.036 -13.112 1.00 33.67 555 SER A CA 1
ATOM 4397 C C . SER A 1 555 ? -22.219 11.328 -13.262 1.00 30.94 555 SER A C 1
ATOM 4398 O O . SER A 1 555 ? -21.615 11.774 -12.255 1.00 30.62 555 SER A O 1
ATOM 4401 N N . ALA A 1 556 ? -22.248 11.937 -14.451 1.00 30.66 556 ALA A N 1
ATOM 4402 C CA . ALA A 1 556 ? -21.544 13.200 -14.798 1.00 31.57 556 ALA A CA 1
ATOM 4403 C C . ALA A 1 556 ? -22.112 14.404 -14.029 1.00 33.95 556 ALA A C 1
ATOM 4404 O O . ALA A 1 556 ? -21.436 15.456 -14.031 1.00 35.91 556 ALA A O 1
ATOM 4406 N N . LYS A 1 557 ? -23.299 14.292 -13.400 1.00 37.98 557 LYS A N 1
ATOM 4407 C CA . LYS A 1 557 ? -23.947 15.421 -12.676 1.00 34.70 557 LYS A CA 1
ATOM 4408 C C . LYS A 1 557 ? -23.600 15.374 -11.184 1.00 33.82 557 LYS A C 1
ATOM 4409 O O . LYS A 1 557 ? -24.094 16.262 -10.451 1.00 33.14 557 LYS A O 1
ATOM 4415 N N . MET A 1 558 ? -22.726 14.452 -10.769 1.00 32.19 558 MET A N 1
ATOM 4416 C CA . MET A 1 558 ? -22.198 14.360 -9.377 1.00 34.77 558 MET A CA 1
ATOM 4417 C C . MET A 1 558 ? -21.053 15.367 -9.097 1.00 35.76 558 MET A C 1
ATOM 4418 O O . MET A 1 558 ? -20.267 15.724 -10.006 1.00 35.05 558 MET A O 1
ATOM 4423 N N . LEU A 1 559 ? -20.943 15.809 -7.849 1.00 33.81 559 LEU A N 1
ATOM 4424 C CA . LEU A 1 559 ? -19.681 16.349 -7.289 1.00 36.72 559 LEU A CA 1
ATOM 4425 C C . LEU A 1 559 ? -18.749 15.158 -7.011 1.00 36.62 559 LEU A C 1
ATOM 4426 O O . LEU A 1 559 ? -19.255 14.067 -6.620 1.00 28.97 559 LEU A O 1
ATOM 4431 N N . SER A 1 560 ? -17.444 15.378 -7.197 1.00 32.64 560 SER A N 1
ATOM 4432 C CA . SER A 1 560 ? -16.369 14.385 -6.999 1.00 31.35 560 SER A CA 1
ATOM 4433 C C . SER A 1 560 ? -15.153 15.137 -6.482 1.00 31.87 560 SER A C 1
ATOM 4434 O O . SER A 1 560 ? -14.290 15.613 -7.274 1.00 38.42 560 SER A O 1
ATOM 4437 N N . ILE A 1 561 ? -15.093 15.200 -5.175 1.00 31.77 561 ILE A N 1
ATOM 4438 C CA . ILE A 1 561 ? -14.072 15.965 -4.422 1.00 36.75 561 ILE A CA 1
ATOM 4439 C C . ILE A 1 561 ? -13.021 14.988 -3.879 1.00 36.25 561 ILE A C 1
ATOM 4440 O O . ILE A 1 561 ? -13.417 14.005 -3.209 1.00 37.35 561 ILE A O 1
ATOM 4445 N N . VAL A 1 562 ? -11.748 15.238 -4.210 1.00 34.05 562 VAL A N 1
ATOM 4446 C CA . VAL A 1 562 ? -10.550 14.491 -3.707 1.00 33.27 562 VAL A CA 1
ATOM 4447 C C . VAL A 1 562 ? -9.706 15.447 -2.874 1.00 33.54 562 VAL A C 1
ATOM 4448 O O . VAL A 1 562 ? -9.038 16.332 -3.424 1.00 31.85 562 VAL A O 1
ATOM 4452 N N . PRO A 1 563 ? -9.749 15.349 -1.527 1.00 32.07 563 PRO A N 1
ATOM 4453 C CA . PRO A 1 563 ? -8.923 16.193 -0.671 1.00 34.37 563 PRO A CA 1
ATOM 4454 C C . PRO A 1 563 ? -7.602 15.435 -0.573 1.00 35.10 563 PRO A C 1
ATOM 4455 O O . PRO A 1 563 ? -7.539 14.429 0.114 1.00 37.32 563 PRO A O 1
ATOM 4459 N N . LEU A 1 564 ? -6.598 15.913 -1.303 1.00 38.34 564 LEU A N 1
ATOM 4460 C CA . LEU A 1 564 ? -5.268 15.253 -1.395 1.00 37.50 564 LEU A CA 1
ATOM 4461 C C . LEU A 1 564 ? -4.645 15.279 0.011 1.00 38.28 564 LEU A C 1
ATOM 4462 O O . LEU A 1 564 ? -4.878 16.275 0.748 1.00 40.98 564 LEU A O 1
ATOM 4467 N N . LEU A 1 565 ? -3.900 14.238 0.378 1.00 38.24 565 LEU A N 1
ATOM 4468 C CA . LEU A 1 565 ? -3.344 14.061 1.750 1.00 41.38 565 LEU A CA 1
ATOM 4469 C C . LEU A 1 565 ? -2.352 15.183 2.079 1.00 41.29 565 LEU A C 1
ATOM 4470 O O . LEU A 1 565 ? -2.281 15.539 3.252 1.00 43.99 565 LEU A O 1
ATOM 4475 N N . ASN A 1 566 ? -1.673 15.777 1.089 1.00 43.91 566 ASN A N 1
ATOM 4476 C CA . ASN A 1 566 ? -0.686 16.869 1.322 1.00 42.02 566 ASN A CA 1
ATOM 4477 C C . ASN A 1 566 ? -1.361 18.257 1.299 1.00 42.69 566 ASN A C 1
ATOM 4478 O O . ASN A 1 566 ? -0.628 19.273 1.454 1.00 42.74 566 ASN A O 1
ATOM 4483 N N . GLY A 1 567 ? -2.692 18.326 1.171 1.00 40.52 567 GLY A N 1
ATOM 4484 C CA . GLY A 1 567 ? -3.472 19.560 1.413 1.00 39.30 567 GLY A CA 1
ATOM 4485 C C . GLY A 1 567 ? -3.978 20.250 0.159 1.00 36.75 567 GLY A C 1
ATOM 4486 O O . GLY A 1 567 ? -4.686 21.271 0.286 1.00 35.80 567 GLY A O 1
ATOM 4487 N N . GLY A 1 568 ? -3.652 19.720 -1.016 1.00 36.15 568 GLY A N 1
ATOM 4488 C CA . GLY A 1 568 ? -4.239 20.178 -2.290 1.00 37.66 568 GLY A CA 1
ATOM 4489 C C . GLY A 1 568 ? -5.687 19.727 -2.480 1.00 35.16 568 GLY A C 1
ATOM 4490 O O . GLY A 1 568 ? -6.238 19.037 -1.586 1.00 31.80 568 GLY A O 1
ATOM 4491 N N . GLY A 1 569 ? -6.276 20.128 -3.604 1.00 30.65 569 GLY A N 1
ATOM 4492 C CA . GLY A 1 569 ? -7.601 19.694 -4.057 1.00 31.41 569 GLY A CA 1
ATOM 4493 C C . GLY A 1 569 ? -7.582 19.232 -5.510 1.00 31.59 569 GLY A C 1
ATOM 4494 O O . GLY A 1 569 ? -6.983 19.929 -6.405 1.00 32.50 569 GLY A O 1
ATOM 4495 N N . MET A 1 570 ? -8.224 18.100 -5.760 1.00 29.44 570 MET A N 1
ATOM 4496 C CA . MET A 1 570 ? -8.595 17.662 -7.116 1.00 28.20 570 MET A CA 1
ATOM 4497 C C . MET A 1 570 ? -10.115 17.493 -7.144 1.00 27.86 570 MET A C 1
ATOM 4498 O O . MET A 1 570 ? -10.651 16.870 -6.211 1.00 25.92 570 MET A O 1
ATOM 4503 N N . PHE A 1 571 ? -10.762 18.123 -8.134 1.00 28.68 571 PHE A N 1
ATOM 4504 C CA . PHE A 1 571 ? -12.231 18.158 -8.350 1.00 31.94 571 PHE A CA 1
ATOM 4505 C C . PHE A 1 571 ? -12.531 17.642 -9.768 1.00 34.87 571 PHE A C 1
ATOM 4506 O O . PHE A 1 571 ? -12.124 18.284 -10.806 1.00 34.86 571 PHE A O 1
ATOM 4514 N N . GLU A 1 572 ? -13.180 16.476 -9.802 1.00 33.23 572 GLU A N 1
ATOM 4515 C CA . GLU A 1 572 ? -13.429 15.676 -11.027 1.00 31.96 572 GLU A CA 1
ATOM 4516 C C . GLU A 1 572 ? -14.794 16.080 -11.588 1.00 30.55 572 GLU A C 1
ATOM 4517 O O . GLU A 1 572 ? -15.727 16.252 -10.807 1.00 29.80 572 GLU A O 1
ATOM 4523 N N . THR A 1 573 ? -14.909 16.253 -12.891 1.00 29.06 573 THR A N 1
ATOM 4524 C CA . THR A 1 573 ? -16.116 16.843 -13.522 1.00 30.81 573 THR A CA 1
ATOM 4525 C C . THR A 1 573 ? -17.174 15.741 -13.652 1.00 33.67 573 THR A C 1
ATOM 4526 O O . THR A 1 573 ? -17.575 15.402 -14.814 1.00 34.27 573 THR A O 1
ATOM 4530 N N . GLY A 1 574 ? -17.563 15.204 -12.483 1.00 31.70 574 GLY A N 1
ATOM 4531 C CA . GLY A 1 574 ? -18.524 14.104 -12.292 1.00 29.25 574 GLY A CA 1
ATOM 4532 C C . GLY A 1 574 ? -17.841 12.760 -12.091 1.00 27.73 574 GLY A C 1
ATOM 4533 O O . GLY A 1 574 ? -16.596 12.731 -11.992 1.00 25.92 574 GLY A O 1
ATOM 4534 N N . ALA A 1 575 ? -18.647 11.693 -12.024 1.00 24.16 575 ALA A N 1
ATOM 4535 C CA . ALA A 1 575 ? -18.209 10.325 -11.687 1.00 27.71 575 ALA A CA 1
ATOM 4536 C C . ALA A 1 575 ? -18.248 9.450 -12.931 1.00 28.72 575 ALA A C 1
ATOM 4537 O O . ALA A 1 575 ? -18.149 8.261 -12.758 1.00 30.73 575 ALA A O 1
ATOM 4539 N N . GLY A 1 576 ? -18.301 10.050 -14.124 1.00 32.69 576 GLY A N 1
ATOM 4540 C CA . GLY A 1 576 ? -18.468 9.325 -15.401 1.00 34.07 576 GLY A CA 1
ATOM 4541 C C . GLY A 1 576 ? -17.193 9.299 -16.238 1.00 31.50 576 GLY A C 1
ATOM 4542 O O . GLY A 1 576 ? -16.153 9.782 -15.780 1.00 33.93 576 GLY A O 1
ATOM 4543 N N . GLY A 1 577 ? -17.295 8.767 -17.447 1.00 32.35 577 GLY A N 1
ATOM 4544 C CA . GLY A 1 577 ? -16.186 8.641 -18.403 1.00 35.04 577 GLY A CA 1
ATOM 4545 C C . GLY A 1 577 ? -16.304 9.653 -19.530 1.00 36.58 577 GLY A C 1
ATOM 4546 O O . GLY A 1 577 ? -17.015 10.661 -19.377 1.00 32.85 577 GLY A O 1
ATOM 4547 N N . SER A 1 578 ? -15.636 9.361 -20.641 1.00 36.13 578 SER A N 1
ATOM 4548 C CA . SER A 1 578 ? -15.339 10.321 -21.723 1.00 33.19 578 SER A CA 1
ATOM 4549 C C . SER A 1 578 ? -16.412 10.178 -22.808 1.00 33.10 578 SER A C 1
ATOM 4550 O O . SER A 1 578 ? -16.288 10.870 -23.826 1.00 29.47 578 SER A O 1
ATOM 4553 N N . ALA A 1 579 ? -17.417 9.325 -22.552 1.00 34.02 579 ALA A N 1
ATOM 4554 C CA . ALA A 1 579 ? -18.650 9.105 -23.349 1.00 31.28 579 ALA A CA 1
ATOM 4555 C C . ALA A 1 579 ? -18.342 9.057 -24.844 1.00 32.39 579 ALA A C 1
ATOM 4556 O O . ALA A 1 579 ? -18.810 9.900 -25.608 1.00 29.62 579 ALA A O 1
ATOM 4558 N N . PRO A 1 580 ? -17.638 8.021 -25.340 1.00 32.59 580 PRO A N 1
ATOM 4559 C CA . PRO A 1 580 ? -17.334 7.935 -26.772 1.00 32.79 580 PRO A CA 1
ATOM 4560 C C . PRO A 1 580 ? -18.599 8.048 -27.652 1.00 35.11 580 PRO A C 1
ATOM 4561 O O . PRO A 1 580 ? -18.539 8.638 -28.745 1.00 35.48 580 PRO A O 1
ATOM 4565 N N . LYS A 1 581 ? -19.749 7.567 -27.184 1.00 34.90 581 LYS A N 1
ATOM 4566 C CA . LYS A 1 581 ? -20.969 7.580 -28.038 1.00 36.85 581 LYS A CA 1
ATOM 4567 C C . LYS A 1 581 ? -21.347 9.001 -28.447 1.00 35.48 581 LYS A C 1
ATOM 4568 O O . LYS A 1 581 ? -21.755 9.180 -29.593 1.00 40.33 581 LYS A O 1
ATOM 4574 N N . HIS A 1 582 ? -21.221 9.964 -27.543 1.00 38.69 582 HIS A N 1
ATOM 4575 C CA . HIS A 1 582 ? -21.506 11.403 -27.793 1.00 34.22 582 HIS A CA 1
ATOM 4576 C C . HIS A 1 582 ? -20.685 11.885 -28.999 1.00 38.83 582 HIS A C 1
ATOM 4577 O O . HIS A 1 582 ? -21.233 12.694 -29.787 1.00 33.17 582 HIS A O 1
ATOM 4584 N N . VAL A 1 583 ? -19.465 11.342 -29.170 1.00 34.49 583 VAL A N 1
ATOM 4585 C CA . VAL A 1 583 ? -18.546 11.719 -30.268 1.00 37.33 583 VAL A CA 1
ATOM 4586 C C . VAL A 1 583 ? -19.145 11.235 -31.596 1.00 42.34 583 VAL A C 1
ATOM 4587 O O . VAL A 1 583 ? -19.300 12.075 -32.520 1.00 46.95 583 VAL A O 1
ATOM 4591 N N . GLU A 1 584 ? -19.522 9.963 -31.695 1.00 42.25 584 GLU A N 1
ATOM 4592 C CA . GLU A 1 584 ? -20.178 9.406 -32.913 1.00 47.97 584 GLU A CA 1
ATOM 4593 C C . GLU A 1 584 ? -21.291 10.341 -33.400 1.00 44.23 584 GLU A C 1
ATOM 4594 O O . GLU A 1 584 ? -21.387 10.517 -34.618 1.00 35.89 584 GLU A O 1
ATOM 4600 N N . GLN A 1 585 ? -22.095 10.896 -32.486 1.00 43.18 585 GLN A N 1
ATOM 4601 C CA . GLN A 1 585 ? -23.254 11.763 -32.851 1.00 47.02 585 GLN A CA 1
ATOM 4602 C C . GLN A 1 585 ? -22.764 13.159 -33.249 1.00 48.08 585 GLN A C 1
ATOM 4603 O O . GLN A 1 585 ? -23.403 13.776 -34.130 1.00 54.21 585 GLN A O 1
ATOM 4609 N N . LEU A 1 586 ? -21.697 13.663 -32.621 1.00 45.51 586 LEU A N 1
ATOM 4610 C CA . LEU A 1 586 ? -21.120 14.955 -33.040 1.00 45.51 586 LEU A CA 1
ATOM 4611 C C . LEU A 1 586 ? -20.563 14.843 -34.462 1.00 43.01 586 LEU A C 1
ATOM 4612 O O . LEU A 1 586 ? -20.799 15.759 -35.241 1.00 45.29 586 LEU A O 1
ATOM 4617 N N . VAL A 1 587 ? -19.814 13.796 -34.777 1.00 44.44 587 VAL A N 1
ATOM 4618 C CA . VAL A 1 587 ? -19.259 13.598 -36.144 1.00 45.28 587 VAL A CA 1
ATOM 4619 C C . VAL A 1 587 ? -20.430 13.525 -37.129 1.00 45.90 587 VAL A C 1
ATOM 4620 O O . VAL A 1 587 ? -20.476 14.323 -38.084 1.00 50.69 587 VAL A O 1
ATOM 4624 N N . SER A 1 588 ? -21.362 12.621 -36.904 1.00 44.47 588 SER A N 1
ATOM 4625 C CA . SER A 1 588 ? -22.350 12.214 -3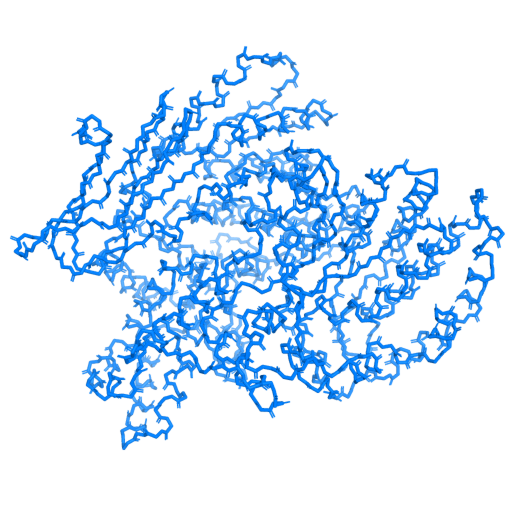7.932 1.00 48.33 588 SER A CA 1
ATOM 4626 C C . SER A 1 588 ? -23.392 13.328 -38.152 1.00 50.25 588 SER A C 1
ATOM 4627 O O . SER A 1 588 ? -23.849 13.437 -39.304 1.00 47.11 588 SER A O 1
ATOM 4630 N N . GLU A 1 589 ? -23.705 14.139 -37.124 1.00 47.29 589 GLU A N 1
ATOM 4631 C CA . GLU A 1 589 ? -24.903 15.027 -37.071 1.00 47.71 589 GLU A CA 1
ATOM 4632 C C . GLU A 1 589 ? -24.632 16.416 -36.478 1.00 46.14 589 GLU A C 1
ATOM 4633 O O . GLU A 1 589 ? -25.615 17.160 -36.250 1.00 50.31 589 GLU A O 1
ATOM 4639 N N . ASN A 1 590 ? -23.395 16.731 -36.125 1.00 43.94 590 ASN A N 1
ATOM 4640 C CA . ASN A 1 590 ? -22.997 18.012 -35.486 1.00 42.26 590 ASN A CA 1
ATOM 4641 C C . ASN A 1 590 ? -23.932 18.349 -34.323 1.00 42.17 590 ASN A C 1
ATOM 4642 O O . ASN A 1 590 ? -24.393 19.490 -34.262 1.00 48.91 590 ASN A O 1
ATOM 4647 N N . HIS A 1 591 ? -24.166 17.408 -33.407 1.00 38.13 591 HIS A N 1
ATOM 4648 C CA . HIS A 1 591 ? -24.884 17.641 -32.124 1.00 37.82 591 HIS A CA 1
ATOM 4649 C C . HIS A 1 591 ? -24.144 16.915 -30.985 1.00 38.93 591 HIS A C 1
ATOM 4650 O O . HIS A 1 591 ? -24.035 15.651 -31.015 1.00 31.26 591 HIS A O 1
ATOM 4657 N N . LEU A 1 592 ? -23.615 17.677 -30.022 1.00 40.03 592 LEU A N 1
ATOM 4658 C CA . LEU A 1 592 ? -22.970 17.084 -28.827 1.00 38.76 592 LEU A CA 1
ATOM 4659 C C . LEU A 1 592 ? -23.970 17.085 -27.679 1.00 36.29 592 LEU A C 1
ATOM 4660 O O . LEU A 1 592 ? -24.331 18.192 -27.241 1.00 36.01 592 LEU A O 1
ATOM 4665 N N . ARG A 1 593 ? -24.396 15.906 -27.212 1.00 35.59 593 ARG A N 1
ATOM 4666 C CA . ARG A 1 593 ? -25.399 15.803 -26.106 1.00 35.42 593 ARG A CA 1
ATOM 4667 C C . ARG A 1 593 ? -24.687 15.709 -24.756 1.00 34.32 593 ARG A C 1
ATOM 4668 O O . ARG A 1 593 ? -25.389 15.563 -23.774 1.00 37.48 593 ARG A O 1
ATOM 4676 N N . TRP A 1 594 ? -23.354 15.766 -24.726 1.00 37.76 594 TRP A N 1
ATOM 4677 C CA . TRP A 1 594 ? -22.533 15.911 -23.491 1.00 38.08 594 TRP A CA 1
ATOM 4678 C C . TRP A 1 594 ? -23.074 17.037 -22.604 1.00 35.66 594 TRP A C 1
ATOM 4679 O O . TRP A 1 594 ? -23.131 18.185 -23.054 1.00 37.38 594 TRP A O 1
ATOM 4690 N N . ASP A 1 595 ? -23.450 16.727 -21.369 1.00 36.30 595 ASP A N 1
ATOM 4691 C CA . ASP A 1 595 ? -23.769 17.756 -20.347 1.00 35.57 595 ASP A CA 1
ATOM 4692 C C . ASP A 1 595 ? -22.478 18.116 -19.614 1.00 33.48 595 ASP A C 1
ATOM 4693 O O . ASP A 1 595 ? -21.888 17.231 -19.030 1.00 36.64 595 ASP A O 1
ATOM 4698 N N . SER A 1 596 ? -22.130 19.401 -19.600 1.00 34.71 596 SER A N 1
ATOM 4699 C CA . SER A 1 596 ? -20.956 20.007 -18.921 1.00 33.55 596 SER A CA 1
ATOM 4700 C C . SER A 1 596 ? -21.285 20.372 -17.467 1.00 32.69 596 SER A C 1
ATOM 4701 O O . SER A 1 596 ? -20.442 21.020 -16.810 1.00 36.22 596 SER A O 1
ATOM 4704 N N . LEU A 1 597 ? -22.477 20.058 -16.976 1.00 32.38 597 LEU A N 1
ATOM 4705 C CA . LEU A 1 597 ? -22.912 20.516 -15.623 1.00 35.12 597 LEU A CA 1
ATOM 4706 C C . LEU A 1 597 ? -21.856 20.131 -14.557 1.00 33.18 597 LEU A C 1
ATOM 4707 O O . LEU A 1 597 ? -21.736 20.870 -13.544 1.00 31.50 597 LEU A O 1
ATOM 4712 N N . GLY A 1 598 ? -21.130 19.024 -14.748 1.00 28.54 598 GLY A N 1
ATOM 4713 C CA . GLY A 1 598 ? -20.127 18.564 -13.781 1.00 28.31 598 GLY A CA 1
ATOM 4714 C C . GLY A 1 598 ? -18.876 19.426 -13.810 1.00 26.53 598 GLY A C 1
ATOM 4715 O O . GLY A 1 598 ? -18.184 19.483 -12.781 1.00 24.60 598 GLY A O 1
ATOM 4716 N N . GLU A 1 599 ? -18.533 19.951 -14.988 1.00 27.10 599 GLU A N 1
ATOM 4717 C CA . GLU A 1 599 ? -17.464 20.950 -15.190 1.00 28.90 599 GLU A CA 1
ATOM 4718 C C . GLU A 1 599 ? -17.800 22.248 -14.430 1.00 32.19 599 GLU A C 1
ATOM 4719 O O . GLU A 1 599 ? -16.907 22.748 -13.704 1.00 27.88 599 GLU A O 1
ATOM 4725 N N . PHE A 1 600 ? -19.036 22.758 -14.569 1.00 32.33 600 PHE A N 1
ATOM 4726 C CA . PHE A 1 600 ? -19.495 24.009 -13.914 1.00 33.71 600 PHE A CA 1
ATOM 4727 C C . PHE A 1 600 ? -19.258 23.819 -12.420 1.00 34.23 600 PHE A C 1
ATOM 4728 O O . PHE A 1 600 ? -18.597 24.627 -11.772 1.00 33.53 600 PHE A O 1
ATOM 4736 N N . MET A 1 601 ? -19.684 22.675 -11.912 1.00 34.71 601 MET A N 1
ATOM 4737 C CA . MET A 1 601 ? -19.696 22.417 -10.459 1.00 35.70 601 MET A CA 1
ATOM 4738 C C . MET A 1 601 ? -18.311 22.088 -9.901 1.00 35.55 601 MET A C 1
ATOM 4739 O O . MET A 1 601 ? -17.987 22.655 -8.824 1.00 34.36 601 MET A O 1
ATOM 4744 N N . ALA A 1 602 ? -17.503 21.284 -10.603 1.00 32.47 602 ALA A N 1
ATOM 4745 C CA . ALA A 1 602 ? -16.054 21.163 -10.328 1.00 31.66 602 ALA A CA 1
ATOM 4746 C C . ALA A 1 602 ? -15.456 22.574 -10.167 1.00 30.83 602 ALA A C 1
ATOM 4747 O O . ALA A 1 602 ? -14.755 22.840 -9.180 1.00 26.97 602 ALA A O 1
ATOM 4749 N N . LEU A 1 603 ? -15.776 23.480 -11.101 1.00 34.29 603 LEU A N 1
ATOM 4750 C CA . LEU A 1 603 ? -15.185 24.836 -11.148 1.00 30.79 603 LEU A CA 1
ATOM 4751 C C . LEU A 1 603 ? -15.664 25.627 -9.932 1.00 30.83 603 LEU A C 1
ATOM 4752 O O . LEU A 1 603 ? -14.914 26.426 -9.393 1.00 34.31 603 LEU A O 1
ATOM 4757 N N . ILE A 1 604 ? -16.891 25.431 -9.515 1.00 30.15 604 ILE A N 1
ATOM 4758 C CA . ILE A 1 604 ? -17.360 26.131 -8.303 1.00 32.48 604 ILE A CA 1
ATOM 4759 C C . ILE A 1 604 ? -16.432 25.686 -7.167 1.00 33.02 604 ILE A C 1
ATOM 4760 O O . ILE A 1 604 ? -15.925 26.575 -6.475 1.00 34.88 604 ILE A O 1
ATOM 4765 N N . VAL A 1 605 ? -16.187 24.393 -6.967 1.00 33.72 605 VAL A N 1
ATOM 4766 C CA . VAL A 1 605 ? -15.444 23.967 -5.738 1.00 36.54 605 VAL A CA 1
ATOM 4767 C C . VAL A 1 605 ? -13.961 24.286 -5.943 1.00 34.89 605 VAL A C 1
ATOM 4768 O O . VAL A 1 605 ? -13.271 24.614 -4.944 1.00 34.78 605 VAL A O 1
ATOM 4772 N N . SER A 1 606 ? -13.466 24.233 -7.178 1.00 34.98 606 SER A N 1
ATOM 4773 C CA . SER A 1 606 ? -12.058 24.622 -7.465 1.00 34.31 606 SER A CA 1
ATOM 4774 C C . SER A 1 606 ? -11.803 26.055 -6.959 1.00 35.41 606 SER A C 1
ATOM 4775 O O . SER A 1 606 ? -10.678 26.339 -6.534 1.00 33.69 606 SER A O 1
ATOM 4778 N N . LEU A 1 607 ? -12.817 26.925 -7.024 1.00 38.74 607 LEU A N 1
ATOM 4779 C CA . LEU A 1 607 ? -12.722 28.378 -6.720 1.00 37.64 607 LEU A CA 1
ATOM 4780 C C . LEU A 1 607 ? -12.808 28.536 -5.205 1.00 37.87 607 LEU A C 1
ATOM 4781 O O . LEU A 1 607 ? -12.009 29.278 -4.638 1.00 39.44 607 LEU A O 1
ATOM 4786 N N . GLU A 1 608 ? -13.751 27.842 -4.585 1.00 39.02 608 GLU A N 1
ATOM 4787 C CA . GLU A 1 608 ? -13.896 27.815 -3.111 1.00 40.81 608 GLU A CA 1
ATOM 4788 C C . GLU A 1 608 ? -12.536 27.442 -2.544 1.00 37.69 608 GLU A C 1
ATOM 4789 O O . GLU A 1 608 ? -12.027 28.166 -1.675 1.00 41.73 608 GLU A O 1
ATOM 4795 N N . HIS A 1 609 ? -11.920 26.438 -3.144 1.00 38.46 609 HIS A N 1
ATOM 4796 C CA . HIS A 1 609 ? -10.625 25.885 -2.689 1.00 38.67 609 HIS A CA 1
ATOM 4797 C C . HIS A 1 609 ? -9.519 26.952 -2.857 1.00 40.27 609 HIS A C 1
ATOM 4798 O O . HIS A 1 609 ? -8.805 27.225 -1.855 1.00 35.31 609 HIS A O 1
ATOM 4805 N N . LEU A 1 610 ? -9.407 27.568 -4.044 1.00 36.61 610 LEU A N 1
ATOM 4806 C CA . LEU A 1 610 ? -8.548 28.755 -4.278 1.00 38.51 610 LEU A CA 1
ATOM 4807 C C . LEU A 1 610 ? -8.726 29.748 -3.118 1.00 46.35 610 LEU A C 1
ATOM 4808 O O . LEU A 1 610 ? -7.693 30.138 -2.539 1.00 47.39 610 LEU A O 1
ATOM 4813 N N . GLY A 1 611 ? -9.965 30.188 -2.834 1.00 46.67 611 GLY A N 1
ATOM 4814 C CA . GLY A 1 611 ? -10.329 30.930 -1.607 1.00 50.50 611 GLY A CA 1
ATOM 4815 C C . GLY A 1 611 ? -9.896 32.394 -1.598 1.00 48.53 611 GLY A C 1
ATOM 4816 O O . GLY A 1 611 ? -10.014 33.027 -0.540 1.00 43.31 611 GLY A O 1
ATOM 4817 N N . THR A 1 612 ? -9.486 32.933 -2.747 1.00 46.84 612 THR A N 1
ATOM 4818 C CA . THR A 1 612 ? -9.093 34.355 -2.952 1.00 50.95 612 THR A CA 1
ATOM 4819 C C . THR A 1 612 ? -10.375 35.212 -2.835 1.00 46.80 612 THR A C 1
ATOM 4820 O O . THR A 1 612 ? -11.447 34.689 -3.057 1.00 54.47 612 THR A O 1
ATOM 4824 N N . GLN A 1 613 ? -10.279 36.496 -2.495 1.00 50.25 613 GLN A N 1
ATOM 4825 C CA . GLN A 1 613 ? -11.441 37.434 -2.429 1.00 53.46 613 GLN A CA 1
ATOM 4826 C C . GLN A 1 613 ? -12.319 37.275 -3.681 1.00 45.85 613 GLN A C 1
ATOM 4827 O O . GLN A 1 613 ? -13.557 37.171 -3.524 1.00 43.35 613 GLN A O 1
ATOM 4833 N N . ASN A 1 614 ? -11.691 37.282 -4.856 1.00 39.49 614 ASN A N 1
ATOM 4834 C CA . ASN A 1 614 ? -12.356 37.183 -6.180 1.00 41.72 614 ASN A CA 1
ATOM 4835 C C . ASN A 1 614 ? -12.804 35.745 -6.441 1.00 41.27 614 ASN A C 1
ATOM 4836 O O . ASN A 1 614 ? -13.868 35.572 -7.034 1.00 41.45 614 ASN A O 1
ATOM 4841 N N . ALA A 1 615 ? -12.058 34.744 -5.981 1.00 43.77 615 ALA A N 1
ATOM 4842 C CA . ALA A 1 615 ? -12.432 33.327 -6.188 1.00 41.38 615 ALA A CA 1
ATOM 4843 C C . ALA A 1 615 ? -13.760 33.049 -5.474 1.00 42.84 615 ALA A C 1
ATOM 4844 O O . ALA A 1 615 ? -14.547 32.228 -5.989 1.00 36.95 615 ALA A O 1
ATOM 4846 N N . LYS A 1 616 ? -13.985 33.690 -4.324 1.00 42.22 616 LYS A N 1
ATOM 4847 C CA . LYS A 1 616 ? -15.178 33.430 -3.491 1.00 47.90 616 LYS A CA 1
ATOM 4848 C C . LYS A 1 616 ? -16.372 34.149 -4.118 1.00 50.00 616 LYS A C 1
ATOM 4849 O O . LYS A 1 616 ? -17.496 33.542 -4.173 1.00 44.65 616 LYS A O 1
ATOM 4855 N N . ILE A 1 617 ? -16.123 35.354 -4.631 1.00 45.15 617 ILE A N 1
ATOM 4856 C CA . ILE A 1 617 ? -17.138 36.132 -5.386 1.00 42.45 617 ILE A CA 1
ATOM 4857 C C . ILE A 1 617 ? -17.537 35.322 -6.630 1.00 42.16 617 ILE A C 1
ATOM 4858 O O . ILE A 1 617 ? -18.757 35.147 -6.808 1.00 44.00 617 ILE A O 1
ATOM 4863 N N . LEU A 1 618 ? -16.600 34.796 -7.429 1.00 37.92 618 LEU A N 1
ATOM 4864 C CA . LEU A 1 618 ? -16.983 34.051 -8.670 1.00 39.89 618 LEU A CA 1
ATOM 4865 C C . LEU A 1 618 ? -17.651 32.712 -8.316 1.00 41.50 618 LEU A C 1
ATOM 4866 O O . LEU A 1 618 ? -18.642 32.389 -9.014 1.00 43.42 618 LEU A O 1
ATOM 4871 N N . ALA A 1 619 ? -17.214 32.022 -7.244 1.00 37.96 619 ALA A N 1
ATOM 4872 C CA . ALA A 1 619 ? -17.818 30.757 -6.741 1.00 35.40 619 ALA A CA 1
ATOM 4873 C C . ALA A 1 619 ? -19.295 30.965 -6.393 1.00 35.46 619 ALA A C 1
ATOM 4874 O O . ALA A 1 619 ? -20.139 30.288 -7.004 1.00 40.02 619 ALA A O 1
ATOM 4876 N N . LYS A 1 620 ? -19.588 31.853 -5.445 1.00 36.65 620 LYS A N 1
ATOM 4877 C CA . LYS A 1 620 ? -20.965 32.124 -4.942 1.00 39.61 620 LYS A CA 1
ATOM 4878 C C . LYS A 1 620 ? -21.904 32.520 -6.104 1.00 42.90 620 LYS A C 1
ATOM 4879 O O . LYS A 1 620 ? -23.081 32.021 -6.121 1.00 39.92 620 LYS A O 1
ATOM 4885 N N . ALA A 1 621 ? -21.413 33.329 -7.058 1.00 37.85 621 ALA A N 1
ATOM 4886 C CA . ALA A 1 621 ? -22.173 33.802 -8.236 1.00 37.74 621 ALA A CA 1
ATOM 4887 C C . ALA A 1 621 ? -22.356 32.661 -9.249 1.00 44.88 621 ALA A C 1
ATOM 4888 O O . ALA A 1 621 ? -23.409 32.620 -9.932 1.00 51.75 621 ALA A O 1
ATOM 4890 N N . LEU A 1 622 ? -21.356 31.792 -9.413 1.00 43.25 622 LEU A N 1
ATOM 4891 C CA . LEU A 1 622 ? -21.438 30.682 -10.398 1.00 40.53 622 LEU A CA 1
ATOM 4892 C C . LEU A 1 622 ? -22.475 29.691 -9.866 1.00 44.63 622 LEU A C 1
ATOM 4893 O O . LEU A 1 622 ? -23.245 29.130 -10.669 1.00 41.24 622 LEU A O 1
ATOM 4898 N N . ASP A 1 623 ? -22.500 29.520 -8.539 1.00 42.38 623 ASP A N 1
ATOM 4899 C CA . ASP A 1 623 ? -23.441 28.616 -7.847 1.00 44.28 623 ASP A CA 1
ATOM 4900 C C . ASP A 1 623 ? -24.861 29.092 -8.150 1.00 41.09 623 ASP A C 1
ATOM 4901 O O . ASP A 1 623 ? -25.638 28.316 -8.700 1.00 44.53 623 ASP A O 1
ATOM 4906 N N . LYS A 1 624 ? -25.138 30.365 -7.903 1.00 42.27 624 LYS A N 1
ATOM 4907 C CA . LYS A 1 624 ? -26.412 31.024 -8.291 1.00 37.53 624 LYS A CA 1
ATOM 4908 C C . LYS A 1 624 ? -26.665 30.806 -9.784 1.00 36.01 624 LYS A C 1
ATOM 4909 O O . LYS A 1 624 ? -27.840 30.485 -10.140 1.00 41.14 624 LYS A O 1
ATOM 4915 N N . ALA A 1 625 ? -25.664 30.999 -10.634 1.00 32.00 625 ALA A N 1
ATOM 4916 C CA . ALA A 1 625 ? -25.837 30.861 -12.108 1.00 33.67 625 ALA A CA 1
ATOM 4917 C C . ALA A 1 625 ? -26.275 29.432 -12.461 1.00 34.06 625 ALA A C 1
ATOM 4918 O O . ALA A 1 625 ? -27.027 29.243 -13.410 1.00 34.62 625 ALA A O 1
ATOM 4920 N N . VAL A 1 626 ? -25.745 28.439 -11.755 1.00 39.19 626 VAL A N 1
ATOM 4921 C CA . VAL A 1 626 ? -25.957 26.999 -12.077 1.00 35.28 626 VAL A CA 1
ATOM 4922 C C . VAL A 1 626 ? -27.381 26.672 -11.624 1.00 35.05 626 VAL A C 1
ATOM 4923 O O . VAL A 1 626 ? -28.091 25.983 -12.382 1.00 31.98 626 VAL A O 1
ATOM 4927 N N . SER A 1 627 ? -27.783 27.192 -10.453 1.00 37.10 627 SER A N 1
ATOM 4928 C CA . SER A 1 627 ? -29.168 27.105 -9.922 1.00 37.99 627 SER A CA 1
ATOM 4929 C C . SER A 1 627 ? -30.155 27.620 -10.972 1.00 39.20 627 SER A C 1
ATOM 4930 O O . SER A 1 627 ? -31.156 26.924 -11.215 1.00 42.40 627 SER A O 1
ATOM 4933 N N . ARG A 1 628 ? -29.873 28.786 -11.568 1.00 42.19 628 ARG A N 1
ATOM 4934 C CA A ARG A 1 628 ? -30.714 29.431 -12.619 0.53 41.94 628 ARG A CA 1
ATOM 4935 C CA B ARG A 1 628 ? -30.744 29.408 -12.599 0.47 41.62 628 ARG A CA 1
ATOM 4936 C C . ARG A 1 628 ? -30.696 28.508 -13.839 1.00 39.26 628 ARG A C 1
ATOM 4937 O O . ARG A 1 628 ? -31.742 28.215 -14.361 1.00 43.66 628 ARG A O 1
ATOM 4952 N N . PHE A 1 629 ? -29.512 28.072 -14.242 1.00 43.26 629 PHE A N 1
ATOM 4953 C CA . PHE A 1 629 ? -29.293 27.092 -15.340 1.00 42.70 629 PHE A CA 1
ATOM 4954 C C . PHE A 1 629 ? -30.241 25.885 -15.183 1.00 39.12 629 PHE A C 1
ATOM 4955 O O . PHE A 1 629 ? -30.839 25.492 -16.205 1.00 39.14 629 PHE A O 1
ATOM 4963 N N . LEU A 1 630 ? -30.347 25.303 -13.980 1.00 34.11 630 LEU A N 1
ATOM 4964 C CA . LEU A 1 630 ? -31.192 24.114 -13.686 1.00 35.01 630 LEU A CA 1
ATOM 4965 C C . LEU A 1 630 ? -32.689 24.479 -13.609 1.00 39.82 630 LEU A C 1
ATOM 4966 O O . LEU A 1 630 ? -33.523 23.734 -14.171 1.00 41.31 630 LEU A O 1
ATOM 4971 N N . LYS A 1 631 ? -33.038 25.570 -12.928 1.00 42.17 631 LYS A N 1
ATOM 4972 C CA . LYS A 1 631 ? -34.424 26.110 -12.918 1.00 45.97 631 LYS A CA 1
ATOM 4973 C C . LYS A 1 631 ? -34.905 26.312 -14.373 1.00 44.85 631 LYS A C 1
ATOM 4974 O O . LYS A 1 631 ? -36.013 25.855 -14.710 1.00 39.69 631 LYS A O 1
ATOM 4980 N N . GLU A 1 632 ? -34.100 26.961 -15.199 1.00 42.27 632 GLU A N 1
ATOM 4981 C CA . GLU A 1 632 ? -34.516 27.250 -16.586 1.00 45.00 632 GLU A CA 1
ATOM 4982 C C . GLU A 1 632 ? -34.281 26.041 -17.480 1.00 47.13 632 GLU A C 1
ATOM 4983 O O . GLU A 1 632 ? -34.504 26.184 -18.661 1.00 45.33 632 GLU A O 1
ATOM 4989 N N . ASP A 1 633 ? -33.850 24.919 -16.906 1.00 45.88 633 ASP A N 1
ATOM 4990 C CA . ASP A 1 633 ? -33.596 23.647 -17.630 1.00 44.36 633 ASP A CA 1
ATOM 4991 C C . ASP A 1 633 ? -32.813 23.901 -18.920 1.00 45.41 633 ASP A C 1
ATOM 4992 O O . ASP A 1 633 ? -33.364 23.713 -19.989 1.00 50.06 633 ASP A O 1
ATOM 4997 N N . LYS A 1 634 ? -31.525 24.206 -18.798 1.00 50.61 634 LYS A N 1
ATOM 4998 C CA . LYS A 1 634 ? -30.701 24.540 -19.985 1.00 52.35 634 LYS A CA 1
ATOM 4999 C C . LYS A 1 634 ? -29.822 23.360 -20.410 1.00 47.92 634 LYS A C 1
ATOM 5000 O O . LYS A 1 634 ? -29.270 23.433 -21.485 1.00 43.56 634 LYS A O 1
ATOM 5006 N N . SER A 1 635 ? -29.664 22.365 -19.542 1.00 43.68 635 SER A N 1
ATOM 5007 C CA . SER A 1 635 ? -29.006 21.069 -19.858 1.00 43.64 635 SER A CA 1
ATOM 5008 C C . SER A 1 635 ? -29.214 20.732 -21.341 1.00 44.07 635 SER A C 1
ATOM 5009 O O . SER A 1 635 ? -30.310 20.899 -21.866 1.00 42.51 635 SER A O 1
ATOM 5012 N N . PRO A 1 636 ? -28.206 20.194 -22.065 1.00 41.23 636 PRO A N 1
ATOM 5013 C CA . PRO A 1 636 ? -28.354 19.870 -23.483 1.00 43.25 636 PRO A CA 1
ATOM 5014 C C . PRO A 1 636 ? -29.474 18.866 -23.753 1.00 37.87 636 PRO A C 1
ATOM 5015 O O . PRO A 1 636 ? -29.801 18.147 -22.876 1.00 37.74 636 PRO A O 1
ATOM 5019 N N . LYS A 1 637 ? -29.964 18.816 -24.985 1.00 40.61 637 LYS A N 1
ATOM 5020 C CA . LYS A 1 637 ? -30.948 17.810 -25.462 1.00 41.91 637 LYS A CA 1
ATOM 5021 C C . LYS A 1 637 ? -30.190 16.741 -26.263 1.00 42.96 637 LYS A C 1
ATOM 5022 O O . LYS A 1 637 ? -28.973 16.859 -26.410 1.00 42.66 637 LYS A O 1
ATOM 5028 N N . ARG A 1 638 ? -30.884 15.745 -26.807 1.00 44.98 638 ARG A N 1
ATOM 5029 C CA . ARG A 1 638 ? -30.251 14.523 -27.352 1.00 44.04 638 ARG A CA 1
ATOM 5030 C C . ARG A 1 638 ? -30.335 14.482 -28.871 1.00 41.58 638 ARG A C 1
ATOM 5031 O O . ARG A 1 638 ? -29.406 14.008 -29.486 1.00 41.31 638 ARG A O 1
ATOM 5039 N N . ARG A 1 639 ? -31.411 14.989 -29.449 1.00 54.94 639 ARG A N 1
ATOM 5040 C CA . ARG A 1 639 ? -31.700 14.839 -30.901 1.00 62.39 639 ARG A CA 1
ATOM 5041 C C . ARG A 1 639 ? -31.095 16.033 -31.631 1.00 49.06 639 ARG A C 1
ATOM 5042 O O . ARG A 1 639 ? -31.105 17.134 -31.077 1.00 47.46 639 ARG A O 1
ATOM 5050 N N . ALA A 1 640 ? -30.531 15.795 -32.808 1.00 47.43 640 ALA A N 1
ATOM 5051 C CA . ALA A 1 640 ? -30.015 16.868 -33.686 1.00 49.66 640 ALA A CA 1
ATOM 5052 C C . ALA A 1 640 ? -31.169 17.821 -33.934 1.00 51.83 640 ALA A C 1
ATOM 5053 O O . ALA A 1 640 ? -32.303 17.318 -34.010 1.00 51.60 640 ALA A O 1
ATOM 5055 N N . GLY A 1 641 ? -30.864 19.111 -34.086 1.00 57.33 641 GLY A N 1
ATOM 5056 C CA . GLY A 1 641 ? -31.847 20.175 -34.345 1.00 51.23 641 GLY A CA 1
ATOM 5057 C C . GLY A 1 641 ? -32.387 20.716 -33.042 1.00 49.97 641 GLY A C 1
ATOM 5058 O O . GLY A 1 641 ? -33.144 21.671 -33.080 1.00 46.00 641 GLY A O 1
ATOM 5059 N N . GLU A 1 642 ? -32.000 20.122 -31.914 1.00 54.22 642 GLU A N 1
ATOM 5060 C CA . GLU A 1 642 ? -32.308 20.688 -30.577 1.00 53.03 642 GLU A CA 1
ATOM 5061 C C . GLU A 1 642 ? -31.023 21.244 -29.949 1.00 51.92 642 GLU A C 1
ATOM 5062 O O . GLU A 1 642 ? -29.908 20.833 -30.317 1.00 47.63 642 GLU A O 1
ATOM 5068 N N . PRO A 1 643 ? -31.158 22.216 -29.005 1.00 43.61 643 PRO A N 1
ATOM 5069 C CA . PRO A 1 643 ? -30.017 22.843 -28.337 1.00 44.49 643 PRO A CA 1
ATOM 5070 C C . PRO A 1 643 ? -29.100 21.838 -27.624 1.00 42.82 643 PRO A C 1
ATOM 5071 O O . PRO A 1 643 ? -29.589 20.940 -26.939 1.00 37.59 643 PRO A O 1
ATOM 5075 N N . ASP A 1 644 ? -27.792 22.048 -27.763 1.00 44.90 644 ASP A N 1
ATOM 5076 C CA . ASP A 1 644 ? -26.773 21.055 -27.351 1.00 45.85 644 ASP A CA 1
ATOM 5077 C C . ASP A 1 644 ? -25.777 21.671 -26.355 1.00 42.81 644 ASP A C 1
ATOM 5078 O O . ASP A 1 644 ? -26.147 22.631 -25.619 1.00 36.79 644 ASP A O 1
ATOM 5083 N N . ASN A 1 645 ? -24.603 21.044 -26.267 1.00 39.81 645 ASN A N 1
ATOM 5084 C CA . ASN A 1 645 ? -23.529 21.364 -25.301 1.00 39.45 645 ASN A CA 1
ATOM 5085 C C . ASN A 1 645 ? -23.178 22.842 -25.464 1.00 36.07 645 ASN A C 1
ATOM 5086 O O . ASN A 1 645 ? -23.207 23.578 -24.467 1.00 38.20 645 ASN A O 1
ATOM 5091 N N . ARG A 1 646 ? -22.953 23.277 -26.700 1.00 40.29 646 ARG A N 1
ATOM 5092 C CA . ARG A 1 646 ? -22.558 24.668 -27.055 1.00 39.07 646 ARG A CA 1
ATOM 5093 C C . ARG A 1 646 ? -23.609 25.676 -26.545 1.00 41.03 646 ARG A C 1
ATOM 5094 O O . ARG A 1 646 ? -23.223 26.672 -25.885 1.00 43.78 646 ARG A O 1
ATOM 5102 N N . ASN A 1 647 ? -24.897 25.436 -26.794 1.00 45.22 647 ASN A N 1
ATOM 5103 C CA . ASN A 1 647 ? -25.998 26.310 -26.289 1.00 44.78 647 ASN A CA 1
ATOM 5104 C C . ASN A 1 647 ? -25.905 26.375 -24.757 1.00 46.49 647 ASN A C 1
ATOM 5105 O O . ASN A 1 647 ? -26.067 27.520 -24.181 1.00 42.61 647 ASN A O 1
ATOM 5110 N N . SER A 1 648 ? -25.625 25.239 -24.085 1.00 38.74 648 SER A N 1
ATOM 5111 C CA . SER A 1 648 ? -25.685 25.246 -22.602 1.00 38.95 648 SER A CA 1
ATOM 5112 C C . SER A 1 648 ? -24.499 26.080 -22.084 1.00 35.36 648 SER A C 1
ATOM 5113 O O . SER A 1 648 ? -24.686 26.858 -21.114 1.00 31.23 648 SER A O 1
ATOM 5116 N N . HIS A 1 649 ? -23.340 25.989 -22.737 1.00 33.81 649 HIS A N 1
ATOM 5117 C CA . HIS A 1 649 ? -22.187 26.866 -22.405 1.00 36.62 649 HIS A CA 1
ATOM 5118 C C . HIS A 1 649 ? -22.654 28.315 -22.502 1.00 38.34 649 HIS A C 1
ATOM 5119 O O . HIS A 1 649 ? -22.510 29.022 -21.486 1.00 35.37 649 HIS A O 1
ATOM 5126 N N . PHE A 1 650 ? -23.311 28.708 -23.604 1.00 43.65 650 PHE A N 1
ATOM 5127 C CA . PHE A 1 650 ? -23.858 30.093 -23.753 1.0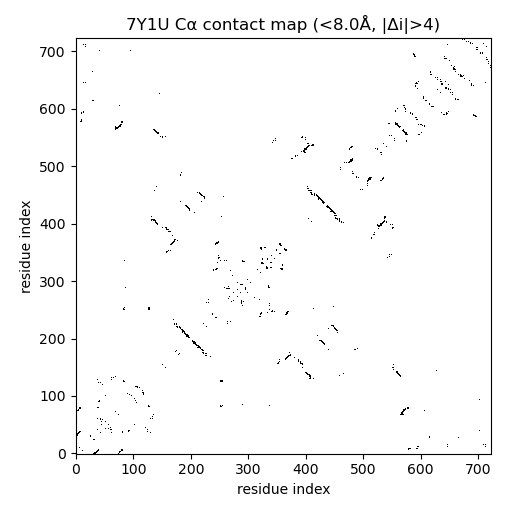0 46.72 650 PHE A CA 1
ATOM 5128 C C . PHE A 1 650 ? -24.743 30.456 -22.544 1.00 41.06 650 PHE A C 1
ATOM 5129 O O . PHE A 1 650 ? -24.539 31.524 -21.934 1.00 37.48 650 PHE A O 1
ATOM 5137 N N . TYR A 1 651 ? -25.716 29.619 -22.179 1.00 38.45 651 TYR A N 1
ATOM 5138 C CA . TYR A 1 651 ? -26.673 30.011 -21.115 1.00 39.07 651 TYR A CA 1
ATOM 5139 C C . TYR A 1 651 ? -25.929 30.138 -19.780 1.00 39.64 651 TYR A C 1
ATOM 5140 O O . TYR A 1 651 ? -26.273 31.048 -18.959 1.00 39.80 651 TYR A O 1
ATOM 5149 N N . LEU A 1 652 ? -24.921 29.300 -19.528 1.00 39.79 652 LEU A N 1
ATOM 5150 C CA . LEU A 1 652 ? -24.171 29.451 -18.258 1.00 38.00 652 LEU A CA 1
ATOM 5151 C C . LEU A 1 652 ? -23.414 30.785 -18.270 1.00 37.33 652 LEU A C 1
ATOM 5152 O O . LEU A 1 652 ? -23.483 31.512 -17.264 1.00 36.71 652 LEU A O 1
ATOM 5157 N N . ALA A 1 653 ? -22.744 31.110 -19.382 1.00 38.55 653 ALA A N 1
ATOM 5158 C CA . ALA A 1 653 ? -22.042 32.401 -19.595 1.00 38.98 653 ALA A CA 1
ATOM 5159 C C . ALA A 1 653 ? -22.979 33.562 -19.272 1.00 38.73 653 ALA A C 1
ATOM 5160 O O . ALA A 1 653 ? -22.633 34.380 -18.418 1.00 40.15 653 ALA A O 1
ATOM 5162 N N . MET A 1 654 ? -24.117 33.632 -19.960 1.00 42.12 654 MET A N 1
ATOM 5163 C CA . MET A 1 654 ? -25.116 34.718 -19.762 1.00 45.32 654 MET A CA 1
ATOM 5164 C C . MET A 1 654 ? -25.493 34.821 -18.278 1.00 43.66 654 MET A C 1
ATOM 5165 O O . MET A 1 654 ? -25.508 35.949 -17.766 1.00 38.43 654 MET A O 1
ATOM 5170 N N . TYR A 1 655 ? -25.779 33.683 -17.622 1.00 41.10 655 TYR A N 1
ATOM 5171 C CA . TYR A 1 655 ? -26.289 33.627 -16.229 1.00 37.74 655 TYR A CA 1
ATOM 5172 C C . TYR A 1 655 ? -25.174 34.020 -15.270 1.00 36.53 655 TYR A C 1
ATOM 5173 O O . TYR A 1 655 ? -25.449 34.811 -14.338 1.00 37.49 655 TYR A O 1
ATOM 5182 N N . PHE A 1 656 ? -23.970 33.476 -15.479 1.00 34.78 656 PHE A N 1
ATOM 5183 C CA . PHE A 1 656 ? -22.761 33.793 -14.678 1.00 34.90 656 PHE A CA 1
ATOM 5184 C C . PHE A 1 656 ? -22.506 35.309 -14.725 1.00 34.99 656 PHE A C 1
ATOM 5185 O O . PHE A 1 656 ? -22.450 35.930 -13.649 1.00 30.94 656 PHE A O 1
ATOM 5193 N N . ALA A 1 657 ? -22.382 35.885 -15.929 1.00 34.94 657 ALA A N 1
ATOM 5194 C CA . ALA A 1 657 ? -22.157 37.336 -16.149 1.00 38.82 657 ALA A CA 1
ATOM 5195 C C . ALA A 1 657 ? -23.233 38.135 -15.400 1.00 44.57 657 ALA A C 1
ATOM 5196 O O . ALA A 1 657 ? -22.887 39.015 -14.543 1.00 42.46 657 ALA A O 1
ATOM 5198 N N . ASP A 1 658 ? -24.505 37.812 -15.656 1.00 46.40 658 ASP A N 1
ATOM 5199 C CA . ASP A 1 658 ? -25.637 38.502 -14.986 1.00 49.26 658 ASP A CA 1
ATOM 5200 C C . ASP A 1 658 ? -25.319 38.505 -13.489 1.00 51.74 658 ASP A C 1
ATOM 5201 O O . ASP A 1 658 ? -25.245 39.617 -12.900 1.00 53.67 658 ASP A O 1
ATOM 5206 N N . GLU A 1 659 ? -25.089 37.319 -12.905 1.00 49.56 659 GLU A N 1
ATOM 5207 C CA . GLU A 1 659 ? -25.008 37.177 -11.431 1.00 46.35 659 GLU A CA 1
ATOM 5208 C C . GLU A 1 659 ? -23.844 38.010 -10.904 1.00 46.65 659 GLU A C 1
ATOM 5209 O O . GLU A 1 659 ? -23.963 38.508 -9.787 1.00 53.82 659 GLU A O 1
ATOM 5215 N N . LEU A 1 660 ? -22.800 38.203 -11.705 1.00 44.49 660 LEU A N 1
ATOM 5216 C CA . LEU A 1 660 ? -21.592 38.958 -11.297 1.00 48.44 660 LEU A CA 1
ATOM 5217 C C . LEU A 1 660 ? -21.858 40.474 -11.302 1.00 56.59 660 LEU A C 1
ATOM 5218 O O . LEU A 1 660 ? -21.123 41.170 -10.547 1.00 61.29 660 LEU A O 1
ATOM 5223 N N . THR A 1 661 ? -22.862 40.987 -12.041 1.00 57.98 661 THR A N 1
ATOM 5224 C CA . THR A 1 661 ? -23.191 42.452 -12.053 1.00 61.84 661 THR A CA 1
ATOM 5225 C C . THR A 1 661 ? -23.801 42.879 -10.704 1.00 63.46 661 THR A C 1
ATOM 5226 O O . THR A 1 661 ? -23.688 44.072 -10.362 1.00 63.53 661 THR A O 1
ATOM 5230 N N . LYS A 1 662 ? -24.391 41.944 -9.954 1.00 62.61 662 LYS A N 1
ATOM 5231 C CA . LYS A 1 662 ? -24.968 42.185 -8.608 1.00 60.40 662 LYS A CA 1
ATOM 5232 C C . LYS A 1 662 ? -23.884 42.260 -7.535 1.00 59.46 662 LYS A C 1
ATOM 5233 O O . LYS A 1 662 ? -24.219 42.700 -6.435 1.00 70.79 662 LYS A O 1
ATOM 5239 N N . THR A 1 663 ? -22.646 41.853 -7.825 1.00 60.31 663 THR A N 1
ATOM 5240 C CA . THR A 1 663 ? -21.564 41.667 -6.804 1.00 62.42 663 THR A CA 1
ATOM 5241 C C . THR A 1 663 ? -20.565 42.833 -6.820 1.00 58.72 663 THR A C 1
ATOM 5242 O O . THR A 1 663 ? -20.586 43.640 -7.772 1.00 63.69 663 THR A O 1
ATOM 5246 N N . GLU A 1 664 ? -19.637 42.855 -5.867 1.00 60.11 664 GLU A N 1
ATOM 5247 C CA . GLU A 1 664 ? -18.546 43.866 -5.819 1.00 59.45 664 GLU A CA 1
ATOM 5248 C C . GLU A 1 664 ? -17.758 43.921 -7.139 1.00 57.95 664 GLU A C 1
ATOM 5249 O O . GLU A 1 664 ? -17.048 44.886 -7.310 1.00 52.59 664 GLU A O 1
ATOM 5255 N N . LEU A 1 665 ? -17.860 42.944 -8.051 1.00 62.76 665 LEU A N 1
ATOM 5256 C CA . LEU A 1 665 ? -17.054 42.927 -9.314 1.00 59.31 665 LEU A CA 1
ATOM 5257 C C . LEU A 1 665 ? -17.834 43.474 -10.501 1.00 53.54 665 LEU A C 1
ATOM 5258 O O . LEU A 1 665 ? -17.260 43.424 -11.613 1.00 51.67 665 LEU A O 1
ATOM 5263 N N . GLY A 1 666 ? -19.060 43.957 -10.265 1.00 51.17 666 GLY A N 1
ATOM 5264 C CA . GLY A 1 666 ? -20.062 44.319 -11.293 1.00 50.33 666 GLY A CA 1
ATOM 5265 C C . GLY A 1 666 ? -19.516 45.087 -12.492 1.00 52.07 666 GLY A C 1
ATOM 5266 O O . GLY A 1 666 ? -19.757 44.616 -13.610 1.00 59.67 666 GLY A O 1
ATOM 5267 N N . ASN A 1 667 ? -18.868 46.245 -12.292 1.00 55.05 667 ASN A N 1
ATOM 5268 C CA . ASN A 1 667 ? -18.323 47.122 -13.374 1.00 61.94 667 ASN A CA 1
ATOM 5269 C C . ASN A 1 667 ? -17.535 46.265 -14.379 1.00 61.27 667 ASN A C 1
ATOM 5270 O O . ASN A 1 667 ? -17.664 46.496 -15.615 1.00 56.36 667 ASN A O 1
ATOM 5275 N N . ILE A 1 668 ? -16.759 45.300 -13.868 1.00 56.28 668 ILE A N 1
ATOM 5276 C CA . ILE A 1 668 ? -15.873 44.417 -14.684 1.00 59.09 668 ILE A CA 1
ATOM 5277 C C . ILE A 1 668 ? -16.716 43.591 -15.677 1.00 55.05 668 ILE A C 1
ATOM 5278 O O . ILE A 1 668 ? -16.248 43.405 -16.821 1.00 55.21 668 ILE A O 1
ATOM 5283 N N . TYR A 1 669 ? -17.919 43.149 -15.284 1.00 55.55 669 TYR A N 1
ATOM 5284 C CA . TYR A 1 669 ? -18.717 42.095 -15.979 1.00 57.62 669 TYR A CA 1
ATOM 5285 C C . TYR A 1 669 ? -19.945 42.688 -16.694 1.00 59.49 669 TYR A C 1
ATOM 5286 O O . TYR A 1 669 ? -20.539 41.964 -17.551 1.00 60.14 669 TYR A O 1
ATOM 5295 N N . SER A 1 670 ? -20.253 43.960 -16.419 1.00 54.36 670 SER A N 1
ATOM 5296 C CA . SER A 1 670 ? -21.454 44.694 -16.892 1.00 59.43 670 SER A CA 1
ATOM 5297 C C . SER A 1 670 ? -21.596 44.596 -18.422 1.00 55.39 670 SER A C 1
ATOM 5298 O O . SER A 1 670 ? -22.714 44.281 -18.885 1.00 53.96 670 SER A O 1
ATOM 5301 N N . ASP A 1 671 ? -20.529 44.851 -19.181 1.00 54.24 671 ASP A N 1
ATOM 5302 C CA . ASP A 1 671 ? -20.546 44.819 -20.675 1.00 61.56 671 ASP A CA 1
ATOM 5303 C C . ASP A 1 671 ? -20.777 43.396 -21.192 1.00 60.02 671 ASP A C 1
ATOM 5304 O O . ASP A 1 671 ? -21.461 43.251 -22.224 1.00 62.45 671 ASP A O 1
ATOM 5309 N N . LEU A 1 672 ? -20.160 42.396 -20.550 1.00 58.68 672 LEU A N 1
ATOM 5310 C CA . LEU A 1 672 ? -20.309 40.964 -20.908 1.00 52.93 672 LEU A CA 1
ATOM 5311 C C . LEU A 1 672 ? -21.748 40.521 -20.621 1.00 53.35 672 LEU A C 1
ATOM 5312 O O . LEU A 1 672 ? -22.363 39.922 -21.517 1.00 60.13 672 LEU A O 1
ATOM 5317 N N . ALA A 1 673 ? -22.277 40.829 -19.437 1.00 43.57 673 ALA A N 1
ATOM 5318 C CA . ALA A 1 673 ? -23.682 40.529 -19.072 1.00 53.20 673 ALA A CA 1
ATOM 5319 C C . ALA A 1 673 ? -24.647 41.077 -20.140 1.00 51.45 673 ALA A C 1
ATOM 5320 O O . ALA A 1 673 ? -25.475 40.300 -20.634 1.00 59.76 673 ALA A O 1
ATOM 5322 N N . LEU A 1 674 ? -24.524 42.359 -20.489 1.00 55.85 674 LEU A N 1
ATOM 5323 C CA . LEU A 1 674 ? -25.375 43.090 -21.469 1.00 59.66 674 LEU A CA 1
ATOM 5324 C C . LEU A 1 674 ? -25.170 42.508 -22.881 1.00 55.40 674 LEU A C 1
ATOM 5325 O O . LEU A 1 674 ? -26.170 42.238 -23.577 1.00 53.01 674 LEU A O 1
ATOM 5330 N N . ASN A 1 675 ? -23.925 42.296 -23.299 1.00 50.22 675 ASN A N 1
ATOM 5331 C CA . ASN A 1 675 ? -23.623 41.826 -24.678 1.00 53.35 675 ASN A CA 1
ATOM 5332 C C . ASN A 1 675 ? -24.228 40.428 -24.895 1.00 52.21 675 ASN A C 1
ATOM 5333 O O . ASN A 1 675 ? -24.681 40.152 -26.020 1.00 55.15 675 ASN A O 1
ATOM 5338 N N . LEU A 1 676 ? -24.257 39.578 -23.863 1.00 54.72 676 LEU A N 1
ATOM 5339 C CA . LEU A 1 676 ? -24.751 38.177 -23.980 1.00 56.74 676 LEU A CA 1
ATOM 5340 C C . LEU A 1 676 ? -26.279 38.176 -23.888 1.00 55.97 676 LEU A C 1
ATOM 5341 O O . LEU A 1 676 ? -26.907 37.411 -24.648 1.00 50.88 676 LEU A O 1
ATOM 5346 N N . LYS A 1 677 ? -26.856 39.011 -23.016 1.00 56.67 677 LYS A N 1
ATOM 5347 C CA . LYS A 1 677 ? -28.334 39.182 -22.937 1.00 63.21 677 LYS A CA 1
ATOM 5348 C C . LYS A 1 677 ? -28.870 39.698 -24.286 1.00 58.92 677 LYS A C 1
ATOM 5349 O O . LYS A 1 677 ? -29.852 39.113 -24.789 1.00 51.89 677 LYS A O 1
ATOM 5355 N N . ASN A 1 678 ? -28.245 40.741 -24.852 1.00 59.08 678 ASN A N 1
ATOM 5356 C CA . ASN A 1 678 ? -28.728 41.434 -26.083 1.00 61.24 678 ASN A CA 1
ATOM 5357 C C . ASN A 1 678 ? -28.499 40.542 -27.312 1.00 61.63 678 ASN A C 1
ATOM 5358 O O . ASN A 1 678 ? -29.069 40.874 -28.379 1.00 57.60 678 ASN A O 1
ATOM 5363 N N . ASN A 1 679 ? -27.675 39.490 -27.210 1.00 54.90 679 ASN A N 1
ATOM 5364 C CA . ASN A 1 679 ? -27.380 38.620 -28.379 1.00 53.00 679 ASN A CA 1
ATOM 5365 C C . ASN A 1 679 ? -27.889 37.196 -28.133 1.00 51.55 679 ASN A C 1
ATOM 5366 O O . ASN A 1 679 ? -27.504 36.305 -28.920 1.00 52.78 679 ASN A O 1
ATOM 5371 N N . GLU A 1 680 ? -28.803 37.015 -27.166 1.00 50.06 680 GLU A N 1
ATOM 5372 C CA . GLU A 1 680 ? -29.350 35.683 -26.762 1.00 49.85 680 GLU A CA 1
ATOM 5373 C C . GLU A 1 680 ? -29.882 34.938 -27.992 1.00 44.72 680 GLU A C 1
ATOM 5374 O O . GLU A 1 680 ? -29.385 33.858 -28.289 1.00 45.58 680 GLU A O 1
ATOM 5380 N N . ALA A 1 681 ? -30.824 35.532 -28.706 1.00 49.13 681 ALA A N 1
ATOM 5381 C CA . ALA A 1 681 ? -31.518 34.932 -29.870 1.00 54.49 681 ALA A CA 1
ATOM 5382 C C . ALA A 1 681 ? -30.540 34.741 -31.041 1.00 53.14 681 ALA A C 1
ATOM 5383 O O . ALA A 1 681 ? -30.580 33.676 -31.687 1.00 51.59 681 ALA A O 1
ATOM 5385 N N . LYS A 1 682 ? -29.686 35.732 -31.301 1.00 52.16 682 LYS A N 1
ATOM 5386 C CA . LYS A 1 682 ? -28.770 35.735 -32.470 1.00 55.79 682 LYS A CA 1
ATOM 5387 C C . LYS A 1 682 ? -27.749 34.616 -32.258 1.00 55.74 682 LYS A C 1
ATOM 5388 O O . LYS A 1 682 ? -27.552 33.786 -33.169 1.00 52.24 682 LYS A O 1
ATOM 5394 N N . ILE A 1 683 ? -27.167 34.580 -31.059 1.00 60.16 683 ILE A N 1
ATOM 5395 C CA . ILE A 1 683 ? -26.166 33.553 -30.641 1.00 61.98 683 ILE A CA 1
ATOM 5396 C C . ILE A 1 683 ? -26.802 32.155 -30.678 1.00 56.42 683 ILE A C 1
ATOM 5397 O O . ILE A 1 683 ? -26.175 31.267 -31.246 1.00 58.94 683 ILE A O 1
ATOM 5402 N N . ASN A 1 684 ? -27.993 31.959 -30.107 1.00 54.47 684 ASN A N 1
ATOM 5403 C CA . ASN A 1 684 ? -28.627 30.614 -30.042 1.00 53.36 684 ASN A CA 1
ATOM 5404 C C . ASN A 1 684 ? -28.864 30.094 -31.453 1.00 52.94 684 ASN A C 1
ATOM 5405 O O . ASN A 1 684 ? -28.737 28.872 -31.645 1.00 49.56 684 ASN A O 1
ATOM 5410 N N . ASP A 1 685 ? -29.200 30.994 -32.389 1.00 60.83 685 ASP A N 1
ATOM 5411 C CA . ASP A 1 685 ? -29.495 30.647 -33.806 1.00 59.32 685 ASP A CA 1
ATOM 5412 C C . ASP A 1 685 ? -28.188 30.293 -34.509 1.00 50.11 685 ASP A C 1
ATOM 5413 O O . ASP A 1 685 ? -28.192 29.347 -35.280 1.00 45.97 685 ASP A O 1
ATOM 5418 N N . GLU A 1 686 ? -27.122 31.058 -34.274 1.00 56.46 686 GLU A N 1
ATOM 5419 C CA . GLU A 1 686 ? -25.773 30.780 -34.850 1.00 59.18 686 GLU A CA 1
ATOM 5420 C C . GLU A 1 686 ? -25.362 29.340 -34.477 1.00 54.22 686 GLU A C 1
ATOM 5421 O O . GLU A 1 686 ? -24.868 28.626 -35.397 1.00 51.36 686 GLU A O 1
ATOM 5427 N N . LEU A 1 687 ? -25.590 28.909 -33.218 1.00 51.12 687 LEU A N 1
ATOM 5428 C CA . LEU A 1 687 ? -25.164 27.574 -32.669 1.00 51.13 687 LEU A CA 1
ATOM 5429 C C . LEU A 1 687 ? -26.076 26.446 -33.191 1.00 53.45 687 LEU A C 1
ATOM 5430 O O . LEU A 1 687 ? -25.544 25.425 -33.708 1.00 49.22 687 LEU A O 1
ATOM 5435 N N . LEU A 1 688 ? -27.401 26.597 -33.069 1.00 51.33 688 LEU A N 1
ATOM 5436 C CA . LEU A 1 688 ? -28.374 25.601 -33.597 1.00 53.85 688 LEU A CA 1
ATOM 5437 C C . LEU A 1 688 ? -28.085 25.332 -35.067 1.00 55.55 688 LEU A C 1
ATOM 5438 O O . LEU A 1 688 ? -27.925 24.155 -35.401 1.00 66.11 688 LEU A O 1
ATOM 5443 N N . SER A 1 689 ? -28.018 26.387 -35.889 1.00 51.81 689 SER A N 1
ATOM 5444 C CA . SER A 1 689 ? -28.186 26.327 -37.368 1.00 52.51 689 SER A CA 1
ATOM 5445 C C . SER A 1 689 ? -27.059 25.518 -38.023 1.00 54.69 689 SER A C 1
ATOM 5446 O O . SER A 1 689 ? -27.285 25.012 -39.134 1.00 53.14 689 SER A O 1
ATOM 5449 N N . VAL A 1 690 ? -25.924 25.314 -37.342 1.00 59.54 690 VAL A N 1
ATOM 5450 C CA . VAL A 1 690 ? -24.817 24.433 -37.841 1.00 56.12 690 VAL A CA 1
ATOM 5451 C C . VAL A 1 690 ? -25.171 22.942 -37.635 1.00 48.76 690 VAL A C 1
ATOM 5452 O O . VAL A 1 690 ? -24.512 22.092 -38.253 1.00 51.44 690 VAL A O 1
ATOM 5456 N N . GLN A 1 691 ? -26.176 22.612 -36.820 1.00 48.74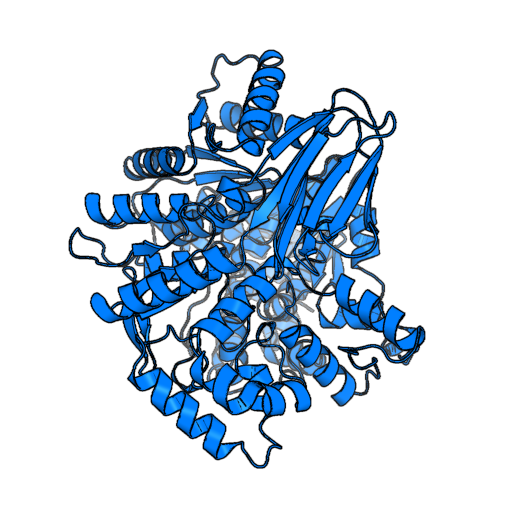 691 GLN A N 1
ATOM 5457 C CA . GLN A 1 691 ? -26.531 21.201 -36.489 1.00 52.15 691 GLN A CA 1
ATOM 5458 C C . GLN A 1 691 ? -27.192 20.517 -37.690 1.00 51.07 691 GLN A C 1
ATOM 5459 O O . GLN A 1 691 ? -27.816 21.207 -38.488 1.00 53.72 691 GLN A O 1
ATOM 5465 N N . GLY A 1 692 ? -27.075 19.190 -37.769 1.00 55.87 692 GLY A N 1
ATOM 5466 C CA . GLY A 1 692 ? -27.740 18.327 -38.766 1.00 59.46 692 GLY A CA 1
ATOM 5467 C C . GLY A 1 692 ? -26.849 17.973 -39.955 1.00 64.50 692 GLY A C 1
ATOM 5468 O O . GLY A 1 692 ? -27.389 17.403 -40.932 1.00 69.75 692 GLY A O 1
ATOM 5469 N N . LYS A 1 693 ? -25.552 18.296 -39.915 1.00 59.46 693 LYS A N 1
ATOM 5470 C CA . LYS A 1 693 ? -24.579 17.864 -40.956 1.00 67.04 693 LYS A CA 1
ATOM 5471 C C . LYS A 1 693 ? -23.464 17.074 -40.271 1.00 64.20 693 LYS A C 1
ATOM 5472 O O . LYS A 1 693 ? -23.293 17.229 -39.038 1.00 60.57 693 LYS A O 1
ATOM 5478 N N . SER A 1 694 ? -22.752 16.240 -41.030 1.00 53.58 694 SER A N 1
ATOM 5479 C CA . SER A 1 694 ? -21.552 15.533 -40.529 1.00 52.12 694 SER A CA 1
ATOM 5480 C C . SER A 1 694 ? -20.404 16.538 -40.538 1.00 47.90 694 SER A C 1
ATOM 5481 O O . SER A 1 694 ? -20.518 17.524 -41.226 1.00 51.69 694 SER A O 1
ATOM 5484 N N . VAL A 1 695 ? -19.358 16.301 -39.757 1.00 51.68 695 VAL A N 1
ATOM 5485 C CA . VAL A 1 695 ? -18.308 17.308 -39.435 1.00 49.05 695 VAL A CA 1
ATOM 5486 C C . VAL A 1 695 ? -16.935 16.642 -39.563 1.00 44.78 695 VAL A C 1
ATOM 5487 O O . VAL A 1 695 ? -16.838 15.446 -39.278 1.00 50.18 695 VAL A O 1
ATOM 5491 N N . ASP A 1 696 ? -15.920 17.405 -39.963 1.00 49.23 696 ASP A N 1
ATOM 5492 C CA . ASP A 1 696 ? -14.516 16.942 -40.074 1.00 52.65 696 ASP A CA 1
ATOM 5493 C C . ASP A 1 696 ? -13.701 17.674 -39.006 1.00 51.07 696 ASP A C 1
ATOM 5494 O O . ASP A 1 696 ? -13.435 18.867 -39.190 1.00 48.87 696 ASP A O 1
ATOM 5499 N N . LEU A 1 697 ? -13.349 16.939 -37.946 1.00 51.28 697 LEU A N 1
ATOM 5500 C CA . LEU A 1 697 ? -12.564 17.361 -36.758 1.00 47.10 697 LEU A CA 1
ATOM 5501 C C . LEU A 1 697 ? -11.057 17.173 -37.013 1.00 48.41 697 LEU A C 1
ATOM 5502 O O . LEU A 1 697 ? -10.257 17.597 -36.170 1.00 44.59 697 LEU A O 1
ATOM 5507 N N . GLY A 1 698 ? -10.672 16.490 -38.089 1.00 49.42 698 GLY A N 1
ATOM 5508 C CA . GLY A 1 698 ? -9.261 16.331 -38.479 1.00 49.28 698 GLY A CA 1
ATOM 5509 C C . GLY A 1 698 ? -8.593 15.231 -37.684 1.00 50.67 698 GLY A C 1
ATOM 5510 O O . GLY A 1 698 ? -7.334 15.205 -37.656 1.00 47.19 698 GLY A O 1
ATOM 5511 N N . GLY A 1 699 ? -9.397 14.347 -37.076 1.00 51.52 699 GLY A N 1
ATOM 5512 C CA . GLY A 1 699 ? -8.904 13.279 -36.176 1.00 51.39 699 GLY A CA 1
ATOM 5513 C C . GLY A 1 699 ? -9.941 12.839 -35.157 1.00 47.69 699 GLY A C 1
ATOM 5514 O O . GLY A 1 699 ? -11.083 13.299 -35.249 1.00 48.59 699 GLY A O 1
ATOM 5515 N N . TYR A 1 700 ? -9.552 11.973 -34.213 1.00 48.14 700 TYR A N 1
ATOM 5516 C CA . TYR A 1 700 ? -10.436 11.424 -33.149 1.00 42.19 700 TYR A CA 1
ATOM 5517 C C . TYR A 1 700 ? -9.726 11.442 -31.787 1.00 42.37 700 TYR A C 1
ATOM 5518 O O . TYR A 1 700 ? -10.267 12.037 -30.844 1.00 44.06 700 TYR A O 1
ATOM 5527 N N . TYR A 1 701 ? -8.563 10.792 -31.692 1.00 44.91 701 TYR A N 1
ATOM 5528 C CA . TYR A 1 701 ? -7.642 10.818 -30.522 1.00 42.21 701 TYR A CA 1
ATOM 5529 C C . TYR A 1 701 ? -6.854 12.145 -30.462 1.00 39.94 701 TYR A C 1
ATOM 5530 O O . TYR A 1 701 ? -6.596 12.631 -29.372 1.00 37.95 701 TYR A O 1
ATOM 5539 N N . LYS A 1 702 ? -6.471 12.714 -31.606 1.00 38.37 702 LYS A N 1
ATOM 5540 C CA . LYS A 1 702 ? -5.812 14.038 -31.685 1.00 41.90 702 LYS A CA 1
ATOM 5541 C C . LYS A 1 702 ? -6.512 14.874 -32.754 1.00 41.30 702 LYS A C 1
ATOM 5542 O O . LYS A 1 702 ? -6.408 14.545 -33.934 1.00 42.16 702 LYS A O 1
ATOM 5548 N N . PHE A 1 703 ? -7.239 15.906 -32.355 1.00 42.23 703 PHE A N 1
ATOM 5549 C CA . PHE A 1 703 ? -7.960 16.789 -33.302 1.00 44.00 703 PHE A CA 1
ATOM 5550 C C . PHE A 1 703 ? -6.976 17.757 -33.954 1.00 46.46 703 PHE A C 1
ATOM 5551 O O . PHE A 1 703 ? -5.959 18.148 -33.345 1.00 49.07 703 PHE A O 1
ATOM 5559 N N . ASP A 1 704 ? -7.288 18.116 -35.193 1.00 48.32 704 ASP A N 1
ATOM 5560 C CA . ASP A 1 704 ? -6.863 19.386 -35.823 1.00 45.91 704 ASP A CA 1
ATOM 5561 C C . ASP A 1 704 ? -7.527 20.515 -35.022 1.00 46.74 704 ASP A C 1
ATOM 5562 O O . ASP A 1 704 ? -8.767 20.594 -35.032 1.00 43.58 704 ASP A O 1
ATOM 5567 N N . ASP A 1 705 ? -6.742 21.334 -34.319 1.00 45.58 705 ASP A N 1
ATOM 5568 C CA . ASP A 1 705 ? -7.264 22.353 -33.374 1.00 44.83 705 ASP A CA 1
ATOM 5569 C C . ASP A 1 705 ? -8.115 23.368 -34.139 1.00 46.34 705 ASP A C 1
ATOM 5570 O O . ASP A 1 705 ? -9.170 23.773 -33.597 1.00 43.14 705 ASP A O 1
ATOM 5575 N N . GLU A 1 706 ? -7.699 23.749 -35.348 1.00 48.53 706 GLU A N 1
ATOM 5576 C CA . GLU A 1 706 ? -8.422 24.739 -36.190 1.00 50.37 706 GLU A CA 1
ATOM 5577 C C . GLU A 1 706 ? -9.863 24.230 -36.419 1.00 48.90 706 GLU A C 1
ATOM 5578 O O . GLU A 1 706 ? -10.827 24.976 -36.129 1.00 40.76 706 GLU A O 1
ATOM 5584 N N . LYS A 1 707 ? -10.014 22.985 -36.879 1.00 45.73 707 LYS A N 1
ATOM 5585 C CA . LYS A 1 707 ? -11.327 22.394 -37.248 1.00 50.71 707 LYS A CA 1
ATOM 5586 C C . LYS A 1 707 ? -12.187 22.172 -36.002 1.00 48.97 707 LYS A C 1
ATOM 5587 O O . LYS A 1 707 ? -13.406 22.490 -36.059 1.00 51.89 707 LYS A O 1
ATOM 5593 N N . ALA A 1 708 ? -11.590 21.638 -34.935 1.00 42.61 708 ALA A N 1
ATOM 5594 C CA . ALA A 1 708 ? -12.284 21.382 -33.652 1.00 45.88 708 ALA A CA 1
ATOM 5595 C C . ALA A 1 708 ? -12.864 22.690 -33.097 1.00 43.10 708 ALA A C 1
ATOM 5596 O O . ALA A 1 708 ? -14.058 22.652 -32.700 1.00 35.66 708 ALA A O 1
ATOM 5598 N N . SER A 1 709 ? -12.098 23.796 -33.088 1.00 42.02 709 SER A N 1
ATOM 5599 C CA . SER A 1 709 ? -12.613 25.121 -32.629 1.00 53.76 709 SER A CA 1
ATOM 5600 C C . SER A 1 709 ? -13.673 25.645 -33.617 1.00 59.65 709 SER A C 1
ATOM 5601 O O . SER A 1 709 ? -14.681 26.243 -33.141 1.00 49.57 709 SER A O 1
ATOM 5604 N N . LEU A 1 710 ? -13.524 25.419 -34.928 1.00 61.87 710 LEU A N 1
ATOM 5605 C CA . LEU A 1 710 ? -14.567 25.895 -35.882 1.00 62.14 710 LEU A CA 1
ATOM 5606 C C . LEU A 1 710 ? -15.858 25.117 -35.622 1.00 48.55 710 LEU A C 1
ATOM 5607 O O . LEU A 1 710 ? -16.931 25.742 -35.661 1.00 50.76 710 LEU A O 1
ATOM 5612 N N . VAL A 1 711 ? -15.774 23.815 -35.359 1.00 44.94 711 VAL A N 1
ATOM 5613 C CA . VAL A 1 711 ? -17.000 23.021 -35.051 1.00 47.54 711 VAL A CA 1
ATOM 5614 C C . VAL A 1 711 ? -17.527 23.362 -33.660 1.00 45.14 711 VAL A C 1
ATOM 5615 O O . VAL A 1 711 ? -18.739 23.558 -33.531 1.00 47.55 711 VAL A O 1
ATOM 5619 N N . MET A 1 712 ? -16.679 23.445 -32.651 1.00 44.85 712 MET A N 1
ATOM 5620 C CA . MET A 1 712 ? -17.195 23.669 -31.275 1.00 44.83 712 MET A CA 1
ATOM 5621 C C . MET A 1 712 ? -17.453 25.163 -31.015 1.00 44.20 712 MET A C 1
ATOM 5622 O O . MET A 1 712 ? -18.237 25.459 -30.088 1.00 46.99 712 MET A O 1
ATOM 5627 N N . ARG A 1 713 ? -16.886 26.075 -31.813 1.00 46.24 713 ARG A N 1
ATOM 5628 C CA . ARG A 1 713 ? -17.029 27.538 -31.591 1.00 47.05 713 ARG A CA 1
ATOM 5629 C C . ARG A 1 713 ? -17.583 28.213 -32.846 1.00 52.65 713 ARG A C 1
ATOM 5630 O O . ARG A 1 713 ? -16.988 29.161 -33.362 1.00 57.63 713 ARG A O 1
ATOM 5638 N N . PRO A 1 714 ? -18.788 27.831 -33.328 1.00 53.42 714 PRO A N 1
ATOM 5639 C CA . PRO A 1 714 ? -19.228 28.190 -34.674 1.00 52.12 714 PRO A CA 1
ATOM 5640 C C . PRO A 1 714 ? -20.070 29.474 -34.727 1.00 48.12 714 PRO A C 1
ATOM 5641 O O . PRO A 1 714 ? -20.595 29.724 -35.772 1.00 44.17 714 PRO A O 1
ATOM 5645 N N . SER A 1 715 ? -20.151 30.222 -33.612 1.00 47.18 715 SER A N 1
ATOM 5646 C CA . SER A 1 715 ? -20.948 31.461 -33.432 1.00 42.46 715 SER A CA 1
ATOM 5647 C C . SER A 1 715 ? -20.034 32.689 -33.351 1.00 50.82 715 SER A C 1
ATOM 5648 O O . SER A 1 715 ? -19.513 32.976 -32.228 1.00 53.91 715 SER A O 1
ATOM 5651 N N . LYS A 1 716 ? -19.925 33.432 -34.466 1.00 53.66 716 LYS A N 1
ATOM 5652 C CA . LYS A 1 716 ? -19.017 34.600 -34.645 1.00 58.48 716 LYS A CA 1
ATOM 5653 C C . LYS A 1 716 ? -19.266 35.612 -33.520 1.00 58.71 716 LYS A C 1
ATOM 5654 O O . LYS A 1 716 ? -18.274 36.152 -32.984 1.00 57.99 716 LYS A O 1
ATOM 5660 N N . THR A 1 717 ? -20.530 35.831 -33.150 1.00 54.48 717 THR A N 1
ATOM 5661 C CA . THR A 1 717 ? -20.935 36.940 -32.251 1.00 55.69 717 THR A CA 1
ATOM 5662 C C . THR A 1 717 ? -20.689 36.516 -30.797 1.00 58.87 717 THR A C 1
ATOM 5663 O O . THR A 1 717 ? -20.326 37.411 -29.973 1.00 53.27 717 THR A O 1
ATOM 5667 N N . LEU A 1 718 ? -20.839 35.222 -30.473 1.00 57.19 718 LEU A N 1
ATOM 5668 C CA . LEU A 1 718 ? -20.391 34.718 -29.148 1.00 53.94 718 LEU A CA 1
ATOM 5669 C C . LEU A 1 718 ? -18.863 34.833 -29.100 1.00 52.10 718 LEU A C 1
ATOM 5670 O O . LEU A 1 718 ? -18.355 35.443 -28.143 1.00 50.11 718 LEU A O 1
ATOM 5675 N N . ASN A 1 719 ? -18.174 34.306 -30.118 1.00 48.36 719 ASN A N 1
ATOM 5676 C CA . ASN A 1 719 ? -16.689 34.353 -30.250 1.00 52.84 719 ASN A CA 1
ATOM 5677 C C . ASN A 1 719 ? -16.140 35.779 -30.074 1.00 55.06 719 ASN A C 1
ATOM 5678 O O . ASN A 1 719 ? -15.085 35.907 -29.427 1.00 55.23 719 ASN A O 1
ATOM 5683 N N . ASP A 1 720 ? -16.816 36.797 -30.632 1.00 59.76 720 ASP A N 1
ATOM 5684 C CA . ASP A 1 720 ? -16.364 38.218 -30.615 1.00 58.28 720 ASP A CA 1
ATOM 5685 C C . ASP A 1 720 ? -16.533 38.804 -29.218 1.00 54.67 720 ASP A C 1
ATOM 5686 O O . ASP A 1 720 ? -15.762 39.741 -28.904 1.00 49.25 720 ASP A O 1
ATOM 5691 N N . ILE A 1 721 ? -17.494 38.280 -28.442 1.00 56.43 721 ILE A N 1
ATOM 5692 C CA . ILE A 1 721 ? -17.757 38.644 -27.009 1.00 56.43 721 ILE A CA 1
ATOM 5693 C C . ILE A 1 721 ? -16.710 37.946 -26.129 1.00 57.63 721 ILE A C 1
ATOM 5694 O O . ILE A 1 721 ? -16.149 38.614 -25.226 1.00 54.72 721 ILE A O 1
ATOM 5699 N N . ILE A 1 722 ? -16.431 36.664 -26.411 1.00 61.39 722 ILE A N 1
ATOM 5700 C CA . ILE A 1 722 ? -15.605 35.771 -25.540 1.00 55.95 722 ILE A CA 1
ATOM 5701 C C . ILE A 1 722 ? -14.121 36.038 -25.792 1.00 52.57 722 ILE A C 1
ATOM 5702 O O . ILE A 1 722 ? -13.396 36.146 -24.797 1.00 49.54 722 ILE A O 1
ATOM 5707 N N . ASN A 1 723 ? -13.681 36.149 -27.049 1.00 56.53 723 ASN A N 1
ATOM 5708 C CA . ASN A 1 723 ? -12.341 36.722 -27.365 1.00 66.25 723 ASN A CA 1
ATOM 5709 C C . ASN A 1 723 ? -12.522 38.110 -27.993 1.00 66.16 723 ASN A C 1
ATOM 5710 O O . ASN A 1 723 ? -12.858 39.030 -27.259 1.00 64.25 723 ASN A O 1
#